Protein AF-A0A544Z1U6-F1 (afdb_monomer_lite)

Structure (mmCIF, N/CA/C/O backbone):
data_AF-A0A544Z1U6-F1
#
_entry.id   AF-A0A544Z1U6-F1
#
loop_
_atom_site.group_PDB
_atom_site.id
_atom_site.type_symbol
_atom_site.label_atom_id
_atom_site.label_alt_id
_atom_site.label_comp_id
_atom_site.label_asym_id
_atom_site.label_entity_id
_atom_site.label_seq_id
_atom_site.pdbx_PDB_ins_code
_atom_site.Cartn_x
_atom_site.Cartn_y
_atom_site.Cartn_z
_atom_site.occupancy
_atom_site.B_iso_or_equiv
_atom_site.auth_seq_id
_atom_site.auth_comp_id
_atom_site.auth_asym_id
_atom_site.auth_atom_id
_atom_site.pdbx_PDB_model_num
ATOM 1 N N . PRO A 1 1 ? -42.215 -16.773 -2.295 1.00 36.75 1 PRO A N 1
ATOM 2 C CA . PRO A 1 1 ? -40.884 -16.772 -1.646 1.00 36.75 1 PRO A CA 1
ATOM 3 C C . PRO A 1 1 ? -40.460 -15.347 -1.252 1.00 36.75 1 PRO A C 1
ATOM 5 O O . PRO A 1 1 ? -40.167 -14.535 -2.126 1.00 36.75 1 PRO A O 1
ATOM 8 N N . LEU A 1 2 ? -40.492 -15.046 0.052 1.00 25.66 2 LEU A N 1
ATOM 9 C CA . LEU A 1 2 ? -39.897 -13.837 0.631 1.00 25.66 2 LEU A CA 1
ATOM 10 C C . LEU A 1 2 ? -38.392 -13.846 0.328 1.00 25.66 2 LEU A C 1
ATOM 12 O O . LEU A 1 2 ? -37.676 -14.740 0.769 1.00 25.66 2 LEU A O 1
ATOM 16 N N . ARG A 1 3 ? -37.923 -12.890 -0.477 1.00 33.22 3 ARG A N 1
ATOM 17 C CA . ARG A 1 3 ? -36.491 -12.668 -0.704 1.00 33.22 3 ARG A CA 1
ATOM 18 C C . ARG A 1 3 ? -35.980 -11.750 0.398 1.00 33.22 3 ARG A C 1
ATOM 20 O O . ARG A 1 3 ? -36.089 -10.532 0.291 1.00 33.22 3 ARG A O 1
ATOM 27 N N . ILE A 1 4 ? -35.455 -12.343 1.460 1.00 37.19 4 ILE A N 1
ATOM 28 C CA . ILE A 1 4 ? -34.687 -11.611 2.470 1.00 37.19 4 ILE A CA 1
ATOM 29 C C . ILE A 1 4 ? -33.421 -11.088 1.787 1.00 37.19 4 ILE A C 1
ATOM 31 O O . ILE A 1 4 ? -32.732 -11.846 1.110 1.00 37.19 4 ILE A O 1
ATOM 35 N N . GLY A 1 5 ? -33.184 -9.778 1.889 1.00 41.91 5 GLY A N 1
ATOM 36 C CA . GLY A 1 5 ? -32.054 -9.082 1.258 1.00 41.91 5 GLY A CA 1
ATOM 37 C C . GLY A 1 5 ? -32.405 -8.176 0.069 1.00 41.91 5 GLY A C 1
ATOM 38 O O . GLY A 1 5 ? -31.580 -7.361 -0.318 1.00 41.91 5 GLY A O 1
ATOM 39 N N . ALA A 1 6 ? -33.625 -8.229 -0.482 1.00 35.81 6 ALA A N 1
ATOM 40 C CA . ALA A 1 6 ? -34.003 -7.389 -1.633 1.00 35.81 6 ALA A CA 1
ATOM 41 C C . ALA A 1 6 ? -34.307 -5.911 -1.288 1.00 35.81 6 ALA A C 1
ATOM 43 O O . ALA A 1 6 ? -34.594 -5.129 -2.189 1.00 35.81 6 ALA A O 1
ATOM 44 N N . ALA A 1 7 ? -34.273 -5.538 -0.004 1.00 36.59 7 ALA A N 1
ATOM 45 C CA . ALA A 1 7 ? -34.670 -4.216 0.488 1.00 36.59 7 ALA A CA 1
ATOM 46 C C . ALA A 1 7 ? -33.662 -3.590 1.473 1.00 36.59 7 ALA A C 1
ATOM 48 O O . ALA A 1 7 ? -34.046 -2.736 2.267 1.00 36.59 7 ALA A O 1
ATOM 49 N N . MET A 1 8 ? -32.387 -4.003 1.462 1.00 38.31 8 MET A N 1
ATOM 50 C CA . MET A 1 8 ? -31.364 -3.265 2.214 1.00 38.31 8 MET A CA 1
ATOM 51 C C . MET A 1 8 ? -30.918 -2.047 1.402 1.00 38.31 8 MET A C 1
ATOM 53 O O . MET A 1 8 ? -30.214 -2.184 0.409 1.00 38.31 8 MET A O 1
ATOM 57 N N . ALA A 1 9 ? -31.352 -0.861 1.828 1.00 40.78 9 ALA A N 1
ATOM 58 C CA . ALA A 1 9 ? -30.936 0.437 1.296 1.00 40.78 9 ALA A CA 1
ATOM 59 C C . ALA A 1 9 ? -29.751 1.015 2.102 1.00 40.78 9 ALA A C 1
ATOM 61 O O . ALA A 1 9 ? -29.802 2.157 2.550 1.00 40.78 9 ALA A O 1
ATOM 62 N N . GLY A 1 10 ? -28.723 0.198 2.356 1.00 43.22 10 GLY A N 1
ATOM 63 C CA . GLY A 1 10 ? -27.479 0.626 3.012 1.00 43.22 10 GLY A CA 1
ATOM 64 C C . GLY A 1 10 ? -26.413 1.033 1.990 1.00 43.22 10 GLY A C 1
ATOM 65 O O . GLY A 1 10 ? -26.492 0.612 0.834 1.00 43.22 10 GLY A O 1
ATOM 66 N N . ALA A 1 11 ? -25.420 1.840 2.384 1.00 53.53 11 ALA A N 1
ATOM 67 C CA . ALA A 1 11 ? -24.248 2.068 1.537 1.00 53.53 11 ALA A CA 1
ATOM 68 C C . ALA A 1 11 ? -23.421 0.772 1.415 1.00 53.53 11 ALA A C 1
ATOM 70 O O . ALA A 1 11 ? -23.702 -0.223 2.091 1.00 53.53 11 ALA A O 1
ATOM 71 N N . ILE A 1 12 ? -22.408 0.777 0.535 1.00 56.56 12 ILE A N 1
ATOM 72 C CA . ILE A 1 12 ? -21.507 -0.370 0.307 1.00 56.56 12 ILE A CA 1
ATOM 73 C C . ILE A 1 12 ? -21.033 -0.970 1.641 1.00 56.56 12 ILE A C 1
ATOM 75 O O . ILE A 1 12 ? -21.054 -2.182 1.835 1.00 56.56 12 ILE A O 1
ATOM 79 N N . ASP A 1 13 ? -20.731 -0.116 2.616 1.00 57.84 13 ASP A N 1
ATOM 80 C CA . ASP A 1 13 ? -20.211 -0.542 3.905 1.00 57.84 13 ASP A CA 1
ATOM 81 C C . ASP A 1 13 ? -21.256 -1.232 4.783 1.00 57.84 13 ASP A C 1
ATOM 83 O O . ASP A 1 13 ? -20.939 -2.252 5.367 1.00 57.84 13 ASP A O 1
ATOM 87 N N . GLU A 1 14 ? -22.505 -0.770 4.872 1.00 60.66 14 GLU A N 1
ATOM 88 C CA . GLU A 1 14 ? -23.534 -1.444 5.681 1.00 60.66 14 GLU A CA 1
ATOM 89 C C . GLU A 1 14 ? -23.868 -2.829 5.128 1.00 60.66 14 GLU A C 1
ATOM 91 O O . GLU A 1 14 ? -24.078 -3.777 5.888 1.00 60.66 14 GLU A O 1
ATOM 96 N N . VAL A 1 15 ? -23.900 -2.953 3.800 1.00 58.34 15 VAL A N 1
ATOM 97 C CA . VAL A 1 15 ? -24.141 -4.232 3.132 1.00 58.34 15 VAL A CA 1
ATOM 98 C C . VAL A 1 15 ? -22.999 -5.199 3.432 1.00 58.34 15 VAL A C 1
ATOM 100 O O . VAL A 1 15 ? -23.264 -6.349 3.760 1.00 58.34 15 VAL A O 1
ATOM 103 N N . HIS A 1 16 ? -21.742 -4.756 3.389 1.00 57.88 16 HIS A N 1
ATOM 104 C CA . HIS A 1 16 ? -20.609 -5.639 3.665 1.00 57.88 16 HIS A CA 1
ATOM 105 C C . HIS A 1 16 ? -20.398 -5.906 5.163 1.00 57.88 16 HIS A C 1
ATOM 107 O O . HIS A 1 16 ? -20.203 -7.063 5.532 1.00 57.88 16 HIS A O 1
ATOM 113 N N . THR A 1 17 ? -20.498 -4.886 6.018 1.00 54.00 17 THR A N 1
ATOM 114 C CA . THR A 1 17 ? -20.236 -4.962 7.464 1.00 54.00 17 THR A CA 1
ATOM 115 C C . THR A 1 17 ? -21.273 -5.800 8.210 1.00 54.00 17 THR A C 1
ATOM 117 O O . THR A 1 17 ? -20.894 -6.548 9.104 1.00 54.00 17 THR A O 1
ATOM 120 N N . TYR A 1 18 ? -22.564 -5.710 7.859 1.00 54.25 18 TYR A N 1
ATOM 121 C CA . TYR A 1 18 ? -23.640 -6.387 8.605 1.00 54.25 18 TYR A CA 1
ATOM 122 C C . TYR A 1 18 ? -24.153 -7.677 7.951 1.00 54.25 18 TYR A C 1
ATOM 124 O O . TYR A 1 18 ? -24.988 -8.381 8.528 1.00 54.25 18 TYR A O 1
ATOM 132 N N . GLN A 1 19 ? -23.674 -8.034 6.756 1.00 54.47 19 GLN A N 1
ATOM 133 C CA . GLN A 1 19 ? -24.018 -9.321 6.153 1.00 54.47 19 GLN A CA 1
ATOM 134 C C . GLN A 1 19 ? -23.208 -10.459 6.776 1.00 54.47 19 GLN A C 1
ATOM 136 O O . GLN A 1 19 ? -22.109 -10.796 6.314 1.00 54.47 19 GLN A O 1
ATOM 141 N N . ARG A 1 20 ? -23.821 -11.115 7.768 1.00 48.22 20 ARG A N 1
ATOM 142 C CA . ARG A 1 20 ? -23.418 -12.447 8.228 1.00 48.22 20 ARG A CA 1
ATOM 143 C C . ARG A 1 20 ? -24.053 -13.541 7.373 1.00 48.22 20 ARG A C 1
ATOM 145 O O . ARG A 1 20 ? -25.221 -13.457 6.992 1.00 48.22 20 ARG A O 1
ATOM 152 N N . SER A 1 21 ? -23.295 -14.600 7.115 1.00 47.91 21 SER A N 1
ATOM 153 C CA . SER A 1 21 ? -23.853 -15.858 6.621 1.00 47.91 21 SER A CA 1
ATOM 154 C C . SER A 1 21 ? -24.811 -16.412 7.678 1.00 47.91 21 SER A C 1
ATOM 156 O O . SER A 1 21 ? -24.447 -16.484 8.851 1.00 47.91 21 SER A O 1
ATOM 158 N N . PHE A 1 22 ? -26.030 -16.795 7.296 1.00 43.44 22 PHE A N 1
ATOM 159 C CA . PHE A 1 22 ? -26.944 -17.442 8.239 1.00 43.44 22 PHE A CA 1
ATOM 160 C C . PHE A 1 22 ? -26.413 -18.824 8.631 1.00 43.44 22 PHE A C 1
ATOM 162 O O . PHE A 1 22 ? -26.069 -19.627 7.760 1.00 43.44 22 PHE A O 1
ATOM 169 N N . GLY A 1 23 ? -26.370 -19.109 9.935 1.00 42.47 23 GLY A N 1
ATOM 170 C CA . GLY A 1 23 ? -26.138 -20.461 10.435 1.00 42.47 23 GLY A CA 1
ATOM 171 C C . GLY A 1 23 ? -27.362 -21.353 10.209 1.00 42.47 23 GLY A C 1
ATOM 172 O O . GLY A 1 23 ? -28.461 -20.865 9.941 1.00 42.47 23 GLY A O 1
ATOM 173 N N . ALA A 1 24 ? -27.195 -22.672 10.345 1.00 49.94 24 ALA A N 1
ATOM 174 C CA . ALA A 1 24 ? -28.302 -23.622 10.194 1.00 49.94 24 ALA A CA 1
ATOM 175 C C . ALA A 1 24 ? -29.481 -23.306 11.141 1.00 49.94 24 ALA A C 1
ATOM 177 O O . ALA A 1 24 ? -30.637 -23.412 10.733 1.00 49.94 24 ALA A O 1
ATOM 178 N N . ASP A 1 25 ? -29.188 -22.829 12.354 1.00 50.62 25 ASP A N 1
ATOM 179 C CA . ASP A 1 25 ? -30.189 -22.463 13.365 1.00 50.62 25 ASP A CA 1
ATOM 180 C C . ASP A 1 25 ? -30.929 -21.157 13.033 1.00 50.62 25 ASP A C 1
ATOM 182 O O . ASP A 1 25 ? -32.133 -21.031 13.281 1.00 50.62 25 ASP A O 1
ATOM 186 N N . ASP A 1 26 ? -30.242 -20.199 12.403 1.00 46.03 26 ASP A N 1
ATOM 187 C CA . ASP A 1 26 ? -30.862 -18.965 11.913 1.00 46.03 26 ASP A CA 1
ATOM 188 C C . ASP A 1 26 ? -31.802 -19.264 10.745 1.00 46.03 26 ASP A C 1
ATOM 190 O O . ASP A 1 26 ? -32.918 -18.749 10.693 1.00 46.03 26 ASP A O 1
ATOM 194 N N . VAL A 1 27 ? -31.376 -20.145 9.830 1.00 53.94 27 VAL A N 1
ATOM 195 C CA . VAL A 1 27 ? -32.209 -20.633 8.724 1.00 53.94 27 VAL A CA 1
ATOM 196 C C . VAL A 1 27 ? -33.424 -21.388 9.267 1.00 53.94 27 VAL A C 1
ATOM 198 O O . VAL A 1 27 ? -34.537 -21.170 8.790 1.00 53.94 27 VAL A O 1
ATOM 201 N N . ALA A 1 28 ? -33.249 -22.225 10.292 1.00 56.97 28 ALA A N 1
ATOM 202 C CA . ALA A 1 28 ? -34.344 -22.950 10.932 1.00 56.97 28 ALA A CA 1
ATOM 203 C C . ALA A 1 28 ? -35.356 -22.004 11.605 1.00 56.97 28 ALA A C 1
ATOM 205 O O . ALA A 1 28 ? -36.561 -22.172 11.413 1.00 56.97 28 ALA A O 1
ATOM 206 N N . SER A 1 29 ? -34.887 -20.972 12.316 1.00 53.75 29 SER A N 1
ATOM 207 C CA . SER A 1 29 ? -35.738 -19.935 12.932 1.00 53.75 29 SER A CA 1
ATOM 208 C C . SER A 1 29 ? -36.484 -19.086 11.896 1.00 53.75 29 SER A C 1
ATOM 210 O O . SER A 1 29 ? -37.631 -18.670 12.081 1.00 53.75 29 SER A O 1
ATOM 212 N N . LEU A 1 30 ? -35.853 -18.853 10.748 1.00 52.50 30 LEU A N 1
ATOM 213 C CA . LEU A 1 30 ? -36.479 -18.171 9.625 1.00 52.50 30 LEU A CA 1
ATOM 214 C C . LEU A 1 30 ? -37.570 -19.011 8.964 1.00 52.50 30 LEU A C 1
ATOM 216 O O . LEU A 1 30 ? -38.628 -18.491 8.622 1.00 52.50 30 LEU A O 1
ATOM 220 N N . ILE A 1 31 ? -37.358 -20.317 8.839 1.00 55.81 31 ILE A N 1
ATOM 221 C CA . ILE A 1 31 ? -38.366 -21.236 8.306 1.00 55.81 31 ILE A CA 1
ATOM 222 C C . ILE A 1 31 ? -39.569 -21.342 9.257 1.00 55.81 31 ILE A C 1
ATOM 224 O O . ILE A 1 31 ? -40.708 -21.339 8.787 1.00 55.81 31 ILE A O 1
ATOM 228 N N . THR A 1 32 ? -39.349 -21.365 10.575 1.00 52.31 32 THR A N 1
ATOM 229 C CA . THR A 1 32 ? -40.437 -21.448 11.566 1.00 52.31 32 THR A CA 1
ATOM 230 C C . THR A 1 32 ? -41.244 -20.150 11.684 1.00 52.31 32 THR A C 1
ATOM 232 O O . THR A 1 32 ? -42.465 -20.209 11.851 1.00 52.31 32 THR A O 1
ATOM 235 N N . SER A 1 33 ? -40.619 -18.979 11.515 1.00 44.28 33 SER A N 1
ATOM 236 C CA . SER A 1 33 ? -41.331 -17.685 11.505 1.00 44.28 33 SER A CA 1
ATOM 237 C C . SER A 1 33 ? -42.235 -17.482 10.278 1.00 44.28 33 SER A C 1
ATOM 239 O O . SER A 1 33 ? -43.279 -16.840 10.384 1.00 44.28 33 SER A O 1
ATOM 241 N N . VAL A 1 34 ? -41.907 -18.087 9.129 1.00 47.19 34 VAL A N 1
ATOM 242 C CA . VAL A 1 34 ? -42.725 -18.021 7.899 1.00 47.19 34 VAL A CA 1
ATOM 243 C C . VAL A 1 34 ? -43.961 -18.936 7.967 1.00 47.19 34 VAL A C 1
ATOM 245 O O . VAL A 1 34 ? -44.912 -18.751 7.208 1.00 47.19 34 VAL A O 1
ATOM 248 N N . THR A 1 35 ? -43.993 -19.895 8.897 1.00 40.62 35 THR A N 1
ATOM 249 C CA . THR A 1 35 ? -45.136 -20.804 9.105 1.00 40.62 35 THR A CA 1
ATOM 250 C C . THR A 1 35 ? -46.211 -20.290 10.071 1.00 40.62 35 THR A C 1
ATOM 252 O O . THR A 1 35 ? -47.213 -20.977 10.274 1.00 40.62 35 THR A O 1
ATOM 255 N N . ALA A 1 36 ? -46.066 -19.089 10.641 1.00 35.62 36 ALA A N 1
ATOM 256 C CA . ALA A 1 36 ? -47.122 -18.486 11.456 1.00 35.62 36 ALA A CA 1
ATOM 257 C C . ALA A 1 36 ? -48.291 -17.992 10.565 1.00 35.62 36 ALA A C 1
ATOM 259 O O . ALA A 1 36 ? -48.057 -17.253 9.605 1.00 35.62 36 ALA A O 1
ATOM 260 N N . PRO A 1 37 ? -49.557 -18.374 10.836 1.00 32.75 37 PRO A N 1
ATOM 261 C CA . PRO A 1 37 ? -50.683 -17.991 9.990 1.00 32.75 37 PRO A CA 1
ATOM 262 C C . PRO A 1 37 ? -51.030 -16.505 10.166 1.00 32.75 37 PRO A C 1
ATOM 264 O O . PRO A 1 37 ? -51.304 -16.042 11.272 1.00 32.75 37 PRO A O 1
ATOM 267 N N . ALA A 1 38 ? -51.038 -15.759 9.060 1.00 34.72 38 ALA A N 1
ATOM 268 C CA . ALA A 1 38 ? -51.428 -14.350 9.021 1.00 34.72 38 ALA A CA 1
ATOM 269 C C . ALA A 1 38 ? -52.957 -14.169 9.170 1.00 34.72 38 ALA A C 1
ATOM 271 O O . ALA A 1 38 ? -53.716 -14.954 8.591 1.00 34.72 38 ALA A O 1
ATOM 272 N N . PRO A 1 39 ? -53.442 -13.119 9.865 1.00 32.41 39 PRO A N 1
ATOM 273 C CA . PRO A 1 39 ? -54.851 -12.750 9.829 1.00 32.41 39 PRO A CA 1
ATOM 274 C C . PRO A 1 39 ? -55.215 -12.150 8.461 1.00 32.41 39 PRO A C 1
ATOM 276 O O . PRO A 1 39 ? -54.461 -11.389 7.854 1.00 32.41 39 PRO A O 1
ATOM 279 N N . ALA A 1 40 ? -56.379 -12.553 7.958 1.00 29.77 40 ALA A N 1
ATOM 280 C CA . ALA A 1 40 ? -56.851 -12.299 6.605 1.00 29.77 40 ALA A CA 1
ATOM 281 C C . ALA A 1 40 ? -57.293 -10.842 6.371 1.00 29.77 40 ALA A C 1
ATOM 283 O O . ALA A 1 40 ? -58.160 -10.345 7.084 1.00 29.77 40 ALA A O 1
ATOM 284 N N . ALA A 1 41 ? -56.763 -10.207 5.318 1.00 30.89 41 ALA A N 1
ATOM 285 C CA . ALA A 1 41 ? -57.511 -9.765 4.125 1.00 30.89 41 ALA A CA 1
ATOM 286 C C . ALA A 1 41 ? -56.797 -8.606 3.392 1.00 30.89 41 ALA A C 1
ATOM 288 O O . ALA A 1 41 ? -56.804 -7.468 3.849 1.00 30.89 41 ALA A O 1
ATOM 289 N N . ALA A 1 42 ? -56.276 -8.884 2.193 1.00 23.56 42 ALA A N 1
ATOM 290 C CA . ALA A 1 42 ? -56.146 -7.916 1.100 1.00 23.56 42 ALA A CA 1
ATOM 291 C C . ALA A 1 42 ? -56.219 -8.670 -0.249 1.00 23.56 42 ALA A C 1
ATOM 293 O O . ALA A 1 42 ? -55.723 -9.799 -0.333 1.00 23.56 42 ALA A O 1
ATOM 294 N N . PRO A 1 43 ? -56.865 -8.110 -1.291 1.00 27.00 43 PRO A N 1
ATOM 295 C CA . PRO A 1 43 ? -57.170 -8.835 -2.520 1.00 27.00 43 PRO A CA 1
ATOM 296 C C . PRO A 1 43 ? -56.002 -8.893 -3.525 1.00 27.00 43 PRO A C 1
ATOM 298 O O . PRO A 1 43 ? -55.312 -7.914 -3.780 1.00 27.00 43 PRO A O 1
ATOM 301 N N . ALA A 1 44 ? -55.864 -10.098 -4.086 1.00 25.19 44 ALA A N 1
ATOM 302 C CA . ALA A 1 44 ? -55.278 -10.558 -5.351 1.00 25.19 44 ALA A CA 1
ATOM 303 C C . ALA A 1 44 ? -54.326 -9.649 -6.167 1.00 25.19 44 ALA A C 1
ATOM 305 O O . ALA A 1 44 ? -54.741 -8.710 -6.842 1.00 25.19 44 ALA A O 1
ATOM 306 N N . LEU A 1 45 ? -53.070 -10.105 -6.278 1.00 23.36 45 LEU A N 1
ATOM 307 C CA . LEU A 1 45 ? -52.118 -9.764 -7.342 1.00 23.36 45 LEU A CA 1
ATOM 308 C C . LEU A 1 45 ? -52.226 -10.785 -8.492 1.00 23.36 45 LEU A C 1
ATOM 310 O O . LEU A 1 45 ? -51.991 -11.981 -8.302 1.00 23.36 45 LEU A O 1
ATOM 314 N N . GLN A 1 46 ? -52.562 -10.306 -9.694 1.00 25.05 46 GLN A N 1
ATOM 315 C CA . GLN A 1 46 ? -52.436 -11.061 -10.941 1.00 25.05 46 GLN A CA 1
ATOM 316 C C . GLN A 1 46 ? -50.961 -11.213 -11.342 1.00 25.05 46 GLN A C 1
ATOM 318 O O . GLN A 1 46 ? -50.169 -10.275 -11.296 1.00 25.05 46 GLN A O 1
ATOM 323 N N . LYS A 1 47 ? -50.632 -12.435 -11.772 1.00 28.61 47 LYS A N 1
ATOM 324 C CA . LYS A 1 47 ? -49.388 -12.852 -12.425 1.00 28.61 47 LYS A CA 1
ATOM 325 C C . LYS A 1 47 ? -49.101 -12.013 -13.675 1.00 28.61 47 LYS A C 1
ATOM 327 O O . LYS A 1 47 ? -49.873 -12.046 -14.626 1.00 28.61 47 LYS A O 1
ATOM 332 N N . GLY A 1 48 ? -47.917 -11.417 -13.713 1.00 23.05 48 GLY A N 1
ATOM 333 C CA . GLY A 1 48 ? -47.264 -10.932 -14.925 1.00 23.05 48 GLY A CA 1
ATOM 334 C C . GLY A 1 48 ? -45.761 -10.931 -14.693 1.00 23.05 48 GLY A C 1
ATOM 335 O O . GLY A 1 48 ? -45.226 -10.028 -14.062 1.00 23.05 48 GLY A O 1
ATOM 336 N N . ALA A 1 49 ? -45.095 -12.004 -15.113 1.00 31.45 49 ALA A N 1
ATOM 337 C CA . ALA A 1 49 ? -43.656 -12.151 -15.002 1.00 31.45 49 ALA A CA 1
ATOM 338 C C . ALA A 1 49 ? -42.959 -11.223 -16.006 1.00 31.45 49 ALA A C 1
ATOM 340 O O . ALA A 1 49 ? -42.992 -11.465 -17.208 1.00 31.45 49 ALA A O 1
ATOM 341 N N . THR A 1 50 ? -42.272 -10.211 -15.492 1.00 22.48 50 THR A N 1
ATOM 342 C CA . THR A 1 50 ? -41.124 -9.588 -16.152 1.00 22.48 50 THR A CA 1
ATOM 343 C C . THR A 1 50 ? -39.965 -9.654 -15.177 1.00 22.48 50 THR A C 1
ATOM 345 O O . THR A 1 50 ? -40.082 -9.236 -14.026 1.00 22.48 50 THR A O 1
ATOM 348 N N . SER A 1 51 ? -38.863 -10.248 -15.627 1.00 28.55 51 SER A N 1
ATOM 349 C CA . SER A 1 51 ? -37.603 -10.332 -14.901 1.00 28.55 51 SER A CA 1
ATOM 350 C C . SER A 1 51 ? -37.086 -8.925 -14.604 1.00 28.55 51 SER A C 1
ATOM 352 O O . SER A 1 51 ? -36.424 -8.308 -15.438 1.00 28.55 51 SER A O 1
ATOM 354 N N . ILE A 1 52 ? -37.383 -8.409 -13.416 1.00 23.16 52 ILE A N 1
ATOM 355 C CA . ILE A 1 52 ? -36.687 -7.238 -12.899 1.00 23.16 52 ILE A CA 1
ATOM 356 C C . ILE A 1 52 ? -35.371 -7.757 -12.328 1.00 23.16 52 ILE A C 1
ATOM 358 O O . ILE A 1 52 ? -35.349 -8.533 -11.368 1.00 23.16 52 ILE A O 1
ATOM 362 N N . ARG A 1 53 ? -34.287 -7.389 -13.022 1.00 25.89 53 ARG A N 1
ATOM 363 C CA . ARG A 1 53 ? -32.902 -7.531 -12.575 1.00 25.89 53 ARG A CA 1
ATOM 364 C C . ARG A 1 53 ? -32.821 -7.116 -11.109 1.00 25.89 53 ARG A C 1
ATOM 366 O O . ARG A 1 53 ? -33.291 -6.040 -10.746 1.00 25.89 53 ARG A O 1
ATOM 373 N N . ALA A 1 54 ? -32.238 -7.987 -10.288 1.00 27.12 54 ALA A N 1
ATOM 374 C CA . ALA A 1 54 ? -31.730 -7.584 -8.988 1.00 27.12 54 ALA A CA 1
ATOM 375 C C . ALA A 1 54 ? -30.864 -6.336 -9.190 1.00 27.12 54 ALA A C 1
ATOM 377 O O . ALA A 1 54 ? -30.143 -6.261 -10.188 1.00 27.12 54 ALA A O 1
ATOM 378 N N . ALA A 1 55 ? -30.995 -5.359 -8.295 1.00 27.58 55 ALA A N 1
ATOM 379 C CA . ALA A 1 55 ? -30.147 -4.182 -8.288 1.00 27.58 55 ALA A CA 1
ATOM 380 C C . ALA A 1 55 ? -28.683 -4.641 -8.303 1.00 27.58 55 ALA A C 1
ATOM 382 O O . ALA A 1 55 ? -28.180 -5.199 -7.332 1.00 27.58 55 ALA A O 1
ATOM 383 N N . THR A 1 56 ? -28.043 -4.476 -9.453 1.00 26.84 56 THR A N 1
ATOM 384 C CA . THR A 1 56 ? -26.605 -4.606 -9.625 1.00 26.84 56 THR A CA 1
ATOM 385 C C . THR A 1 56 ? -25.976 -3.402 -8.939 1.00 26.84 56 THR A C 1
ATOM 387 O O . THR A 1 56 ? -25.911 -2.327 -9.532 1.00 26.84 56 THR A O 1
ATOM 390 N N . ALA A 1 57 ? -25.573 -3.559 -7.680 1.00 38.75 57 ALA A N 1
ATOM 391 C CA . ALA A 1 57 ? -24.391 -2.857 -7.202 1.00 38.75 57 ALA A CA 1
ATOM 392 C C . ALA A 1 57 ? -23.163 -3.613 -7.734 1.00 38.75 57 ALA A C 1
ATOM 394 O O . ALA A 1 57 ? -23.207 -4.837 -7.830 1.00 38.75 57 ALA A O 1
ATOM 395 N N . GLN A 1 58 ? -22.115 -2.859 -8.062 1.00 40.28 58 GLN A N 1
ATOM 396 C CA . GLN A 1 58 ? -20.872 -3.240 -8.748 1.00 40.28 58 GLN A CA 1
ATOM 397 C C . GLN A 1 58 ? -20.966 -3.292 -10.278 1.00 40.28 58 GLN A C 1
ATOM 399 O O . GLN A 1 58 ? -21.281 -4.306 -10.898 1.00 40.28 58 GLN A O 1
ATOM 404 N N . THR A 1 59 ? -20.646 -2.151 -10.888 1.00 35.56 59 THR A N 1
ATOM 405 C CA . THR A 1 59 ? -20.246 -2.043 -12.299 1.00 35.56 59 THR A CA 1
ATOM 406 C C . THR A 1 59 ? -18.769 -1.685 -12.459 1.00 35.56 59 THR A C 1
ATOM 408 O O . THR A 1 59 ? -18.381 -1.293 -13.554 1.00 35.56 59 THR A O 1
ATOM 411 N N . GLY A 1 60 ? -17.944 -1.828 -11.420 1.00 52.78 60 GLY A N 1
ATOM 412 C CA . GLY A 1 60 ? -16.501 -1.672 -11.568 1.00 52.78 60 GLY A CA 1
ATOM 413 C C . GLY A 1 60 ? -15.700 -2.777 -10.898 1.00 52.78 60 GLY A C 1
ATOM 414 O O . GLY A 1 60 ? -16.232 -3.625 -10.182 1.00 52.78 60 GLY A O 1
ATOM 415 N N . ASP A 1 61 ? -14.436 -2.810 -11.301 1.00 69.69 61 ASP A N 1
ATOM 416 C CA . ASP A 1 61 ? -13.460 -3.881 -11.087 1.00 69.69 61 ASP A CA 1
ATOM 417 C C . ASP A 1 61 ? -12.581 -3.622 -9.847 1.00 69.69 61 ASP A C 1
ATOM 419 O O . ASP A 1 61 ? -11.578 -4.299 -9.634 1.00 69.69 61 ASP A O 1
ATOM 423 N N . PHE A 1 62 ? -12.890 -2.598 -9.042 1.00 81.38 62 PHE A N 1
ATOM 424 C CA . PHE A 1 62 ? -12.059 -2.228 -7.904 1.00 81.38 62 PHE A CA 1
ATOM 425 C C . PHE A 1 62 ? -12.568 -2.873 -6.612 1.00 81.38 62 PHE A C 1
ATOM 427 O O . PHE A 1 62 ? -13.578 -2.471 -6.034 1.00 81.38 62 PHE A O 1
ATOM 434 N N . ASP A 1 63 ? -11.822 -3.859 -6.116 1.00 83.25 63 ASP A N 1
ATOM 435 C CA . ASP A 1 63 ? -12.116 -4.478 -4.828 1.00 83.25 63 ASP A CA 1
ATOM 436 C C . ASP A 1 63 ? -11.446 -3.708 -3.683 1.00 83.25 63 ASP A C 1
ATOM 438 O O . ASP A 1 63 ? -10.224 -3.553 -3.618 1.00 83.25 63 ASP A O 1
ATOM 442 N N . TYR A 1 64 ? -12.266 -3.231 -2.750 1.00 83.69 64 TYR A N 1
ATOM 443 C CA . TYR A 1 64 ? -11.786 -2.596 -1.530 1.00 83.69 64 TYR A CA 1
ATOM 444 C C . TYR A 1 64 ? -11.244 -3.601 -0.511 1.00 83.69 64 TYR A C 1
ATOM 446 O O . TYR A 1 64 ? -10.661 -3.153 0.475 1.00 83.69 64 TYR A O 1
ATOM 454 N N . ASP A 1 65 ? -11.467 -4.910 -0.675 1.00 83.25 65 ASP A N 1
ATOM 455 C CA . ASP A 1 65 ? -11.208 -5.942 0.336 1.00 83.25 65 ASP A CA 1
ATOM 456 C C . ASP A 1 65 ? -11.847 -5.576 1.694 1.00 83.25 65 ASP A C 1
ATOM 458 O O . ASP A 1 65 ? -11.192 -5.609 2.746 1.00 83.25 65 ASP A O 1
ATOM 462 N N . ARG A 1 66 ? -13.115 -5.126 1.673 1.00 84.94 66 ARG A N 1
ATOM 463 C CA . ARG A 1 66 ? -13.823 -4.637 2.871 1.00 84.94 66 ARG A CA 1
ATOM 464 C C . ARG A 1 66 ? -13.800 -5.678 3.986 1.00 84.94 66 ARG A C 1
ATOM 466 O O . ARG A 1 66 ? -14.126 -6.844 3.774 1.00 84.94 66 ARG A O 1
ATOM 473 N N . LEU A 1 67 ? -13.450 -5.230 5.189 1.00 82.19 67 LEU A N 1
ATOM 474 C CA . LEU A 1 67 ? -13.439 -6.082 6.372 1.00 82.19 67 LEU A CA 1
ATOM 475 C C . LEU A 1 67 ? -14.835 -6.121 6.993 1.00 82.19 67 LEU A C 1
ATOM 477 O O . LEU A 1 67 ? -15.514 -5.100 7.071 1.00 82.19 67 LEU A O 1
ATOM 481 N N . LYS A 1 68 ? -15.242 -7.293 7.480 1.00 81.56 68 LYS A N 1
ATOM 482 C CA . LYS A 1 68 ? -16.451 -7.452 8.298 1.00 81.56 68 LYS A CA 1
ATOM 483 C C . LYS A 1 68 ? -16.101 -7.498 9.774 1.00 81.56 68 LYS A C 1
ATOM 485 O O . LYS A 1 68 ? -15.003 -7.942 10.126 1.00 81.56 68 LYS A O 1
ATOM 490 N N . LEU A 1 69 ? -17.030 -7.080 10.641 1.00 79.12 69 LEU A N 1
ATOM 491 C CA . LEU A 1 69 ? -16.826 -7.113 12.099 1.00 79.12 69 LEU A CA 1
ATOM 492 C C . LEU A 1 69 ? -16.452 -8.528 12.551 1.00 79.12 69 LEU A C 1
ATOM 494 O O . LEU A 1 69 ? -15.532 -8.702 13.345 1.00 79.12 69 LEU A O 1
ATOM 498 N N . GLU A 1 70 ? -17.085 -9.534 11.956 1.00 77.56 70 GLU A N 1
ATOM 499 C CA . GLU A 1 70 ? -16.848 -10.949 12.223 1.00 77.56 70 GLU A CA 1
ATOM 500 C C . GLU A 1 70 ? -15.459 -11.415 11.763 1.00 77.56 70 GLU A C 1
ATOM 502 O O . GLU A 1 70 ? -14.805 -12.173 12.478 1.00 77.56 70 GLU A O 1
ATOM 507 N N . ASP A 1 71 ? -14.962 -10.922 10.624 1.00 74.06 71 ASP A N 1
ATOM 508 C CA . ASP A 1 71 ? -13.631 -11.279 10.115 1.00 74.06 71 ASP A CA 1
ATOM 509 C C . ASP A 1 71 ? -12.519 -10.690 10.987 1.00 74.06 71 ASP A C 1
ATOM 511 O O . ASP A 1 71 ? -11.444 -11.279 11.128 1.00 74.06 71 ASP A O 1
ATOM 515 N N . CYS A 1 72 ? -12.765 -9.520 11.585 1.00 77.44 72 CYS A N 1
ATOM 516 C CA . CYS A 1 72 ? -11.791 -8.892 12.466 1.00 77.44 72 CYS A CA 1
ATOM 517 C C . CYS A 1 72 ? -11.594 -9.658 13.780 1.00 77.44 72 CYS A C 1
ATOM 519 O O . CYS A 1 72 ? -10.490 -9.689 14.328 1.00 77.44 72 CYS A O 1
ATOM 521 N N . ILE A 1 73 ? -12.648 -10.323 14.258 1.00 64.12 73 ILE A N 1
ATOM 522 C CA . ILE A 1 73 ? -12.621 -11.126 15.486 1.00 64.12 73 ILE A CA 1
ATOM 523 C C . ILE A 1 73 ? -11.660 -12.328 15.350 1.00 64.12 73 ILE A C 1
ATOM 525 O O . ILE A 1 73 ? -11.163 -12.829 16.356 1.00 64.12 73 ILE A O 1
ATOM 529 N N . VAL A 1 74 ? -11.333 -12.759 14.123 1.00 51.06 74 VAL A N 1
ATOM 530 C CA . VAL A 1 74 ? -10.516 -13.957 13.832 1.00 51.06 74 VAL A CA 1
ATOM 531 C C . VAL A 1 74 ? -9.164 -13.604 13.181 1.00 51.06 74 VAL A C 1
ATOM 533 O O . VAL A 1 74 ? -8.609 -14.400 12.425 1.00 51.06 74 VAL A O 1
ATOM 536 N N . SER A 1 75 ? -8.618 -12.402 13.423 1.00 48.44 75 SER A N 1
ATOM 537 C CA . SER A 1 75 ? -7.396 -11.936 12.737 1.00 48.44 75 SER A CA 1
ATOM 538 C C . SER A 1 75 ? -6.249 -12.977 12.769 1.00 48.44 75 SER A C 1
ATOM 540 O O . SER A 1 75 ? -5.906 -13.467 13.848 1.00 48.44 75 SER A O 1
ATOM 542 N N . PRO A 1 76 ? -5.619 -13.296 11.616 1.00 44.38 76 PRO A N 1
ATOM 543 C CA . PRO A 1 76 ? -4.585 -14.330 11.511 1.00 44.38 76 PRO A CA 1
ATOM 544 C C . PRO A 1 76 ? -3.274 -13.960 12.226 1.00 44.38 76 PRO A C 1
ATOM 546 O O . PRO A 1 76 ? -3.028 -12.798 12.561 1.00 44.38 76 PRO A O 1
ATOM 549 N N . SER A 1 77 ? -2.417 -14.968 12.435 1.00 43.19 77 SER A N 1
ATOM 550 C CA . SER A 1 77 ? -1.092 -14.837 13.055 1.00 43.19 77 SER A CA 1
ATOM 551 C C . SER A 1 77 ? -0.092 -14.025 12.213 1.00 43.19 77 SER A C 1
ATOM 553 O O . SER A 1 77 ? -0.180 -13.974 10.988 1.00 43.19 77 SER A O 1
ATOM 555 N N . GLU A 1 78 ? 0.867 -13.415 12.916 1.00 48.22 78 GLU A N 1
ATOM 556 C CA . GLU A 1 78 ? 1.858 -12.417 12.480 1.00 48.22 78 GLU A CA 1
ATOM 557 C C . GLU A 1 78 ? 2.670 -12.789 11.218 1.00 48.22 78 GLU A C 1
ATOM 559 O O . GLU A 1 78 ? 2.980 -13.950 10.961 1.00 48.22 78 GLU A O 1
ATOM 564 N N . THR A 1 79 ? 3.075 -11.771 10.443 1.00 45.38 79 THR A N 1
ATOM 565 C CA . THR A 1 79 ? 3.856 -11.939 9.196 1.00 45.38 79 THR A CA 1
ATOM 566 C C . THR A 1 79 ? 5.376 -11.980 9.407 1.00 45.38 79 THR A C 1
ATOM 568 O O . THR A 1 79 ? 6.125 -12.094 8.437 1.00 45.38 79 THR A O 1
ATOM 571 N N . GLY A 1 80 ? 5.854 -11.856 10.652 1.00 38.66 80 GLY A N 1
ATOM 572 C CA . GLY A 1 80 ? 7.283 -11.842 10.990 1.00 38.66 80 GLY A CA 1
ATOM 573 C C . GLY A 1 80 ? 7.951 -10.460 10.886 1.00 38.66 80 GLY A C 1
ATOM 574 O O . GLY A 1 80 ? 9.175 -10.368 10.799 1.00 38.66 80 GLY A O 1
ATOM 575 N N . TYR A 1 81 ? 7.173 -9.372 10.901 1.00 49.34 81 TYR A N 1
ATOM 576 C CA . TYR A 1 81 ? 7.635 -7.980 10.848 1.00 49.34 81 TYR A CA 1
ATOM 577 C C . TYR A 1 81 ? 7.235 -7.255 12.146 1.00 49.34 81 TYR A C 1
ATOM 579 O O . TYR A 1 81 ? 6.353 -6.396 12.145 1.00 49.34 81 TYR A O 1
ATOM 587 N N . ALA A 1 82 ? 7.923 -7.564 13.250 1.00 37.00 82 ALA A N 1
ATOM 588 C CA . ALA A 1 82 ? 7.590 -7.126 14.616 1.00 37.00 82 ALA A CA 1
ATOM 589 C C . ALA A 1 82 ? 7.354 -5.607 14.805 1.00 37.00 82 ALA A C 1
ATOM 591 O O . ALA A 1 82 ? 6.562 -5.200 15.650 1.00 37.00 82 ALA A O 1
ATOM 592 N N . ASP A 1 83 ? 7.985 -4.750 13.995 1.00 40.69 83 ASP A N 1
ATOM 593 C CA . ASP A 1 83 ? 7.782 -3.291 14.034 1.00 40.69 83 ASP A CA 1
ATOM 594 C C . ASP A 1 83 ? 6.402 -2.834 13.506 1.00 40.69 83 ASP A C 1
ATOM 596 O O . ASP A 1 83 ? 6.063 -1.656 13.632 1.00 40.69 83 ASP A O 1
ATOM 600 N N . TYR A 1 84 ? 5.624 -3.730 12.882 1.00 45.31 84 TYR A N 1
ATOM 601 C CA . TYR A 1 84 ? 4.370 -3.422 12.177 1.00 45.31 84 TYR A CA 1
ATOM 602 C C . TYR A 1 84 ? 3.234 -4.420 12.448 1.00 45.31 84 TYR A C 1
ATOM 604 O O . TYR A 1 84 ? 2.092 -4.114 12.109 1.00 45.31 84 TYR A O 1
ATOM 612 N N . ASP A 1 85 ? 3.516 -5.556 13.090 1.00 48.38 85 ASP A N 1
ATOM 613 C CA . ASP A 1 85 ? 2.545 -6.598 13.446 1.00 48.38 85 ASP A CA 1
ATOM 614 C C . ASP A 1 85 ? 1.752 -6.222 14.720 1.00 48.38 85 ASP A C 1
ATOM 616 O O . ASP A 1 85 ? 1.708 -6.929 15.726 1.00 48.38 85 ASP A O 1
ATOM 620 N N . SER A 1 86 ? 1.092 -5.062 14.691 1.00 48.91 86 SER A N 1
ATOM 621 C CA . SER A 1 86 ? -0.043 -4.834 15.581 1.00 48.91 86 SER A CA 1
ATOM 622 C C . SER A 1 86 ? -1.108 -5.878 15.246 1.00 48.91 86 SER A C 1
ATOM 624 O O . SER A 1 86 ? -1.413 -6.026 14.073 1.00 48.91 86 SER A O 1
ATOM 626 N N . ARG A 1 87 ? -1.794 -6.488 16.222 1.00 62.56 87 ARG A N 1
ATOM 627 C CA . ARG A 1 87 ? -3.100 -7.165 16.006 1.00 62.56 87 ARG A CA 1
ATOM 628 C C . ARG A 1 87 ? -4.190 -6.263 15.367 1.00 62.56 87 ARG A C 1
ATOM 630 O O . ARG A 1 87 ? -5.355 -6.629 15.346 1.00 62.56 87 ARG A O 1
ATOM 637 N N . ILE A 1 88 ? -3.822 -5.070 14.889 1.00 73.06 88 ILE A N 1
ATOM 638 C CA . ILE A 1 88 ? -4.608 -4.288 13.947 1.00 73.06 88 ILE A CA 1
ATOM 639 C C . ILE A 1 88 ? -4.332 -4.857 12.553 1.00 73.06 88 ILE A C 1
ATOM 641 O O . ILE A 1 88 ? -3.191 -4.822 12.086 1.00 73.06 88 ILE A O 1
ATOM 645 N N . ARG A 1 89 ? -5.365 -5.356 11.879 1.00 79.38 89 ARG A N 1
ATOM 646 C CA . ARG A 1 89 ? -5.280 -5.754 10.474 1.00 79.38 89 ARG A CA 1
ATOM 647 C C . ARG A 1 89 ? -5.301 -4.496 9.613 1.00 79.38 89 ARG A C 1
ATOM 649 O O . ARG A 1 89 ? -6.326 -3.831 9.530 1.00 79.38 89 ARG A O 1
ATOM 656 N N . GLU A 1 90 ? -4.169 -4.175 8.990 1.00 81.25 90 GLU A N 1
ATOM 657 C CA . GLU A 1 90 ? -3.980 -2.953 8.199 1.00 81.25 90 GLU A CA 1
ATOM 658 C C . GLU A 1 90 ? -3.996 -3.271 6.693 1.00 81.25 90 GLU A C 1
ATOM 660 O O . GLU A 1 90 ? -3.011 -3.765 6.136 1.00 81.25 90 GLU A O 1
ATOM 665 N N . LEU A 1 91 ? -5.109 -2.966 6.030 1.00 86.31 91 LEU A N 1
ATOM 666 C CA . LEU A 1 91 ? -5.274 -2.990 4.575 1.00 86.31 91 LEU A CA 1
ATOM 667 C C . LEU A 1 91 ? -5.290 -1.560 4.014 1.00 86.31 91 LEU A C 1
ATOM 669 O O . LEU A 1 91 ? -5.584 -0.614 4.747 1.00 86.31 91 LEU A O 1
ATOM 673 N N . PRO A 1 92 ? -4.977 -1.359 2.721 1.00 89.62 92 PRO A N 1
ATOM 674 C CA . PRO A 1 92 ? -4.878 -0.020 2.139 1.00 89.62 92 PRO A CA 1
ATOM 675 C C . PRO A 1 92 ? -6.116 0.852 2.357 1.00 89.62 92 PRO A C 1
ATOM 677 O O . PRO A 1 92 ? -5.957 2.042 2.625 1.00 89.62 92 PRO A O 1
ATOM 680 N N . TYR A 1 93 ? -7.310 0.258 2.328 1.00 92.06 93 TYR A N 1
ATOM 681 C CA . TYR A 1 93 ? -8.577 0.966 2.529 1.00 92.06 93 TYR A CA 1
ATOM 682 C C . TYR A 1 93 ? -9.362 0.529 3.762 1.00 92.06 93 TYR A C 1
ATOM 684 O O . TYR A 1 93 ? -10.478 1.003 3.972 1.00 92.06 93 TYR A O 1
ATOM 692 N N . ASN A 1 94 ? -8.800 -0.367 4.578 1.00 89.12 94 ASN A N 1
ATOM 693 C CA . ASN A 1 94 ? -9.480 -0.883 5.758 1.00 89.12 94 ASN A CA 1
ATOM 694 C C . ASN A 1 94 ? -8.494 -1.077 6.906 1.00 89.12 94 ASN A C 1
ATOM 696 O O . ASN A 1 94 ? -7.387 -1.569 6.708 1.00 89.12 94 ASN A O 1
ATOM 700 N N . SER A 1 95 ? -8.916 -0.766 8.118 1.00 88.94 95 SER A N 1
ATOM 701 C CA . SER A 1 95 ? -8.199 -1.138 9.335 1.00 88.94 95 SER A CA 1
ATOM 702 C C . SER A 1 95 ? -9.168 -1.831 10.263 1.00 88.94 95 SER A C 1
ATOM 704 O O . SER A 1 95 ? -10.323 -1.424 10.331 1.00 88.94 95 SER A O 1
ATOM 706 N N . CYS A 1 96 ? -8.725 -2.837 11.005 1.00 87.69 96 CYS A N 1
ATOM 707 C CA . CYS A 1 96 ? -9.566 -3.401 12.049 1.00 87.69 96 CYS A CA 1
ATOM 708 C C . CYS A 1 96 ? -8.778 -3.842 13.271 1.00 87.69 96 CYS A C 1
ATOM 710 O O . CYS A 1 96 ? -7.619 -4.229 13.147 1.00 87.69 96 CYS A O 1
ATOM 712 N N . TRP A 1 97 ? -9.422 -3.831 14.432 1.00 86.25 97 TRP A N 1
ATOM 713 C CA . TRP A 1 97 ? -8.867 -4.307 15.694 1.00 86.25 97 TRP A CA 1
ATOM 714 C C . TRP A 1 97 ? -9.964 -4.943 16.541 1.00 86.25 97 TRP A C 1
ATOM 716 O O . TRP A 1 97 ? -11.104 -4.483 16.533 1.00 86.25 97 TRP A O 1
ATOM 726 N N . SER A 1 98 ? -9.611 -5.980 17.294 1.00 83.31 98 SER A N 1
ATOM 727 C CA . SER A 1 98 ? -10.505 -6.626 18.250 1.00 83.31 98 SER A CA 1
ATOM 728 C C . SER A 1 98 ? -9.717 -7.078 19.472 1.00 83.31 98 SER A C 1
ATOM 730 O O . SER A 1 98 ? -8.634 -7.659 19.338 1.00 83.31 98 SER A O 1
ATOM 732 N N . ALA A 1 99 ? -10.252 -6.817 20.662 1.00 77.75 99 ALA A N 1
ATOM 733 C CA . ALA A 1 99 ? -9.701 -7.327 21.909 1.00 77.75 99 ALA A CA 1
ATOM 734 C C . ALA A 1 99 ? -10.779 -7.485 22.982 1.00 77.75 99 ALA A C 1
ATOM 736 O O . ALA A 1 99 ? -11.743 -6.720 23.046 1.00 77.75 99 ALA A O 1
ATOM 737 N N . TYR A 1 100 ? -10.556 -8.448 23.874 1.00 77.31 100 TYR A N 1
ATOM 738 C CA . TYR A 1 100 ? -11.193 -8.444 25.181 1.00 77.31 100 TYR A CA 1
ATOM 739 C C . TYR A 1 100 ? -10.471 -7.458 26.099 1.00 77.31 100 TYR A C 1
ATOM 741 O O . TYR A 1 100 ? -9.240 -7.448 26.182 1.00 77.31 100 TYR A O 1
ATOM 749 N N . LEU A 1 101 ? -11.257 -6.628 26.770 1.00 77.12 101 LEU A N 1
ATOM 750 C CA . LEU A 1 101 ? -10.834 -5.614 27.718 1.00 77.12 101 LEU A CA 1
ATOM 751 C C . LEU A 1 101 ? -11.272 -6.020 29.114 1.00 77.12 101 LEU A C 1
ATOM 753 O O . LEU A 1 101 ? -12.380 -6.517 29.293 1.00 77.12 101 LEU A O 1
ATOM 757 N N . TYR A 1 102 ? -10.385 -5.792 30.077 1.00 72.94 102 TYR A N 1
ATOM 758 C CA . TYR A 1 102 ? -10.579 -6.140 31.475 1.00 72.94 102 TYR A CA 1
ATOM 759 C C . TYR A 1 102 ? -10.273 -4.908 32.312 1.00 72.94 102 TYR A C 1
ATOM 761 O O . TYR A 1 102 ? -9.191 -4.331 32.209 1.00 72.94 102 TYR A O 1
ATOM 769 N N . VAL A 1 103 ? -11.224 -4.504 33.143 1.00 71.81 103 VAL A N 1
ATOM 770 C CA . VAL A 1 103 ? -11.048 -3.449 34.141 1.00 71.81 103 VAL A CA 1
ATOM 771 C C . VAL A 1 103 ? -10.640 -4.119 35.453 1.00 71.81 103 VAL A C 1
ATOM 773 O O . VAL A 1 103 ? -11.420 -4.176 36.393 1.00 71.81 103 VAL A O 1
ATOM 776 N N . GLN A 1 104 ? -9.440 -4.716 35.444 1.00 62.03 104 GLN A N 1
ATOM 777 C CA . GLN A 1 104 ? -8.624 -5.211 36.567 1.00 62.03 104 GLN A CA 1
ATOM 778 C C . GLN A 1 104 ? -7.247 -5.665 36.024 1.00 62.03 104 GLN A C 1
ATOM 780 O O . GLN A 1 104 ? -7.086 -5.849 34.817 1.00 62.03 104 GLN A O 1
ATOM 785 N N . ASP A 1 105 ? -6.246 -5.850 36.894 1.00 54.50 105 ASP A N 1
ATOM 786 C CA . ASP A 1 105 ? -4.875 -6.254 36.528 1.00 54.50 105 ASP A CA 1
ATOM 787 C C . ASP A 1 105 ? -4.802 -7.740 36.108 1.00 54.50 105 ASP A C 1
ATOM 789 O O . ASP A 1 105 ? -4.216 -8.566 36.805 1.00 54.50 105 ASP A O 1
ATOM 793 N N . PHE A 1 106 ? -5.368 -8.095 34.952 1.00 46.31 106 PHE A N 1
ATOM 794 C CA . PHE A 1 106 ? -5.209 -9.409 34.320 1.00 46.31 106 PHE A CA 1
ATOM 795 C C . PHE A 1 106 ? -4.618 -9.260 32.915 1.00 46.31 106 PHE A C 1
ATOM 797 O O . PHE A 1 106 ? -5.065 -8.456 32.100 1.00 46.31 106 PHE A O 1
ATOM 804 N N . GLU A 1 107 ? -3.585 -10.044 32.620 1.00 47.84 107 GLU A N 1
ATOM 805 C CA . GLU A 1 107 ? -2.963 -10.133 31.304 1.00 47.84 107 GLU A CA 1
ATOM 806 C C . GLU A 1 107 ? -3.222 -11.508 30.685 1.00 47.84 107 GLU A C 1
ATOM 808 O O . GLU A 1 107 ? -3.154 -12.539 31.355 1.00 47.84 107 GLU A O 1
ATOM 813 N N . GLN A 1 108 ? -3.518 -11.528 29.385 1.00 45.34 108 GLN A N 1
ATOM 814 C CA . GLN A 1 108 ? -3.540 -12.772 28.627 1.00 45.34 108 GLN A CA 1
ATOM 815 C C . GLN A 1 108 ? -2.103 -13.182 28.331 1.00 45.34 108 GLN A C 1
ATOM 817 O O . GLN A 1 108 ? -1.354 -12.435 27.693 1.00 45.34 108 GLN A O 1
ATOM 822 N N . ASP A 1 109 ? -1.729 -14.375 28.769 1.00 44.62 109 ASP A N 1
ATOM 823 C CA . ASP A 1 109 ? -0.467 -14.987 28.402 1.00 44.62 109 ASP A CA 1
ATOM 824 C C . ASP A 1 109 ? -0.437 -15.196 26.871 1.00 44.62 109 ASP A C 1
ATOM 826 O O . ASP A 1 109 ? -1.326 -15.854 26.320 1.00 44.62 109 ASP A O 1
ATOM 830 N N . PRO A 1 110 ? 0.523 -14.590 26.147 1.00 40.62 110 PRO A N 1
ATOM 831 C CA . PRO A 1 110 ? 0.501 -14.561 24.687 1.00 40.62 110 PRO A CA 1
ATOM 832 C C . PRO A 1 110 ? 0.745 -15.930 24.041 1.00 40.62 110 PRO A C 1
ATOM 834 O O . PRO A 1 110 ? 0.376 -16.096 22.880 1.00 40.62 110 PRO A O 1
ATOM 837 N N . ASP A 1 111 ? 1.330 -16.881 24.775 1.00 38.78 111 ASP A N 1
ATOM 838 C CA . ASP A 1 111 ? 1.693 -18.207 24.271 1.00 38.78 111 ASP A CA 1
ATOM 839 C C . ASP A 1 111 ? 0.601 -19.244 24.562 1.00 38.78 111 ASP A C 1
ATOM 841 O O . ASP A 1 111 ? 0.326 -20.116 23.739 1.00 38.78 111 ASP A O 1
ATOM 845 N N . SER A 1 112 ? -0.046 -19.146 25.725 1.00 44.69 112 SER A N 1
ATOM 846 C CA . SER A 1 112 ? -1.082 -20.093 26.159 1.00 44.69 112 SER A CA 1
ATOM 847 C C . SER A 1 112 ? -2.513 -19.596 25.961 1.00 44.69 112 SER A C 1
ATOM 849 O O . SER A 1 112 ? -3.439 -20.402 25.966 1.00 44.69 112 SER A O 1
ATOM 851 N N . GLY A 1 113 ? -2.723 -18.286 25.803 1.00 45.25 113 GLY A N 1
ATOM 852 C CA . GLY A 1 113 ? -4.055 -17.678 25.746 1.00 45.25 113 GLY A CA 1
ATOM 853 C C . GLY A 1 113 ? -4.793 -17.647 27.090 1.00 45.25 113 GLY A C 1
ATOM 854 O O . GLY A 1 113 ? -5.907 -17.120 27.149 1.00 45.25 113 GLY A O 1
ATOM 855 N N . ASN A 1 114 ? -4.182 -18.172 28.157 1.00 43.69 114 ASN A N 1
ATOM 856 C CA . ASN A 1 114 ? -4.746 -18.201 29.502 1.00 43.69 114 ASN A CA 1
ATOM 857 C C . ASN A 1 114 ? -4.630 -16.829 30.176 1.00 43.69 114 ASN A C 1
ATOM 859 O O . ASN A 1 114 ? -3.657 -16.099 29.973 1.00 43.69 114 ASN A O 1
ATOM 863 N N . TRP A 1 115 ? -5.615 -16.490 31.003 1.00 45.12 115 TRP A N 1
ATOM 864 C CA . TRP A 1 115 ? -5.613 -15.263 31.794 1.00 45.12 115 TRP A CA 1
ATOM 865 C C . TRP A 1 115 ? -4.781 -15.461 33.056 1.00 45.12 115 TRP A C 1
ATOM 867 O O . TRP A 1 115 ? -4.886 -16.488 33.722 1.00 45.12 115 TRP A O 1
ATOM 877 N N . ARG A 1 116 ? -3.930 -14.489 33.377 1.00 49.28 116 ARG A N 1
ATOM 878 C CA . ARG A 1 116 ? -3.177 -14.464 34.633 1.00 49.28 116 ARG A CA 1
ATOM 879 C C . ARG A 1 116 ? -3.187 -13.064 35.217 1.00 49.28 116 ARG A C 1
ATOM 881 O O . ARG A 1 116 ? -3.167 -12.084 34.477 1.00 49.28 116 ARG A O 1
ATOM 888 N N . LYS A 1 117 ? -3.171 -12.962 36.542 1.00 47.91 117 LYS A N 1
ATOM 889 C CA . LYS A 1 117 ? -3.047 -11.676 37.232 1.00 47.91 117 LYS A CA 1
ATOM 890 C C . LYS A 1 117 ? -1.726 -11.013 36.823 1.00 47.91 117 LYS A C 1
ATOM 892 O O . LYS A 1 117 ? -0.665 -11.639 36.910 1.00 47.91 117 LYS A O 1
ATOM 897 N N . ALA A 1 118 ? -1.770 -9.773 36.342 1.00 51.84 118 ALA A N 1
ATOM 898 C CA . ALA A 1 118 ? -0.566 -9.011 36.050 1.00 51.84 118 ALA A CA 1
ATOM 899 C C . ALA A 1 118 ? 0.210 -8.853 37.368 1.00 51.84 118 ALA A C 1
ATOM 901 O O . ALA A 1 118 ? -0.323 -8.379 38.370 1.00 51.84 118 ALA A O 1
ATOM 902 N N . ASN A 1 119 ? 1.452 -9.342 37.406 1.00 40.16 119 ASN A N 1
ATOM 903 C CA . ASN A 1 119 ? 2.200 -9.479 38.656 1.00 40.16 119 ASN A CA 1
ATOM 904 C C . ASN A 1 119 ? 2.342 -8.130 39.388 1.00 40.16 119 ASN A C 1
ATOM 906 O O . ASN A 1 119 ? 3.074 -7.241 38.949 1.00 40.16 119 ASN A O 1
ATOM 910 N N . ALA A 1 120 ? 1.711 -8.026 40.560 1.00 38.66 120 ALA A N 1
ATOM 911 C CA . ALA A 1 120 ? 1.737 -6.882 41.469 1.00 38.66 120 ALA A CA 1
ATOM 912 C C . ALA A 1 120 ? 3.084 -6.722 42.211 1.00 38.66 120 ALA A C 1
ATOM 914 O O . ALA A 1 120 ? 3.129 -6.547 43.425 1.00 38.66 120 ALA A O 1
ATOM 915 N N . LYS A 1 121 ? 4.217 -6.747 41.498 1.00 36.44 121 LYS A N 1
ATOM 916 C CA . LYS A 1 121 ? 5.502 -6.253 42.033 1.00 36.44 121 LYS A CA 1
ATOM 917 C C . LYS A 1 121 ? 5.674 -4.751 41.775 1.00 36.44 121 LYS A C 1
ATOM 919 O O . LYS A 1 121 ? 6.763 -4.301 41.434 1.00 36.44 121 LYS A O 1
ATOM 924 N N . ARG A 1 122 ? 4.602 -3.968 41.927 1.00 41.94 122 ARG A N 1
ATOM 925 C CA . ARG A 1 122 ? 4.685 -2.503 42.008 1.00 41.94 122 ARG A CA 1
ATOM 926 C C . ARG A 1 122 ? 4.606 -2.084 43.481 1.00 41.94 122 ARG A C 1
ATOM 928 O O . ARG A 1 122 ? 3.885 -2.726 44.243 1.00 41.94 122 ARG A O 1
ATOM 935 N N . PRO A 1 123 ? 5.391 -1.083 43.914 1.00 34.72 123 PRO A N 1
ATOM 936 C CA . PRO A 1 123 ? 5.474 -0.690 45.317 1.00 34.72 123 PRO A CA 1
ATOM 937 C C . PRO A 1 123 ? 4.091 -0.347 45.891 1.00 34.72 123 PRO A C 1
ATOM 939 O O . PRO A 1 123 ? 3.269 0.286 45.234 1.00 34.72 123 PRO A O 1
ATOM 942 N N . ALA A 1 124 ? 3.864 -0.747 47.144 1.00 37.50 124 ALA A N 1
ATOM 943 C CA . ALA A 1 124 ? 2.588 -0.701 47.868 1.00 37.50 124 ALA A CA 1
ATOM 944 C C . ALA A 1 124 ? 1.958 0.702 48.057 1.00 37.50 124 ALA A C 1
ATOM 946 O O . ALA A 1 124 ? 0.936 0.825 48.723 1.00 37.50 124 ALA A O 1
ATOM 947 N N . SER A 1 125 ? 2.551 1.764 47.503 1.00 38.28 125 SER A N 1
ATOM 948 C CA . SER A 1 125 ? 2.047 3.141 47.580 1.00 38.28 125 SER A CA 1
ATOM 949 C C . SER A 1 125 ? 1.186 3.561 46.386 1.00 38.28 125 SER A C 1
ATOM 951 O O . SER A 1 125 ? 0.662 4.671 46.387 1.00 38.28 125 SER A O 1
ATOM 953 N N . THR A 1 126 ? 1.043 2.718 45.362 1.00 41.22 126 THR A N 1
ATOM 954 C CA . THR A 1 126 ? 0.131 2.956 44.238 1.00 41.22 126 THR A CA 1
ATOM 955 C C . THR A 1 126 ? -0.895 1.838 44.212 1.00 41.22 126 THR A C 1
ATOM 957 O O . THR A 1 126 ? -0.667 0.809 43.577 1.00 41.22 126 THR A O 1
ATOM 960 N N . THR A 1 127 ? -2.017 2.008 44.911 1.00 42.19 127 THR A N 1
ATOM 961 C CA . THR A 1 127 ? -3.208 1.214 44.594 1.00 42.19 127 THR A CA 1
ATOM 962 C C . THR A 1 127 ? -3.474 1.435 43.103 1.00 42.19 127 THR A C 1
ATOM 964 O O . THR A 1 127 ? -3.605 2.597 42.708 1.00 42.19 127 THR A O 1
ATOM 967 N N . PRO A 1 128 ? -3.455 0.392 42.253 1.00 51.69 128 PRO A N 1
ATOM 968 C CA . PRO A 1 128 ? -3.702 0.568 40.831 1.00 51.69 128 PRO A CA 1
ATOM 969 C C . PRO A 1 128 ? -5.053 1.256 40.677 1.00 51.69 128 PRO A C 1
ATOM 971 O O . PRO A 1 128 ? -6.036 0.810 41.267 1.00 51.69 128 PRO A O 1
ATOM 974 N N . VAL A 1 129 ? -5.093 2.362 39.935 1.00 53.25 129 VAL A N 1
ATOM 975 C CA . VAL A 1 129 ? -6.321 3.123 39.675 1.00 53.25 129 VAL A CA 1
ATOM 976 C C . VAL A 1 129 ? -7.417 2.161 39.183 1.00 53.25 129 VAL A C 1
ATOM 978 O O . VAL A 1 129 ? -8.531 2.189 39.695 1.00 53.25 129 VAL A O 1
ATOM 981 N N . SER A 1 130 ? -7.055 1.184 38.342 1.00 54.53 130 SER A N 1
ATOM 982 C CA . SER A 1 130 ? -7.889 0.057 37.887 1.00 54.53 130 SER A CA 1
ATOM 983 C C . SER A 1 130 ? -8.566 -0.766 39.000 1.00 54.53 130 SER A C 1
ATOM 985 O O . SER A 1 130 ? -9.714 -1.169 38.827 1.00 54.53 130 SER A O 1
ATOM 987 N N . LYS A 1 131 ? -7.902 -0.998 40.145 1.00 56.69 131 LYS A N 1
ATOM 988 C CA . LYS A 1 131 ? -8.453 -1.756 41.288 1.00 56.69 131 LYS A CA 1
ATOM 989 C C . LYS A 1 131 ? -9.584 -0.995 41.982 1.00 56.69 131 LYS A C 1
ATOM 991 O O . LYS A 1 131 ? -10.572 -1.591 42.397 1.00 56.69 131 LYS A O 1
ATOM 996 N N . TRP A 1 132 ? -9.432 0.320 42.111 1.00 59.69 132 TRP A N 1
ATOM 997 C CA . TRP A 1 132 ? -10.459 1.182 42.690 1.00 59.69 132 TRP A CA 1
ATOM 998 C C . TRP A 1 132 ? -11.676 1.287 41.757 1.00 59.69 132 TRP A C 1
ATOM 1000 O O . TRP A 1 132 ? -12.797 1.083 42.212 1.00 59.69 132 TRP A O 1
ATOM 1010 N N . TRP A 1 133 ? -11.450 1.445 40.447 1.00 64.44 133 TRP A N 1
ATOM 1011 C CA . TRP A 1 133 ? -12.519 1.488 39.440 1.00 64.44 133 TRP A CA 1
ATOM 1012 C C . TRP A 1 133 ? -13.351 0.207 39.360 1.00 64.44 133 TRP A C 1
ATOM 1014 O O . TRP A 1 133 ? -14.573 0.291 39.345 1.00 64.44 133 TRP A O 1
ATOM 1024 N N . GLY A 1 134 ? -12.723 -0.975 39.326 1.00 63.53 134 GLY A N 1
ATOM 1025 C CA . GLY A 1 134 ? -13.459 -2.242 39.206 1.00 63.53 134 GLY A CA 1
ATOM 1026 C C . GLY A 1 134 ? -14.452 -2.459 40.351 1.00 63.53 134 GLY A C 1
ATOM 1027 O O . GLY A 1 134 ? -15.592 -2.852 40.117 1.00 63.53 134 GLY A O 1
ATOM 1028 N N . LYS A 1 135 ? -14.038 -2.119 41.578 1.00 65.31 135 LYS A N 1
ATOM 1029 C CA . LYS A 1 135 ? -14.902 -2.191 42.757 1.00 65.31 135 LYS A CA 1
ATOM 1030 C C . LYS A 1 135 ? -16.035 -1.161 42.705 1.00 65.31 135 LYS A C 1
ATOM 1032 O O . LYS A 1 135 ? -17.175 -1.516 42.969 1.00 65.31 135 LYS A O 1
ATOM 1037 N N . GLN A 1 136 ? -15.738 0.086 42.340 1.00 68.12 136 GLN A N 1
ATOM 1038 C CA . GLN A 1 136 ? -16.749 1.147 42.297 1.00 68.12 136 GLN A CA 1
ATOM 1039 C C . GLN A 1 136 ? -17.813 0.936 41.229 1.00 68.12 136 GLN A C 1
ATOM 1041 O O . GLN A 1 136 ? -18.992 1.109 41.515 1.00 68.12 136 GLN A O 1
ATOM 1046 N N . ILE A 1 137 ? -17.404 0.493 40.036 1.00 67.69 137 ILE A N 1
ATOM 1047 C CA . ILE A 1 137 ? -18.327 0.129 38.960 1.00 67.69 137 ILE A CA 1
ATOM 1048 C C . ILE A 1 137 ? -19.374 -0.859 39.493 1.00 67.69 137 ILE A C 1
ATOM 1050 O O . ILE A 1 137 ? -20.562 -0.675 39.262 1.00 67.69 137 ILE A O 1
ATOM 1054 N N . LEU A 1 138 ? -18.964 -1.888 40.240 1.00 64.62 138 LEU A N 1
ATOM 1055 C CA . LEU A 1 138 ? -19.911 -2.866 40.774 1.00 64.62 138 LEU A CA 1
ATOM 1056 C C . LEU A 1 138 ? -20.697 -2.388 41.993 1.00 64.62 138 LEU A C 1
ATOM 1058 O O . LEU A 1 138 ? -21.877 -2.719 42.072 1.00 64.62 138 LEU A O 1
ATOM 1062 N N . ASP A 1 139 ? -20.078 -1.651 42.918 1.00 67.94 139 ASP A N 1
ATOM 1063 C CA . ASP A 1 139 ? -20.769 -1.120 44.100 1.00 67.94 139 ASP A CA 1
ATOM 1064 C C . ASP A 1 139 ? -21.944 -0.201 43.685 1.00 67.94 139 ASP A C 1
ATOM 1066 O O . ASP A 1 139 ? -22.966 -0.176 44.366 1.00 67.94 139 ASP A O 1
ATOM 1070 N N . GLU A 1 140 ? -21.844 0.488 42.540 1.00 67.69 140 GLU A N 1
ATOM 1071 C CA . GLU A 1 140 ? -22.924 1.313 41.972 1.00 67.69 140 GLU A CA 1
ATOM 1072 C C . GLU A 1 140 ? -24.010 0.510 41.233 1.00 67.69 140 GLU A C 1
ATOM 1074 O O . GLU A 1 140 ? -25.195 0.825 41.342 1.00 67.69 140 GLU A O 1
ATOM 1079 N N . ILE A 1 141 ? -23.640 -0.522 40.464 1.00 65.12 141 ILE A N 1
ATOM 1080 C CA . ILE A 1 141 ? -24.598 -1.271 39.621 1.00 65.12 141 ILE A CA 1
ATOM 1081 C C . ILE A 1 141 ? -25.326 -2.363 40.408 1.00 65.12 141 ILE A C 1
ATOM 1083 O O . ILE A 1 141 ? -26.485 -2.675 40.132 1.00 65.12 141 ILE A O 1
ATOM 1087 N N . LEU A 1 142 ? -24.632 -2.998 41.351 1.00 65.50 142 LEU A N 1
ATOM 1088 C CA . LEU A 1 142 ? -25.082 -4.201 42.048 1.00 65.50 142 LEU A CA 1
ATOM 1089 C C . LEU A 1 142 ? -25.510 -3.911 43.490 1.00 65.50 142 LEU A C 1
ATOM 1091 O O . LEU A 1 142 ? -25.293 -4.738 44.383 1.00 65.50 142 LEU A O 1
ATOM 1095 N N . ASP A 1 143 ? -26.152 -2.762 43.718 1.00 61.34 143 ASP A N 1
ATOM 1096 C CA . ASP A 1 143 ? -26.719 -2.427 45.023 1.00 61.34 143 ASP A CA 1
ATOM 1097 C C . ASP A 1 143 ? -27.702 -3.534 45.470 1.00 61.34 143 ASP A C 1
ATOM 1099 O O . ASP A 1 143 ? -28.718 -3.813 44.825 1.00 61.34 143 ASP A O 1
ATOM 1103 N N . GLY A 1 144 ? -27.353 -4.237 46.554 1.00 55.34 144 GLY A N 1
ATOM 1104 C CA . GLY A 1 144 ? -28.127 -5.356 47.103 1.00 55.34 144 GLY A CA 1
ATOM 1105 C C . GLY A 1 144 ? -27.736 -6.773 46.648 1.00 55.34 144 GLY A C 1
ATOM 1106 O O . GLY A 1 144 ? -28.456 -7.720 46.980 1.00 55.34 144 GLY A O 1
ATOM 1107 N N . VAL A 1 145 ? -26.622 -6.972 45.934 1.00 58.44 145 VAL A N 1
ATOM 1108 C CA . VAL A 1 145 ? -26.135 -8.324 45.597 1.00 58.44 145 VAL A CA 1
ATOM 1109 C C . VAL A 1 145 ? -25.436 -8.995 46.788 1.00 58.44 145 VAL A C 1
ATOM 1111 O O . VAL A 1 145 ? -24.663 -8.389 47.522 1.00 58.44 145 VAL A O 1
ATOM 1114 N N . THR A 1 146 ? -25.745 -10.277 47.002 1.00 51.91 146 THR A N 1
ATOM 1115 C CA . THR A 1 146 ? -25.383 -11.053 48.202 1.00 51.91 146 THR A CA 1
ATOM 1116 C C . THR A 1 146 ? -23.925 -11.497 48.282 1.00 51.91 146 THR A C 1
ATOM 1118 O O . THR A 1 146 ? -23.470 -11.829 49.375 1.00 51.91 146 THR A O 1
ATOM 1121 N N . GLU A 1 147 ? -23.200 -11.530 47.162 1.00 61.94 147 GLU A N 1
ATOM 1122 C CA . GLU A 1 147 ? -21.777 -11.876 47.144 1.00 61.94 147 GLU A CA 1
ATOM 1123 C C . GLU A 1 147 ? -20.933 -10.645 46.795 1.00 61.94 147 GLU A C 1
ATOM 1125 O O . GLU A 1 147 ? -21.102 -10.082 45.709 1.00 61.94 147 GLU A O 1
ATOM 1130 N N . PRO A 1 148 ? -20.020 -10.216 47.684 1.00 63.28 148 PRO A N 1
ATOM 1131 C CA . PRO A 1 148 ? -19.154 -9.083 47.401 1.00 63.28 148 PRO A CA 1
ATOM 1132 C C . PRO A 1 148 ? -18.256 -9.376 46.190 1.00 63.28 148 PRO A C 1
ATOM 1134 O O . PRO A 1 148 ? -17.882 -10.524 45.924 1.00 63.28 148 PRO A O 1
ATOM 1137 N N . PHE A 1 149 ? -17.930 -8.322 45.445 1.00 65.06 149 PHE A N 1
ATOM 1138 C CA . PHE A 1 149 ? -16.872 -8.348 44.440 1.00 65.06 149 PHE A CA 1
ATOM 1139 C C . PHE A 1 149 ? -15.541 -8.661 45.127 1.00 65.06 149 PHE A C 1
ATOM 1141 O O . PHE A 1 149 ? -15.178 -7.989 46.098 1.00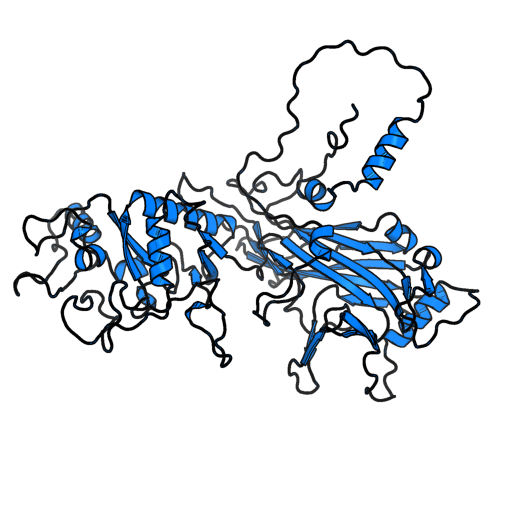 65.06 149 PHE A O 1
ATOM 1148 N N . ASP A 1 150 ? -14.858 -9.703 44.662 1.00 68.56 150 ASP A N 1
ATOM 1149 C CA . ASP A 1 150 ? -13.548 -10.082 45.185 1.00 68.56 150 ASP A CA 1
ATOM 1150 C C . ASP A 1 150 ? -12.441 -9.280 44.481 1.00 68.56 150 ASP A C 1
ATOM 1152 O O . ASP A 1 150 ? -12.592 -8.808 43.353 1.00 68.56 150 ASP A O 1
ATOM 1156 N N . ASP A 1 151 ? -11.284 -9.171 45.127 1.00 65.38 151 ASP A N 1
ATOM 1157 C CA . ASP A 1 151 ? -10.046 -8.597 44.586 1.00 65.38 151 ASP A CA 1
ATOM 1158 C C . ASP A 1 151 ? -9.502 -9.366 43.356 1.00 65.38 151 ASP A C 1
ATOM 1160 O O . ASP A 1 151 ? -8.476 -8.976 42.779 1.00 65.38 151 ASP A O 1
ATOM 1164 N N . ASP A 1 152 ? -10.163 -10.465 42.997 1.00 68.38 152 ASP A N 1
ATOM 1165 C CA . ASP A 1 152 ? -9.858 -11.377 41.901 1.00 68.38 152 ASP A CA 1
ATOM 1166 C C . ASP A 1 152 ? -10.904 -11.344 40.763 1.00 68.38 152 ASP A C 1
ATOM 1168 O O . ASP A 1 152 ? -10.686 -11.965 39.723 1.00 68.38 152 ASP A O 1
ATOM 1172 N N . ASP A 1 153 ? -12.009 -10.601 40.913 1.00 74.12 153 ASP A N 1
ATOM 1173 C CA . ASP A 1 153 ? -13.066 -10.499 39.897 1.00 74.12 153 ASP A CA 1
ATOM 1174 C C . ASP A 1 153 ? -12.775 -9.394 38.858 1.00 74.12 153 ASP A C 1
ATOM 1176 O O . ASP A 1 153 ? -12.555 -8.252 39.219 1.00 74.12 153 ASP A O 1
ATOM 1180 N N . ALA A 1 154 ? -12.886 -9.626 37.552 1.00 74.81 154 ALA A N 1
ATOM 1181 C CA . ALA A 1 154 ? -12.672 -8.605 36.520 1.00 74.81 154 ALA A CA 1
ATOM 1182 C C . ALA A 1 154 ? -13.953 -8.244 35.753 1.00 74.81 154 ALA A C 1
ATOM 1184 O O . ALA A 1 154 ? -14.617 -9.117 35.193 1.00 74.81 154 ALA A O 1
ATOM 1185 N N . PHE A 1 155 ? -14.262 -6.946 35.626 1.00 79.69 155 PHE A N 1
ATOM 1186 C CA . PHE A 1 155 ? -15.235 -6.488 34.627 1.00 79.69 155 PHE A CA 1
ATOM 1187 C C . PHE A 1 155 ? -14.619 -6.608 33.231 1.00 79.69 155 PHE A C 1
ATOM 1189 O O . PHE A 1 155 ? -13.565 -6.036 32.953 1.00 79.69 155 PHE A O 1
ATOM 1196 N N . ARG A 1 156 ? -15.279 -7.364 32.359 1.00 84.38 156 ARG A N 1
ATOM 1197 C CA . ARG A 1 156 ? -14.842 -7.715 31.013 1.00 84.38 156 ARG A CA 1
ATOM 1198 C C . ARG A 1 156 ? -15.863 -7.257 29.987 1.00 84.38 156 ARG A C 1
ATOM 1200 O O . ARG A 1 156 ? -17.060 -7.446 30.170 1.00 84.38 156 ARG A O 1
ATOM 1207 N N . PHE A 1 157 ? -15.375 -6.780 28.853 1.00 85.31 157 PHE A N 1
ATOM 1208 C CA . PHE A 1 157 ? -16.151 -6.683 27.621 1.00 85.31 157 PHE A CA 1
ATOM 1209 C C . PHE A 1 157 ? -15.231 -6.850 26.417 1.00 85.31 157 PHE A C 1
ATOM 1211 O O . PHE A 1 157 ? -14.010 -6.748 26.536 1.00 85.31 157 PHE A O 1
ATOM 1218 N N . ARG A 1 158 ? -15.790 -7.117 25.244 1.00 84.38 158 ARG A N 1
ATOM 1219 C CA . ARG A 1 158 ? -15.043 -7.120 23.990 1.00 84.38 158 ARG A CA 1
ATOM 1220 C C . ARG A 1 158 ? -15.318 -5.833 23.232 1.00 84.38 158 ARG A C 1
ATOM 1222 O O . ARG A 1 158 ? -16.455 -5.386 23.123 1.00 84.38 158 ARG A O 1
ATOM 1229 N N . ALA A 1 159 ? -14.253 -5.262 22.685 1.00 87.38 159 ALA A N 1
ATOM 1230 C CA . ALA A 1 159 ? -14.314 -4.128 21.784 1.00 87.38 159 ALA A CA 1
ATOM 1231 C C . ALA A 1 159 ? -13.740 -4.539 20.429 1.00 87.38 159 ALA A C 1
ATOM 1233 O O . ALA A 1 159 ? -12.623 -5.051 20.344 1.00 87.38 159 ALA A O 1
ATOM 1234 N N . THR A 1 160 ? -14.508 -4.311 19.370 1.00 87.56 160 THR A N 1
ATOM 1235 C CA . THR A 1 160 ? -14.073 -4.507 17.985 1.00 87.56 160 THR A CA 1
ATOM 1236 C C . THR A 1 160 ? -14.332 -3.232 17.215 1.00 87.56 160 THR A C 1
ATOM 1238 O O . THR A 1 160 ? -15.395 -2.641 17.360 1.00 87.56 160 THR A O 1
ATOM 1241 N N . TRP A 1 161 ? -13.403 -2.807 16.371 1.00 90.88 161 TRP A N 1
ATOM 1242 C CA . TRP A 1 161 ? -13.680 -1.737 15.428 1.00 90.88 161 TRP A CA 1
ATOM 1243 C C . TRP A 1 161 ? -13.106 -2.017 14.052 1.00 90.88 161 TRP A C 1
ATOM 1245 O O . TRP A 1 161 ? -12.111 -2.727 13.896 1.00 90.88 161 TRP A O 1
ATOM 1255 N N . ILE A 1 162 ? -13.749 -1.422 13.052 1.00 91.94 162 ILE A N 1
ATOM 1256 C CA . ILE A 1 162 ? -13.332 -1.407 11.655 1.00 91.94 162 ILE A CA 1
ATOM 1257 C C . ILE A 1 162 ? -13.402 0.021 11.153 1.00 91.94 162 ILE A C 1
ATOM 1259 O O . ILE A 1 162 ? -14.388 0.703 11.395 1.00 91.94 162 ILE A O 1
ATOM 1263 N N . ILE A 1 163 ? -12.380 0.460 10.430 1.00 91.88 163 ILE A N 1
ATOM 1264 C CA . ILE A 1 163 ? -12.374 1.724 9.702 1.00 91.88 163 ILE A CA 1
ATOM 1265 C C . ILE A 1 163 ? -12.293 1.400 8.218 1.00 91.88 163 ILE A C 1
ATOM 1267 O O . ILE A 1 163 ? -11.378 0.700 7.793 1.00 91.88 163 ILE A O 1
ATOM 1271 N N . HIS A 1 164 ? -13.223 1.935 7.444 1.00 92.69 164 HIS A N 1
ATOM 1272 C CA . HIS A 1 164 ? -13.241 1.935 5.991 1.00 92.69 164 HIS A CA 1
ATOM 1273 C C . HIS A 1 164 ? -12.880 3.325 5.477 1.00 92.69 164 HIS A C 1
ATOM 1275 O O . HIS A 1 164 ? -13.401 4.338 5.945 1.00 92.69 164 HIS A O 1
ATOM 1281 N N . SER A 1 165 ? -11.996 3.368 4.490 1.00 93.44 165 SER A N 1
ATOM 1282 C CA . SER A 1 165 ? -11.684 4.565 3.720 1.00 93.44 165 SER A CA 1
ATOM 1283 C C . SER A 1 165 ? -12.016 4.360 2.246 1.00 93.44 165 SER A C 1
ATOM 1285 O O . SER A 1 165 ? -12.327 3.244 1.819 1.00 93.44 165 SER A O 1
ATOM 1287 N N . TYR A 1 166 ? -11.989 5.437 1.464 1.00 92.44 166 TYR A N 1
ATOM 1288 C CA . TYR A 1 166 ? -12.485 5.418 0.090 1.00 92.44 166 TYR A CA 1
ATOM 1289 C C . TYR A 1 166 ? -11.440 5.908 -0.913 1.00 92.44 166 TYR A C 1
ATOM 1291 O O . TYR A 1 166 ? -10.521 6.668 -0.585 1.00 92.44 166 TYR A O 1
ATOM 1299 N N . LEU A 1 167 ? -11.598 5.446 -2.151 1.00 92.50 167 LEU A N 1
ATOM 1300 C CA . LEU A 1 167 ? -10.839 5.889 -3.310 1.00 92.50 167 LEU A CA 1
ATOM 1301 C C . LEU A 1 167 ? -11.759 6.722 -4.198 1.00 92.50 167 LEU A C 1
ATOM 1303 O O . LEU A 1 167 ? -12.908 6.346 -4.423 1.00 92.50 167 LEU A O 1
ATOM 1307 N N . GLY A 1 168 ? -11.278 7.862 -4.685 1.00 91.44 168 GLY A N 1
ATOM 1308 C CA . GLY A 1 168 ? -12.058 8.682 -5.602 1.00 91.44 168 GLY A CA 1
ATOM 1309 C C . GLY A 1 168 ? -12.007 8.176 -7.033 1.00 91.44 168 GLY A C 1
ATOM 1310 O O . GLY A 1 168 ? -10.998 7.621 -7.474 1.00 91.44 168 GLY A O 1
ATOM 1311 N N . ASP A 1 169 ? -13.121 8.365 -7.728 1.00 89.06 169 ASP A N 1
ATOM 1312 C CA . ASP A 1 169 ? -13.281 8.041 -9.139 1.00 89.06 169 ASP A CA 1
ATOM 1313 C C . ASP A 1 169 ? -12.496 8.998 -10.055 1.00 89.06 169 ASP A C 1
ATOM 1315 O O . ASP A 1 169 ? -11.735 9.857 -9.599 1.00 89.06 169 ASP A O 1
ATOM 1319 N N . GLU A 1 170 ? -12.697 8.851 -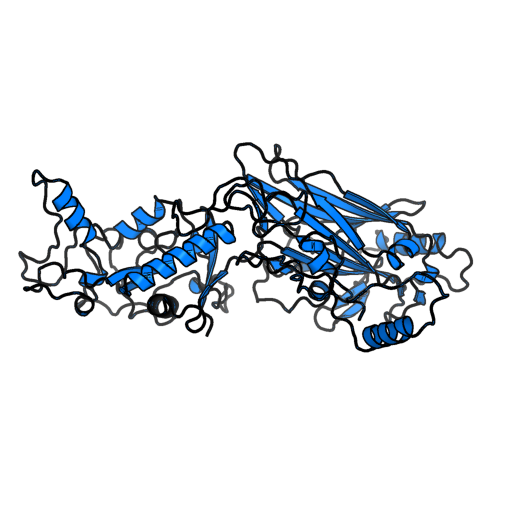11.363 1.00 86.75 170 GLU A N 1
ATOM 1320 C CA . GLU A 1 170 ? -12.108 9.707 -12.402 1.00 86.75 170 GLU A CA 1
ATOM 1321 C C . GLU A 1 170 ? -12.569 11.172 -12.343 1.00 86.75 170 GLU A C 1
ATOM 1323 O O . GLU A 1 170 ? -11.977 12.038 -12.979 1.00 86.75 170 GLU A O 1
ATOM 1328 N N . THR A 1 171 ? -13.623 11.479 -11.582 1.00 84.44 171 THR A N 1
ATOM 1329 C CA . THR A 1 171 ? -14.155 12.841 -11.453 1.00 84.44 171 THR A CA 1
ATOM 1330 C C . THR A 1 171 ? -13.700 13.525 -10.166 1.00 84.44 171 THR A C 1
ATOM 1332 O O . THR A 1 171 ? -13.737 14.753 -10.069 1.00 84.44 171 THR A O 1
ATOM 1335 N N . GLY A 1 172 ? -13.326 12.739 -9.151 1.00 82.38 172 GLY A N 1
ATOM 1336 C CA . GLY A 1 172 ? -13.031 13.194 -7.792 1.00 82.38 172 GLY A CA 1
ATOM 1337 C C . GLY A 1 172 ? -14.252 13.613 -6.985 1.00 82.38 172 GLY A C 1
ATOM 1338 O O . GLY A 1 172 ? -14.108 14.043 -5.838 1.00 82.38 172 GLY A O 1
ATOM 1339 N N . ASN A 1 173 ? -15.447 13.498 -7.565 1.00 82.75 173 ASN A N 1
ATOM 1340 C CA . ASN A 1 173 ? -16.699 13.881 -6.924 1.00 82.75 173 ASN A CA 1
ATOM 1341 C C . ASN A 1 173 ? -17.443 12.682 -6.336 1.00 82.75 173 ASN A C 1
ATOM 1343 O O . ASN A 1 173 ? -18.343 12.884 -5.521 1.00 82.75 173 ASN A O 1
ATOM 1347 N N . ALA A 1 174 ? -17.067 11.459 -6.712 1.00 87.44 174 ALA A N 1
ATOM 1348 C CA . ALA A 1 174 ? -17.644 10.245 -6.164 1.00 87.44 174 ALA A CA 1
ATOM 1349 C C . ALA A 1 174 ? -16.568 9.215 -5.814 1.00 87.44 174 ALA A C 1
ATOM 1351 O O . ALA A 1 174 ? -15.391 9.337 -6.154 1.00 87.44 174 ALA A O 1
ATOM 1352 N N . VAL A 1 175 ? -16.998 8.211 -5.061 1.00 89.94 175 VAL A N 1
ATOM 1353 C CA . VAL A 1 175 ? -16.177 7.071 -4.674 1.00 89.94 175 VAL A CA 1
ATOM 1354 C C . VAL A 1 175 ? -16.221 6.019 -5.780 1.00 89.94 175 VAL A C 1
ATOM 1356 O O . VAL A 1 175 ? -17.301 5.754 -6.313 1.00 89.94 175 VAL A O 1
ATOM 1359 N N . VAL A 1 176 ? -15.074 5.404 -6.088 1.00 87.31 176 VAL A N 1
ATOM 1360 C CA . VAL A 1 176 ? -14.978 4.276 -7.033 1.00 87.31 176 VAL A CA 1
ATOM 1361 C C . VAL A 1 176 ? -15.998 3.204 -6.656 1.00 87.31 176 VAL A C 1
ATOM 1363 O O . VAL A 1 176 ? -16.125 2.857 -5.481 1.00 87.31 176 VAL A O 1
ATOM 1366 N N . ASP A 1 177 ? -16.736 2.717 -7.651 1.00 82.25 177 ASP A N 1
ATOM 1367 C CA . ASP A 1 177 ? -17.796 1.702 -7.548 1.00 82.25 177 ASP A CA 1
ATOM 1368 C C . ASP A 1 177 ? -19.001 2.078 -6.672 1.00 82.25 177 ASP A C 1
ATOM 1370 O O . ASP A 1 177 ? -19.897 1.262 -6.451 1.00 82.25 177 ASP A O 1
ATOM 1374 N N . GLY A 1 178 ? -19.079 3.349 -6.267 1.00 70.25 178 GLY A N 1
ATOM 1375 C CA . GLY A 1 178 ? -20.196 3.936 -5.540 1.00 70.25 178 GLY A CA 1
ATOM 1376 C C . GLY A 1 178 ? -20.235 3.526 -4.068 1.00 70.25 178 GLY A C 1
ATOM 1377 O O . GLY A 1 178 ? -20.694 2.446 -3.709 1.00 70.25 178 GLY A O 1
ATOM 1378 N N . ALA A 1 179 ? -19.865 4.438 -3.170 1.00 60.75 179 ALA A N 1
ATOM 1379 C CA . ALA A 1 179 ? -20.043 4.250 -1.730 1.00 60.75 179 ALA A CA 1
ATOM 1380 C C . ALA A 1 179 ? -21.370 4.853 -1.245 1.00 60.75 179 ALA A C 1
ATOM 1382 O O . ALA A 1 179 ? -21.386 5.856 -0.542 1.00 60.75 179 ALA A O 1
ATOM 1383 N N . GLY A 1 180 ? -22.504 4.269 -1.646 1.00 59.16 180 GLY A N 1
ATOM 1384 C CA . GLY A 1 180 ? -23.835 4.764 -1.256 1.00 59.16 180 GLY A CA 1
ATOM 1385 C C . GLY A 1 180 ? -24.058 6.265 -1.513 1.00 59.16 180 GLY A C 1
ATOM 1386 O O . GLY A 1 180 ? -23.321 6.920 -2.246 1.00 59.16 180 GLY A O 1
ATOM 1387 N N . THR A 1 181 ? -25.117 6.839 -0.943 1.00 60.78 181 THR A N 1
ATOM 1388 C CA . THR A 1 181 ? -25.399 8.277 -1.078 1.00 60.78 181 THR A CA 1
ATOM 1389 C C . THR A 1 181 ? -24.693 9.072 0.020 1.00 60.78 181 THR A C 1
ATOM 1391 O O . THR A 1 181 ? -24.950 8.833 1.196 1.00 60.78 181 THR A O 1
ATOM 1394 N N . GLY A 1 182 ? -23.877 10.065 -0.351 1.00 75.75 182 GLY A N 1
ATOM 1395 C CA . GLY A 1 182 ? -23.374 11.097 0.570 1.00 75.75 182 GLY A CA 1
ATOM 1396 C C . GLY A 1 182 ? -21.933 10.937 1.066 1.00 75.75 182 GLY A C 1
ATOM 1397 O O . GLY A 1 182 ? -21.439 11.862 1.705 1.00 75.75 182 GLY A O 1
ATOM 1398 N N . LEU A 1 183 ? -21.251 9.833 0.745 1.00 85.75 183 LEU A N 1
ATOM 1399 C CA . LEU A 1 183 ? -19.830 9.653 1.058 1.00 85.75 183 LEU A CA 1
ATOM 1400 C C . LEU A 1 183 ? -18.934 10.280 -0.014 1.00 85.75 183 LEU A C 1
ATOM 1402 O O . LEU A 1 183 ? -19.188 10.168 -1.215 1.00 85.75 183 LEU A O 1
ATOM 1406 N N . LYS A 1 184 ? -17.860 10.924 0.438 1.00 89.00 184 LYS A N 1
ATOM 1407 C CA . LYS A 1 184 ? -16.806 11.503 -0.399 1.00 89.00 184 LYS A CA 1
ATOM 1408 C C . LYS A 1 184 ? -15.561 10.612 -0.392 1.00 89.00 184 LYS A C 1
ATOM 1410 O O . LYS A 1 184 ? -15.315 9.919 0.593 1.00 89.00 184 LYS A O 1
ATOM 1415 N N . PRO A 1 185 ? -14.695 10.706 -1.419 1.00 90.50 185 PRO A N 1
ATOM 1416 C CA . PRO A 1 185 ? -13.421 9.976 -1.464 1.00 90.50 185 PRO A CA 1
ATOM 1417 C C . PRO A 1 185 ? -12.553 10.142 -0.215 1.00 90.50 185 PRO A C 1
ATOM 1419 O O . PRO A 1 185 ? -11.830 9.238 0.187 1.00 90.50 185 PRO A O 1
ATOM 1422 N N . THR A 1 186 ? -12.608 11.320 0.398 1.00 91.06 186 THR A N 1
ATOM 1423 C CA . THR A 1 186 ? -11.782 11.670 1.552 1.00 91.06 186 THR A CA 1
ATOM 1424 C C . THR A 1 186 ? -12.436 11.349 2.887 1.00 91.06 186 THR A C 1
ATOM 1426 O O . THR A 1 186 ? -11.850 11.679 3.911 1.00 91.06 186 THR A O 1
ATOM 1429 N N . ASP A 1 187 ? -13.637 10.776 2.898 1.00 91.06 187 ASP A N 1
ATOM 1430 C CA . ASP A 1 187 ? -14.296 10.406 4.144 1.00 91.06 187 ASP A CA 1
ATOM 1431 C C . ASP A 1 187 ? -13.667 9.134 4.733 1.00 91.06 187 ASP A C 1
ATOM 1433 O O . ASP A 1 187 ? -13.025 8.334 4.044 1.00 91.06 187 ASP A O 1
ATOM 1437 N N . LEU A 1 188 ? -13.863 8.941 6.033 1.00 91.62 188 LEU A N 1
ATOM 1438 C CA . LEU A 1 188 ? -13.579 7.685 6.722 1.00 91.62 188 LEU A CA 1
ATOM 1439 C C . LEU A 1 188 ? -14.851 7.262 7.443 1.00 91.62 188 LEU A C 1
ATOM 1441 O O . LEU A 1 188 ? -15.550 8.100 8.005 1.00 91.62 188 LEU A O 1
ATOM 1445 N N . LYS A 1 189 ? -15.153 5.970 7.462 1.00 91.06 189 LYS A N 1
ATOM 1446 C CA . LYS A 1 189 ? -16.292 5.429 8.201 1.00 91.06 189 LYS A CA 1
ATOM 1447 C C . LYS A 1 189 ? -15.812 4.367 9.157 1.00 91.06 189 LYS A C 1
ATOM 1449 O O . LYS A 1 189 ? -15.113 3.447 8.753 1.00 91.06 189 LYS A O 1
ATOM 1454 N N . MET A 1 190 ? -16.183 4.500 10.415 1.00 90.94 190 MET A N 1
ATOM 1455 C CA . MET A 1 190 ? -15.795 3.587 11.467 1.00 90.94 190 MET A CA 1
ATOM 1456 C C . MET A 1 190 ? -17.021 2.896 12.039 1.00 90.94 190 MET A C 1
ATOM 1458 O O . MET A 1 190 ? -18.010 3.550 12.356 1.00 90.94 190 MET A O 1
ATOM 1462 N N . PHE A 1 191 ? -16.923 1.584 12.190 1.00 91.12 191 PHE A N 1
ATOM 1463 C CA . PHE A 1 191 ? -17.883 0.736 12.881 1.00 91.12 191 PHE A CA 1
ATOM 1464 C C . PHE A 1 191 ? -17.234 0.239 14.159 1.00 91.12 191 PHE A C 1
ATOM 1466 O O . PHE A 1 191 ? -16.075 -0.177 14.133 1.00 91.12 191 PHE A O 1
ATOM 1473 N N . ILE A 1 192 ? -17.959 0.286 15.268 1.00 91.06 192 ILE A N 1
ATOM 1474 C CA . ILE A 1 192 ? -17.453 -0.119 16.577 1.00 91.06 192 ILE A CA 1
ATOM 1475 C C . ILE A 1 192 ? -18.504 -1.000 17.230 1.00 91.06 192 ILE A C 1
ATOM 1477 O O . ILE A 1 192 ? -19.654 -0.593 17.330 1.00 91.06 192 ILE A O 1
ATOM 1481 N N . ARG A 1 193 ? -18.097 -2.186 17.674 1.00 90.56 193 ARG A N 1
ATOM 1482 C CA . ARG A 1 193 ? -18.918 -3.147 18.402 1.00 90.56 193 ARG A CA 1
ATOM 1483 C C . ARG A 1 193 ? -18.414 -3.274 19.829 1.00 90.56 193 ARG A C 1
ATOM 1485 O O . ARG A 1 193 ? -17.244 -3.622 20.020 1.00 90.56 193 ARG A O 1
ATOM 1492 N N . LEU A 1 194 ? -19.292 -3.042 20.800 1.00 90.94 194 LEU A N 1
ATOM 1493 C CA . LEU A 1 194 ? -19.060 -3.379 22.202 1.00 90.94 194 LEU A CA 1
ATOM 1494 C C . LEU A 1 194 ? -20.015 -4.507 22.603 1.00 90.94 194 LEU A C 1
ATOM 1496 O O . LEU A 1 194 ? -21.231 -4.352 22.522 1.00 90.94 194 LEU A O 1
ATOM 1500 N N . ASP A 1 195 ? -19.475 -5.656 23.003 1.00 88.94 195 ASP A N 1
ATOM 1501 C CA . ASP A 1 195 ? -20.273 -6.828 23.364 1.00 88.94 195 ASP A CA 1
ATOM 1502 C C . ASP A 1 195 ? -19.597 -7.710 24.429 1.00 88.94 195 ASP A C 1
ATOM 1504 O O . ASP A 1 195 ? -18.566 -7.357 24.997 1.00 88.94 195 ASP A O 1
ATOM 1508 N N . ASP A 1 196 ? -20.223 -8.847 24.747 1.00 85.06 196 ASP A N 1
ATOM 1509 C CA . ASP A 1 196 ? -19.705 -9.851 25.694 1.00 85.06 196 ASP A CA 1
ATOM 1510 C C . ASP A 1 196 ? -19.344 -9.286 27.088 1.00 85.06 196 ASP A C 1
ATOM 1512 O O . ASP A 1 196 ? -18.325 -9.634 27.696 1.00 85.06 196 ASP A O 1
ATOM 1516 N N . PHE A 1 197 ? -20.201 -8.385 27.583 1.00 88.81 197 PHE A N 1
ATOM 1517 C CA . PHE A 1 197 ? -20.103 -7.811 28.922 1.00 88.81 197 PHE A CA 1
ATOM 1518 C C . PHE A 1 197 ? -20.297 -8.884 29.997 1.00 88.81 197 PHE A C 1
ATOM 1520 O O . PHE A 1 197 ? -21.289 -9.620 29.996 1.00 88.81 197 PHE A O 1
ATOM 1527 N N . ALA A 1 198 ? -19.374 -8.950 30.947 1.00 87.25 198 ALA A N 1
ATOM 1528 C CA . ALA A 1 198 ? -19.446 -9.859 32.078 1.00 87.25 198 ALA A CA 1
ATOM 1529 C C . ALA A 1 198 ? -18.575 -9.363 33.232 1.00 87.25 198 ALA A C 1
ATOM 1531 O O . ALA A 1 198 ? -17.635 -8.604 33.032 1.00 87.25 198 ALA A O 1
ATOM 1532 N N . VAL A 1 199 ? -18.840 -9.860 34.431 1.00 84.25 199 VAL A N 1
ATOM 1533 C CA . VAL A 1 199 ? -17.847 -9.907 35.505 1.00 84.25 199 VAL A CA 1
ATOM 1534 C C . VAL A 1 199 ? -17.388 -11.345 35.616 1.00 84.25 199 VAL A C 1
ATOM 1536 O O . VAL A 1 199 ? -18.230 -12.245 35.683 1.00 84.25 199 VAL A O 1
ATOM 1539 N N . VAL A 1 200 ? -16.079 -11.562 35.586 1.00 79.56 200 VAL A N 1
ATOM 1540 C CA . VAL A 1 200 ? -15.468 -12.892 35.634 1.00 79.56 200 VAL A CA 1
ATOM 1541 C C . VAL A 1 200 ? -14.587 -13.060 36.865 1.00 79.56 200 VAL A C 1
ATOM 1543 O O . VAL A 1 200 ? -14.018 -12.075 37.301 1.00 79.56 200 VAL A O 1
ATOM 1546 N N . ASP A 1 201 ? -14.465 -14.270 37.403 1.00 75.75 201 ASP A N 1
ATOM 1547 C CA . ASP A 1 201 ? -13.542 -14.590 38.506 1.00 75.75 201 ASP A CA 1
ATOM 1548 C C . ASP A 1 201 ? -12.089 -14.818 38.017 1.00 75.75 201 ASP A C 1
ATOM 1550 O O . ASP A 1 201 ? -11.802 -14.699 36.818 1.00 75.75 201 ASP A O 1
ATOM 1554 N N . GLU A 1 202 ? -11.167 -15.182 38.924 1.00 69.56 202 GLU A N 1
ATOM 1555 C CA . GLU A 1 202 ? -9.756 -15.489 38.601 1.00 69.56 202 GLU A CA 1
ATOM 1556 C C . GLU A 1 202 ? -9.581 -16.622 37.579 1.00 69.56 202 GLU A C 1
ATOM 1558 O O . GLU A 1 202 ? -8.608 -16.636 36.820 1.00 69.56 202 GLU A O 1
ATOM 1563 N N . ASP A 1 203 ? -10.537 -17.550 37.529 1.00 68.50 203 ASP A N 1
ATOM 1564 C CA . ASP A 1 203 ? -10.568 -18.671 36.592 1.00 68.50 203 ASP A CA 1
ATOM 1565 C C . ASP A 1 203 ? -11.212 -18.270 35.245 1.00 68.50 203 ASP A C 1
ATOM 1567 O O . ASP A 1 203 ? -11.304 -19.083 34.318 1.00 68.50 203 ASP A O 1
ATOM 1571 N N . GLY A 1 204 ? -11.683 -17.025 35.116 1.00 68.25 204 GLY A N 1
ATOM 1572 C CA . GLY A 1 204 ? -12.387 -16.502 33.950 1.00 68.25 204 GLY A CA 1
ATOM 1573 C C . GLY A 1 204 ? -13.851 -16.946 33.845 1.00 68.25 204 GLY A C 1
ATOM 1574 O O . GLY A 1 204 ? -14.464 -16.765 32.784 1.00 68.25 204 GLY A O 1
ATOM 1575 N N . ARG A 1 205 ? -14.435 -17.530 34.901 1.00 76.50 205 ARG A N 1
ATOM 1576 C CA . ARG A 1 205 ? -15.853 -17.919 34.934 1.00 76.50 205 ARG A CA 1
ATOM 1577 C C . ARG A 1 205 ? -16.726 -16.697 35.161 1.00 76.50 205 ARG A C 1
ATOM 1579 O O . ARG A 1 205 ? -16.413 -15.838 35.970 1.00 76.50 205 ARG A O 1
ATOM 1586 N N . VAL A 1 206 ? -17.861 -16.634 34.469 1.00 83.69 206 VAL A N 1
ATOM 1587 C CA . VAL A 1 206 ? -18.804 -15.514 34.583 1.00 83.69 206 VAL A CA 1
ATOM 1588 C C . VAL A 1 206 ? -19.534 -15.566 35.928 1.00 83.69 206 VAL A C 1
ATOM 1590 O O . VAL A 1 206 ? -20.344 -16.465 36.149 1.00 83.69 206 VAL A O 1
ATOM 1593 N N . LYS A 1 207 ? -19.281 -14.573 36.786 1.00 84.38 207 LYS A N 1
ATOM 1594 C CA . LYS A 1 207 ? -19.977 -14.330 38.059 1.00 84.38 207 LYS A CA 1
ATOM 1595 C C . LYS A 1 207 ? -21.226 -13.470 37.859 1.00 84.38 207 LYS A C 1
ATOM 1597 O O . LYS A 1 207 ? -22.298 -13.809 38.356 1.00 84.38 207 LYS A O 1
ATOM 1602 N N . TYR A 1 208 ? -21.117 -12.414 37.047 1.00 85.94 208 TYR A N 1
ATOM 1603 C CA . TYR A 1 208 ? -22.250 -11.571 36.650 1.00 85.94 208 TYR A CA 1
ATOM 1604 C C . TYR A 1 208 ? -22.341 -11.460 35.130 1.00 85.94 208 TYR A C 1
ATOM 1606 O O . TYR A 1 208 ? -21.376 -11.115 34.453 1.00 85.94 208 TYR A O 1
ATOM 1614 N N . SER A 1 209 ? -23.516 -11.760 34.582 1.00 87.44 209 SER A N 1
ATOM 1615 C CA . SER A 1 209 ? -23.784 -11.662 33.143 1.00 87.44 209 SER A CA 1
ATOM 1616 C C . SER A 1 209 ? -24.112 -10.228 32.714 1.00 87.44 209 SER A C 1
ATOM 1618 O O . SER A 1 209 ? -24.596 -9.438 33.520 1.00 87.44 209 SER A O 1
ATOM 1620 N N . ALA A 1 210 ? -23.979 -9.918 31.418 1.00 84.69 210 ALA A N 1
ATOM 1621 C CA . ALA A 1 210 ? -24.375 -8.629 30.834 1.00 84.69 210 ALA A CA 1
ATOM 1622 C C . ALA A 1 210 ? -25.760 -8.128 31.283 1.00 84.69 210 ALA A C 1
ATOM 1624 O O . ALA A 1 210 ? -25.969 -6.931 31.437 1.00 84.69 210 ALA A O 1
ATOM 1625 N N . GLY A 1 211 ? -26.736 -9.024 31.486 1.00 84.44 211 GLY A N 1
ATOM 1626 C CA . GLY A 1 211 ? -28.077 -8.615 31.912 1.00 84.44 211 GLY A CA 1
ATOM 1627 C C . GLY A 1 211 ? -28.169 -8.115 33.342 1.00 84.44 211 GLY A C 1
ATOM 1628 O O . GLY A 1 211 ? -28.993 -7.245 33.613 1.00 84.44 211 GLY A O 1
ATOM 1629 N N . GLN A 1 212 ? -27.298 -8.607 34.217 1.00 85.69 212 GLN A N 1
ATOM 1630 C CA . GLN A 1 212 ? -27.183 -8.133 35.594 1.00 85.69 212 GLN A CA 1
ATOM 1631 C C . GLN A 1 212 ? -26.406 -6.815 35.686 1.00 85.69 212 GLN A C 1
ATOM 1633 O O . GLN A 1 212 ? -26.453 -6.170 36.719 1.00 85.69 212 GLN A O 1
ATOM 1638 N N . LEU A 1 213 ? -25.734 -6.402 34.608 1.00 84.31 213 LEU A N 1
ATOM 1639 C CA . LEU A 1 213 ? -24.936 -5.175 34.537 1.00 84.31 213 LEU A CA 1
ATOM 1640 C C . LEU A 1 213 ? -25.711 -3.992 33.926 1.00 84.31 213 LEU A C 1
ATOM 1642 O O . LEU A 1 213 ? -25.118 -2.991 33.528 1.00 84.31 213 LEU A O 1
ATOM 1646 N N . SER A 1 214 ? -27.037 -4.116 33.808 1.00 83.00 214 SER A N 1
ATOM 1647 C CA . SER A 1 214 ? -27.901 -3.057 33.273 1.00 83.00 214 SER A CA 1
ATOM 1648 C C . SER A 1 214 ? -27.807 -1.804 34.150 1.00 83.00 214 SER A C 1
ATOM 1650 O O . SER A 1 214 ? -27.863 -1.913 35.370 1.00 83.00 214 SER A O 1
ATOM 1652 N N . GLY A 1 215 ? -27.698 -0.623 33.536 1.00 78.75 215 GLY A N 1
ATOM 1653 C CA . GLY A 1 215 ? -27.559 0.649 34.256 1.00 78.75 215 GLY A CA 1
ATOM 1654 C C . GLY A 1 215 ? -26.132 1.194 34.348 1.00 78.75 215 GLY A C 1
ATOM 1655 O O . GLY A 1 215 ? -25.983 2.356 34.698 1.00 78.75 215 GLY A O 1
ATOM 1656 N N . LEU A 1 216 ? -25.104 0.425 33.964 1.00 81.31 216 LEU A N 1
ATOM 1657 C CA . LEU A 1 216 ? -23.737 0.941 33.825 1.00 81.31 216 LEU A CA 1
ATOM 1658 C C . LEU A 1 216 ? -23.607 1.822 32.572 1.00 81.31 216 LEU A C 1
ATOM 1660 O O . LEU A 1 216 ? -23.699 1.278 31.463 1.00 81.31 216 LEU A O 1
ATOM 1664 N N . PRO A 1 217 ? -23.365 3.140 32.700 1.00 83.69 217 PRO A N 1
ATOM 1665 C CA . PRO A 1 217 ? -23.164 4.009 31.550 1.00 83.69 217 PRO A CA 1
ATOM 1666 C C . PRO A 1 217 ? -21.786 3.778 30.922 1.00 83.69 217 PRO A C 1
ATOM 1668 O O . PRO A 1 217 ? -20.742 3.949 31.556 1.00 83.69 217 PRO A O 1
ATOM 1671 N N . ILE A 1 218 ? -21.779 3.446 29.632 1.00 84.50 218 ILE A N 1
ATOM 1672 C CA . ILE A 1 218 ? -20.561 3.307 28.838 1.00 84.50 218 ILE A CA 1
ATOM 1673 C C . ILE A 1 218 ? -20.639 4.279 27.670 1.00 84.50 218 ILE A C 1
ATOM 1675 O O . ILE A 1 218 ? -21.498 4.182 26.791 1.00 84.50 218 ILE A O 1
ATOM 1679 N N . GLN A 1 219 ? -19.705 5.220 27.645 1.00 87.75 219 GLN A N 1
ATOM 1680 C CA . GLN A 1 219 ? -19.554 6.137 26.536 1.00 87.75 219 GLN A CA 1
ATOM 1681 C C . GLN A 1 219 ? -18.419 5.680 25.638 1.00 87.75 219 GLN A C 1
ATOM 1683 O O . GLN A 1 219 ? -17.262 5.591 26.032 1.00 87.75 219 GLN A O 1
ATOM 1688 N N . LEU A 1 220 ? -18.753 5.465 24.382 1.00 85.81 220 LEU A N 1
ATOM 1689 C CA . LEU A 1 220 ? -17.796 5.380 23.309 1.00 85.81 220 LEU A CA 1
ATOM 1690 C C . LEU A 1 220 ? -17.500 6.791 22.796 1.00 85.81 220 LEU A C 1
ATOM 1692 O O . LEU A 1 220 ? -18.407 7.516 22.385 1.00 85.81 220 LEU A O 1
ATOM 1696 N N . MET A 1 221 ? -16.229 7.171 22.792 1.00 87.44 221 MET A N 1
ATOM 1697 C CA . MET A 1 221 ? -15.756 8.400 22.169 1.00 87.44 221 MET A CA 1
ATOM 1698 C C . MET A 1 221 ? -14.729 8.041 21.103 1.00 87.44 221 MET A C 1
ATOM 1700 O O . MET A 1 221 ? -13.786 7.297 21.348 1.00 87.44 221 MET A O 1
ATOM 1704 N N . VAL A 1 222 ? -14.889 8.581 19.904 1.00 83.38 222 VAL A N 1
ATOM 1705 C CA . VAL A 1 222 ? -13.869 8.498 18.865 1.00 83.38 222 VAL A CA 1
ATOM 1706 C C . VAL A 1 222 ? -13.318 9.888 18.654 1.00 83.38 222 VAL A C 1
ATOM 1708 O O . VAL A 1 222 ? -13.963 10.734 18.035 1.00 83.38 222 VAL A O 1
ATOM 1711 N N . ASP A 1 223 ? -12.138 10.111 19.219 1.00 81.19 223 ASP A N 1
ATOM 1712 C CA . ASP A 1 223 ? -11.381 11.338 19.031 1.00 81.19 223 ASP A CA 1
ATOM 1713 C C . ASP A 1 223 ? -10.487 11.218 17.789 1.00 81.19 223 ASP A C 1
ATOM 1715 O O . ASP A 1 223 ? -10.329 10.146 17.193 1.00 81.19 223 ASP A O 1
ATOM 1719 N N . GLN A 1 224 ? -9.900 12.327 17.367 1.00 76.94 224 GLN A N 1
ATOM 1720 C CA . GLN A 1 224 ? -9.101 12.395 16.159 1.00 76.94 224 GLN A CA 1
ATOM 1721 C C . GLN A 1 224 ? -7.947 13.384 16.285 1.00 76.94 224 GLN A C 1
ATOM 1723 O O . GLN A 1 224 ? -8.071 14.500 16.780 1.00 76.94 224 GLN A O 1
ATOM 1728 N N . GLY A 1 225 ? -6.803 12.964 15.758 1.00 75.62 225 GLY A N 1
ATOM 1729 C CA . GLY A 1 225 ? -5.604 13.770 15.627 1.00 75.62 225 GLY A CA 1
ATOM 1730 C C . GLY A 1 225 ? -5.269 14.013 14.162 1.00 75.62 225 GLY A C 1
ATOM 1731 O O . GLY A 1 225 ? -5.559 13.195 13.291 1.00 75.62 225 GLY A O 1
ATOM 1732 N N . SER A 1 226 ? -4.599 15.128 13.892 1.00 73.44 226 SER A N 1
ATOM 1733 C CA . SER A 1 226 ? -4.057 15.444 12.573 1.00 73.44 226 SER A CA 1
ATOM 1734 C C . SER A 1 226 ? -2.561 15.712 12.674 1.00 73.44 226 SER A C 1
ATOM 1736 O O . SER A 1 226 ? -2.099 16.405 13.580 1.00 73.44 226 SER A O 1
ATOM 1738 N N . SER A 1 227 ? -1.790 15.210 11.706 1.00 71.06 227 SER A N 1
ATOM 1739 C CA . SER A 1 227 ? -0.364 15.541 11.587 1.00 71.06 227 SER A CA 1
ATOM 1740 C C . SER A 1 227 ? -0.112 16.969 11.083 1.00 71.06 227 SER A C 1
ATOM 1742 O O . SER A 1 227 ? 1.041 17.386 10.985 1.00 71.06 227 SER A O 1
ATOM 1744 N N . SER A 1 228 ? -1.160 17.692 10.678 1.00 68.38 228 SER A N 1
ATOM 1745 C CA . SER A 1 228 ? -1.081 19.036 10.109 1.00 68.38 228 SER A CA 1
ATOM 1746 C C . SER A 1 228 ? -1.949 20.009 10.913 1.00 68.38 228 SER A C 1
ATOM 1748 O O . SER A 1 228 ? -3.149 19.766 11.050 1.00 68.38 228 SER A O 1
ATOM 1750 N N . PRO A 1 229 ? -1.404 21.151 11.374 1.00 65.88 229 PRO A N 1
ATOM 1751 C CA . PRO A 1 229 ? -2.154 22.129 12.167 1.00 65.88 229 PRO A CA 1
ATOM 1752 C C . PRO A 1 229 ? -3.272 22.820 11.374 1.00 65.88 229 PRO A C 1
ATOM 1754 O O . PRO A 1 229 ? -4.136 23.464 11.955 1.00 65.88 229 PRO A O 1
ATOM 1757 N N . THR A 1 230 ? -3.249 22.718 10.043 1.00 67.00 230 THR A N 1
ATOM 1758 C CA . THR A 1 230 ? -4.259 23.305 9.151 1.00 67.00 230 THR A CA 1
ATOM 1759 C C . THR A 1 230 ? -5.286 22.288 8.667 1.00 67.00 230 THR A C 1
ATOM 1761 O O . THR A 1 230 ? -6.155 22.637 7.871 1.00 67.00 230 THR A O 1
ATOM 1764 N N . THR A 1 231 ? -5.165 21.026 9.084 1.00 69.19 231 THR A N 1
ATOM 1765 C CA . THR A 1 231 ? -6.104 19.966 8.713 1.00 69.19 231 THR A CA 1
ATOM 1766 C C . THR A 1 231 ? -6.901 19.542 9.928 1.00 69.19 231 THR A C 1
ATOM 1768 O O . THR A 1 231 ? -6.337 19.183 10.957 1.00 69.19 231 THR A O 1
ATOM 1771 N N . ASP A 1 232 ? -8.212 19.567 9.754 1.00 81.06 232 ASP A N 1
ATOM 1772 C CA . ASP A 1 232 ? -9.201 19.033 10.673 1.00 81.06 232 ASP A CA 1
ATOM 1773 C C . ASP A 1 232 ? -9.697 17.699 10.097 1.00 81.06 232 ASP A C 1
ATOM 1775 O O . ASP A 1 232 ? -10.077 17.646 8.927 1.00 81.06 232 ASP A O 1
ATOM 1779 N N . CYS A 1 233 ? -9.644 16.619 10.871 1.00 82.81 233 CYS A N 1
ATOM 1780 C CA . CYS A 1 233 ? -10.042 15.290 10.407 1.00 82.81 233 CYS A CA 1
ATOM 1781 C C . CYS A 1 233 ? -11.552 15.020 10.547 1.00 82.81 233 CYS A C 1
ATOM 1783 O O . CYS A 1 233 ? -11.996 13.957 10.119 1.00 82.81 233 CYS A O 1
ATOM 1785 N N . GLY A 1 234 ? -12.342 15.985 11.045 1.00 77.44 234 GLY A N 1
ATOM 1786 C CA . GLY A 1 234 ? -13.755 15.804 11.399 1.00 77.44 234 GLY A CA 1
ATOM 1787 C C . GLY A 1 234 ? -14.079 16.264 12.827 1.00 77.44 234 GLY A C 1
ATOM 1788 O O . GLY A 1 234 ? -13.270 16.897 13.488 1.00 77.44 234 GLY A O 1
ATOM 1789 N N . ASP A 1 235 ? -15.264 15.947 13.329 1.00 76.81 235 ASP A N 1
ATOM 1790 C CA . ASP A 1 235 ? -15.590 16.168 14.741 1.00 76.81 235 ASP A CA 1
ATOM 1791 C C . ASP A 1 235 ? -15.497 14.838 15.497 1.00 76.81 235 ASP A C 1
ATOM 1793 O O . ASP A 1 235 ? -15.690 13.768 14.911 1.00 76.81 235 ASP A O 1
ATOM 1797 N N . ALA A 1 236 ? -15.205 14.894 16.799 1.00 76.69 236 ALA A N 1
ATOM 1798 C CA . ALA A 1 236 ? -15.236 13.701 17.635 1.00 76.69 236 ALA A CA 1
ATOM 1799 C C . ALA A 1 236 ? -16.657 13.113 17.656 1.00 76.69 236 ALA A C 1
ATOM 1801 O O . ALA A 1 236 ? -17.640 13.828 17.867 1.00 76.69 236 ALA A O 1
ATOM 1802 N N . ALA A 1 237 ? -16.765 11.802 17.454 1.00 81.19 237 ALA A N 1
ATOM 1803 C CA . ALA A 1 237 ? -18.036 11.096 17.541 1.00 81.19 237 ALA A CA 1
ATOM 1804 C C . ALA A 1 237 ? -18.212 10.545 18.956 1.00 81.19 237 ALA A C 1
ATOM 1806 O O . ALA A 1 237 ? -17.351 9.821 19.452 1.00 81.19 237 ALA A O 1
ATOM 1807 N N . VAL A 1 238 ? -19.330 10.868 19.605 1.00 83.75 238 VAL A N 1
ATOM 1808 C CA . VAL A 1 238 ? -19.645 10.393 20.957 1.00 83.75 238 VAL A CA 1
ATOM 1809 C C . VAL A 1 238 ? -20.950 9.611 20.914 1.00 83.75 238 VAL A C 1
ATOM 1811 O O . VAL A 1 238 ? -21.968 10.115 20.450 1.00 83.75 238 VAL A O 1
ATOM 1814 N N . THR A 1 239 ? -20.922 8.372 21.394 1.00 86.06 239 THR A N 1
ATOM 1815 C CA . THR A 1 239 ? -22.099 7.520 21.593 1.00 86.06 239 THR A CA 1
ATOM 1816 C C . THR A 1 239 ? -22.106 7.079 23.047 1.00 86.06 239 THR A C 1
ATOM 1818 O O . THR A 1 239 ? -21.184 6.400 23.485 1.00 86.06 239 THR A O 1
ATOM 1821 N N . ALA A 1 240 ? -23.112 7.489 23.813 1.00 84.62 240 ALA A N 1
ATOM 1822 C CA . ALA A 1 240 ? -23.285 7.068 25.199 1.00 84.62 240 ALA A CA 1
ATOM 1823 C C . ALA A 1 240 ? -24.520 6.179 25.293 1.00 84.62 240 ALA A C 1
ATOM 1825 O O . ALA A 1 240 ? -25.586 6.583 24.841 1.00 84.62 240 ALA A O 1
ATOM 1826 N N . ALA A 1 241 ? -24.346 4.994 25.865 1.00 83.56 241 ALA A N 1
ATOM 1827 C CA . ALA A 1 241 ? -25.398 4.008 26.052 1.00 83.56 241 ALA A CA 1
ATOM 1828 C C . ALA A 1 241 ? -25.093 3.195 27.314 1.00 83.56 241 ALA A C 1
ATOM 1830 O O . ALA A 1 241 ? -23.931 3.037 27.704 1.00 83.56 241 ALA A O 1
ATOM 1831 N N . ASP A 1 242 ? -26.123 2.692 27.982 1.00 86.44 242 ASP A N 1
ATOM 1832 C CA . ASP A 1 242 ? -25.919 1.758 29.087 1.00 86.44 242 ASP A CA 1
ATOM 1833 C C . ASP A 1 242 ? -25.681 0.327 28.567 1.00 86.44 242 ASP A C 1
ATOM 1835 O O . ASP A 1 242 ? -25.956 0.009 27.408 1.00 86.44 242 ASP A O 1
ATOM 1839 N N . VAL A 1 243 ? -25.154 -0.567 29.409 1.00 82.56 243 VAL A N 1
ATOM 1840 C CA . VAL A 1 243 ? -24.853 -1.961 29.012 1.00 82.56 243 VAL A CA 1
ATOM 1841 C C . VAL A 1 243 ? -26.066 -2.707 28.432 1.00 82.56 243 VAL A C 1
ATOM 1843 O O . VAL A 1 243 ? -25.906 -3.551 27.548 1.00 82.56 243 VAL A O 1
ATOM 1846 N N . SER A 1 244 ? -27.288 -2.423 28.889 1.00 84.88 244 SER A N 1
ATOM 1847 C CA . SER A 1 244 ? -28.498 -3.054 28.353 1.00 84.88 244 SER A CA 1
ATOM 1848 C C . SER A 1 244 ? -28.807 -2.579 26.931 1.00 84.88 244 SER A C 1
ATOM 1850 O O . SER A 1 244 ? -29.188 -3.393 26.081 1.00 84.88 244 SER A O 1
ATOM 1852 N N . GLU A 1 245 ? -28.557 -1.301 26.646 1.00 86.06 245 GLU A N 1
ATOM 1853 C CA . GLU A 1 245 ? -28.652 -0.736 25.305 1.00 86.06 245 GLU A CA 1
ATOM 1854 C C . GLU A 1 245 ? -27.564 -1.321 24.399 1.00 86.06 245 GLU A C 1
ATOM 1856 O O . GLU A 1 245 ? -27.914 -1.889 23.366 1.00 86.06 245 GLU A O 1
ATOM 1861 N N . TRP A 1 246 ? -26.294 -1.354 24.826 1.00 87.38 246 TRP A N 1
ATOM 1862 C CA . TRP A 1 246 ? -25.215 -2.015 24.073 1.00 87.38 246 TRP A CA 1
ATOM 1863 C C . TRP A 1 246 ? -25.499 -3.499 23.809 1.00 87.38 246 TRP A C 1
ATOM 1865 O O . TRP A 1 246 ? -25.189 -4.017 22.744 1.00 87.38 246 TRP A O 1
ATOM 1875 N N . ARG A 1 247 ? -26.159 -4.221 24.719 1.00 86.25 247 ARG A N 1
ATOM 1876 C CA . ARG A 1 247 ? -26.538 -5.622 24.464 1.00 86.25 247 ARG A CA 1
ATOM 1877 C C . ARG A 1 247 ? -27.569 -5.760 23.338 1.00 86.25 247 ARG A C 1
ATOM 1879 O O . ARG A 1 247 ? -27.593 -6.778 22.650 1.00 86.25 247 ARG A O 1
ATOM 1886 N N . THR A 1 248 ? -28.464 -4.785 23.195 1.00 84.25 248 THR A N 1
ATOM 1887 C CA . THR A 1 248 ? -29.529 -4.810 22.175 1.00 84.25 248 THR A CA 1
ATOM 1888 C C . THR A 1 248 ? -29.092 -4.181 20.855 1.00 84.25 248 THR A C 1
ATOM 1890 O O . THR A 1 248 ? -29.508 -4.646 19.796 1.00 84.25 248 THR A O 1
ATOM 1893 N N . HIS A 1 249 ? -28.213 -3.182 20.920 1.00 86.50 249 HIS A N 1
ATOM 1894 C CA . HIS A 1 249 ? -27.664 -2.427 19.801 1.00 86.50 249 HIS A CA 1
ATOM 1895 C C . HIS A 1 249 ? -26.147 -2.279 20.010 1.00 86.50 249 HIS A C 1
ATOM 1897 O O . HIS A 1 249 ? -25.675 -1.217 20.412 1.00 86.50 249 HIS A O 1
ATOM 1903 N N . PRO A 1 250 ? -25.364 -3.347 19.772 1.00 85.75 250 PRO A N 1
ATOM 1904 C CA . PRO A 1 250 ? -23.944 -3.383 20.134 1.00 85.75 250 PRO A CA 1
ATOM 1905 C C . PRO A 1 250 ? -23.056 -2.527 19.234 1.00 85.75 250 PRO A C 1
ATOM 1907 O O . PRO A 1 250 ? -21.879 -2.347 19.536 1.00 85.75 250 PRO A O 1
ATOM 1910 N N . ASP A 1 251 ? -23.610 -2.017 18.136 1.00 88.44 251 ASP A N 1
ATOM 1911 C CA . ASP A 1 251 ? -22.865 -1.406 17.050 1.00 88.44 251 ASP A CA 1
ATOM 1912 C C . ASP A 1 251 ? -23.100 0.108 17.001 1.00 88.44 251 ASP A C 1
ATOM 1914 O O . ASP A 1 251 ? -24.230 0.577 16.876 1.00 88.44 251 ASP A O 1
ATOM 1918 N N . ALA A 1 252 ? -22.012 0.872 17.020 1.00 89.44 252 ALA A N 1
ATOM 1919 C CA . ALA A 1 252 ? -21.981 2.306 16.775 1.00 89.44 252 ALA A CA 1
ATOM 1920 C C . ALA A 1 252 ? -21.254 2.610 15.461 1.00 89.44 252 ALA A C 1
ATOM 1922 O O . ALA A 1 252 ? -20.348 1.884 15.043 1.00 89.44 252 ALA A O 1
ATOM 1923 N N . THR A 1 253 ? -21.644 3.704 14.805 1.00 88.75 253 THR A N 1
ATOM 1924 C CA . THR A 1 253 ? -21.016 4.167 13.562 1.00 88.75 253 THR A CA 1
ATOM 1925 C C . THR A 1 253 ? -20.583 5.620 13.698 1.00 88.75 253 THR A C 1
ATOM 1927 O O . THR A 1 253 ? -21.344 6.455 14.180 1.00 88.75 253 THR A O 1
ATOM 1930 N N . ALA A 1 254 ? -19.380 5.929 13.223 1.00 88.62 254 ALA A N 1
ATOM 1931 C CA . ALA A 1 254 ? -18.862 7.285 13.102 1.00 88.62 254 ALA A CA 1
ATOM 1932 C C . ALA A 1 254 ? -18.416 7.544 11.659 1.00 88.62 254 ALA A C 1
ATOM 1934 O O . ALA A 1 254 ? -17.823 6.672 11.024 1.00 88.62 254 ALA A O 1
ATOM 1935 N N . ILE A 1 255 ? -18.694 8.738 11.136 1.00 88.31 255 ILE A N 1
ATOM 1936 C CA . ILE A 1 255 ? -18.199 9.182 9.829 1.00 88.31 255 ILE A CA 1
ATOM 1937 C C . ILE A 1 255 ? -17.339 10.418 10.053 1.00 88.31 255 ILE A C 1
ATOM 1939 O O . ILE A 1 255 ? -17.770 11.379 10.684 1.00 88.31 255 ILE A O 1
ATOM 1943 N N . PHE A 1 256 ? -16.126 10.380 9.519 1.00 89.06 256 PHE A N 1
ATOM 1944 C CA . PHE A 1 256 ? -15.164 11.465 9.580 1.00 89.06 256 PHE A CA 1
ATOM 1945 C C . PHE A 1 256 ? -15.101 12.147 8.222 1.00 89.06 256 PHE A C 1
ATOM 1947 O O . PHE A 1 256 ? -14.990 11.482 7.189 1.00 89.06 256 PHE A O 1
ATOM 1954 N N . HIS A 1 257 ? -15.114 13.479 8.243 1.00 89.88 257 HIS A N 1
ATOM 1955 C CA . HIS A 1 257 ? -15.067 14.325 7.052 1.00 89.88 257 HIS A CA 1
ATOM 1956 C C . HIS A 1 257 ? -13.815 15.220 7.054 1.00 89.88 257 HIS A C 1
ATOM 1958 O O . HIS A 1 257 ? -13.927 16.428 7.295 1.00 89.88 257 HIS A O 1
ATOM 1964 N N . PRO A 1 258 ? -12.618 14.669 6.772 1.00 88.69 258 PRO A N 1
ATOM 1965 C CA . PRO A 1 258 ? -11.380 15.433 6.713 1.00 88.69 258 PRO A CA 1
ATOM 1966 C C . PRO A 1 258 ? -11.464 16.693 5.838 1.00 88.69 258 PRO A C 1
ATOM 1968 O O . PRO A 1 258 ? -11.662 16.648 4.618 1.00 88.69 258 PRO A O 1
ATOM 1971 N N . LYS A 1 259 ? -11.231 17.852 6.454 1.00 87.44 259 LYS A N 1
ATOM 1972 C CA . LYS A 1 259 ? -11.096 19.151 5.792 1.00 87.44 259 LYS A CA 1
ATOM 1973 C C . LYS A 1 259 ? -9.657 19.324 5.319 1.00 87.44 259 LYS A C 1
ATOM 1975 O O . LYS A 1 259 ? -8.787 19.815 6.036 1.00 87.44 259 LYS A O 1
ATOM 1980 N N . LEU A 1 260 ? -9.407 18.916 4.078 1.00 85.69 260 LEU A N 1
ATOM 1981 C CA . LEU A 1 260 ? -8.078 19.008 3.473 1.00 85.69 260 LEU A CA 1
ATOM 1982 C C . LEU A 1 260 ? -7.773 20.430 2.954 1.00 85.69 260 LEU A C 1
ATOM 1984 O O . LEU A 1 260 ? -8.622 21.020 2.267 1.00 85.69 260 LEU A O 1
ATOM 1988 N N . PRO A 1 261 ? -6.558 20.967 3.196 1.00 74.81 261 PRO A N 1
ATOM 1989 C CA . PRO A 1 261 ? -6.110 22.225 2.603 1.00 74.81 261 PRO A CA 1
ATOM 1990 C C . PRO A 1 261 ? -5.930 22.087 1.083 1.00 74.81 261 PRO A C 1
ATOM 1992 O O . PRO A 1 261 ? -5.866 20.982 0.545 1.00 74.81 261 PRO A O 1
ATOM 1995 N N . ALA A 1 262 ? -5.809 23.210 0.372 1.00 68.69 262 ALA A N 1
ATOM 1996 C CA . ALA A 1 262 ? -5.622 23.214 -1.084 1.00 68.69 262 ALA A CA 1
ATOM 1997 C C . ALA A 1 262 ? -4.334 22.489 -1.537 1.00 68.69 262 ALA A C 1
ATOM 1999 O O . ALA A 1 262 ? -4.332 21.853 -2.585 1.00 68.69 262 ALA A O 1
ATOM 2000 N N . SER A 1 263 ? -3.269 22.520 -0.722 1.00 62.50 263 SER A N 1
ATOM 2001 C CA . SER A 1 263 ? -2.021 21.761 -0.938 1.00 62.50 263 SER A CA 1
ATOM 2002 C C . SER A 1 263 ? -2.146 20.252 -0.664 1.00 62.50 263 SER A C 1
ATOM 2004 O O . SER A 1 263 ? -1.233 19.485 -0.967 1.00 62.50 263 SER A O 1
ATOM 2006 N N . GLY A 1 264 ? -3.299 19.806 -0.159 1.00 68.31 264 GLY A N 1
ATOM 2007 C CA . GLY A 1 264 ? -3.907 18.563 -0.611 1.00 68.31 264 GLY A CA 1
ATOM 2008 C C . GLY A 1 264 ? -3.419 17.255 -0.007 1.00 68.31 264 GLY A C 1
ATOM 2009 O O . GLY A 1 264 ? -3.732 16.252 -0.625 1.00 68.31 264 GLY A O 1
ATOM 2010 N N . VAL A 1 265 ? -2.711 17.215 1.133 1.00 84.38 265 VAL A N 1
ATOM 2011 C CA . VAL A 1 265 ? -2.379 15.969 1.869 1.00 84.38 265 VAL A CA 1
ATOM 2012 C C . VAL A 1 265 ? -2.458 16.199 3.382 1.00 84.38 265 VAL A C 1
ATOM 2014 O O . VAL A 1 265 ? -1.884 17.165 3.879 1.00 84.38 265 VAL A O 1
ATOM 2017 N N . ALA A 1 266 ? -3.081 15.281 4.117 1.00 87.00 266 ALA A N 1
ATOM 2018 C CA . ALA A 1 266 ? -3.040 15.217 5.575 1.00 87.00 266 ALA A CA 1
ATOM 2019 C C . ALA A 1 266 ? -2.993 13.768 6.065 1.00 87.00 266 ALA A C 1
ATOM 2021 O O . ALA A 1 266 ? -3.427 12.864 5.354 1.00 87.00 266 ALA A O 1
ATOM 2022 N N . VAL A 1 267 ? -2.469 13.543 7.270 1.00 88.94 267 VAL A N 1
ATOM 2023 C CA . VAL A 1 267 ? -2.578 12.248 7.950 1.00 88.94 267 VAL A CA 1
ATOM 2024 C C . VAL A 1 267 ? -3.533 12.406 9.124 1.00 88.94 267 VAL A C 1
ATOM 2026 O O . VAL A 1 267 ? -3.264 13.196 10.027 1.00 88.94 267 VAL A O 1
ATOM 2029 N N . CYS A 1 268 ? -4.630 11.656 9.077 1.00 89.19 268 CYS A N 1
ATOM 2030 C CA . CYS A 1 268 ? -5.628 11.560 10.127 1.00 89.19 268 CYS A CA 1
ATOM 2031 C C . CYS A 1 268 ? -5.347 10.340 10.998 1.00 89.19 268 CYS A C 1
ATOM 2033 O O . CYS A 1 268 ? -5.298 9.210 10.505 1.00 89.19 268 CYS A O 1
ATOM 2035 N N . SER A 1 269 ? -5.157 10.589 12.287 1.00 88.81 269 SER A N 1
ATOM 2036 C CA . SER A 1 269 ? -5.052 9.584 13.336 1.00 88.81 269 SER A CA 1
ATOM 2037 C C . SER A 1 269 ? -6.421 9.447 13.996 1.00 88.81 269 SER A C 1
ATOM 2039 O O . SER A 1 269 ? -6.956 10.446 14.466 1.00 88.81 269 SER A O 1
ATOM 2041 N N . ILE A 1 270 ? -6.996 8.247 14.034 1.00 88.50 270 ILE A N 1
ATOM 2042 C CA . ILE A 1 270 ? -8.318 8.009 14.640 1.00 88.50 270 ILE A CA 1
ATOM 2043 C C . ILE A 1 270 ? -8.120 7.348 16.001 1.00 88.50 270 ILE A C 1
ATOM 2045 O O . ILE A 1 270 ? -7.534 6.272 16.061 1.00 88.50 270 ILE A O 1
ATOM 2049 N N . LEU A 1 271 ? -8.579 7.983 17.081 1.00 87.81 271 LEU A N 1
ATOM 2050 C CA . LEU A 1 271 ? -8.338 7.588 18.470 1.00 87.81 271 LEU A CA 1
ATOM 2051 C C . LEU A 1 271 ? -9.639 7.069 19.108 1.00 87.81 271 LEU A C 1
ATOM 2053 O O . LEU A 1 271 ? -10.319 7.806 19.824 1.00 87.81 271 LEU A O 1
ATOM 2057 N N . PRO A 1 272 ? -10.014 5.803 18.862 1.00 88.44 272 PRO A N 1
ATOM 2058 C CA . PRO A 1 272 ? -11.172 5.202 19.510 1.00 88.44 272 PRO A CA 1
ATOM 2059 C C . PRO A 1 272 ? -10.899 4.943 20.995 1.00 88.44 272 PRO A C 1
ATOM 2061 O O . PRO A 1 272 ? -9.932 4.261 21.345 1.00 88.44 272 PRO A O 1
ATOM 2064 N N . VAL A 1 273 ? -11.763 5.457 21.868 1.00 88.06 273 VAL A N 1
ATOM 2065 C CA . VAL A 1 273 ? -11.687 5.279 23.322 1.00 88.06 273 VAL A CA 1
ATOM 2066 C C . VAL A 1 273 ? -13.046 4.943 23.927 1.00 88.06 273 VAL A C 1
ATOM 2068 O O . VAL A 1 273 ? -14.093 5.365 23.443 1.00 88.06 273 VAL A O 1
ATOM 2071 N N . VAL A 1 274 ? -13.031 4.187 25.018 1.00 88.31 274 VAL A N 1
ATOM 2072 C CA . VAL A 1 274 ? -14.211 3.925 25.845 1.00 88.31 274 VAL A CA 1
ATOM 2073 C C . VAL A 1 274 ? -14.025 4.627 27.179 1.00 88.31 274 VAL A C 1
ATOM 2075 O O . VAL A 1 274 ? -13.043 4.379 27.871 1.00 88.31 274 VAL A O 1
ATOM 2078 N N . ASN A 1 275 ? -14.966 5.491 27.530 1.00 86.50 275 ASN A N 1
ATOM 2079 C CA . ASN A 1 275 ? -15.089 6.117 28.834 1.00 86.50 275 ASN A CA 1
ATOM 2080 C C . ASN A 1 275 ? -16.170 5.385 29.633 1.00 86.50 275 ASN A C 1
ATOM 2082 O O . ASN A 1 275 ? -17.322 5.301 29.205 1.00 86.50 275 ASN A O 1
ATOM 2086 N N . ILE A 1 276 ? -15.802 4.868 30.797 1.00 81.50 276 ILE A N 1
ATOM 2087 C CA . ILE A 1 276 ? -16.736 4.298 31.767 1.00 81.50 276 ILE A CA 1
ATOM 2088 C C . ILE A 1 276 ? -16.909 5.337 32.870 1.00 81.50 276 ILE A C 1
ATOM 2090 O O . ILE A 1 276 ? -15.916 5.792 33.444 1.00 81.50 276 ILE A O 1
ATOM 2094 N N . TYR A 1 277 ? -18.152 5.741 33.116 1.00 78.19 277 TYR A N 1
ATOM 2095 C CA . TYR A 1 277 ? -18.486 6.741 34.126 1.00 78.19 277 TYR A CA 1
ATOM 2096 C C . TYR A 1 277 ? -18.979 6.064 35.398 1.00 78.19 277 TYR A C 1
ATOM 2098 O O . TYR A 1 277 ? -19.790 5.143 35.324 1.00 78.19 277 TYR A O 1
ATOM 2106 N N . THR A 1 278 ? -18.503 6.561 36.533 1.00 70.56 278 THR A N 1
ATOM 2107 C CA . THR A 1 278 ? -19.031 6.262 37.869 1.00 70.56 278 THR A CA 1
ATOM 2108 C C . THR A 1 278 ? -19.273 7.586 38.594 1.00 70.56 278 THR A C 1
ATOM 2110 O O . THR A 1 278 ? -18.837 8.643 38.117 1.00 70.56 278 THR A O 1
ATOM 2113 N N . ASP A 1 279 ? -19.936 7.565 39.745 1.00 69.00 279 ASP A N 1
ATOM 2114 C CA . ASP A 1 279 ? -20.185 8.766 40.553 1.00 69.00 279 ASP A CA 1
ATOM 2115 C C . ASP A 1 279 ? -18.877 9.444 41.005 1.00 69.00 279 ASP A C 1
ATOM 2117 O O . ASP A 1 279 ? -18.830 10.660 41.215 1.00 69.00 279 ASP A O 1
ATOM 2121 N N . ASP A 1 280 ? -17.785 8.682 41.074 1.00 67.69 280 ASP A N 1
ATOM 2122 C CA . ASP A 1 280 ? -16.474 9.136 41.532 1.00 67.69 280 ASP A CA 1
ATOM 2123 C C . ASP A 1 280 ? -15.481 9.464 40.386 1.00 67.69 280 ASP A C 1
ATOM 2125 O O . ASP A 1 280 ? -14.338 9.863 40.645 1.00 67.69 280 ASP A O 1
ATOM 2129 N N . GLY A 1 281 ? -15.906 9.385 39.112 1.00 72.62 281 GLY A N 1
ATOM 2130 C CA . GLY A 1 281 ? -15.192 9.990 37.973 1.00 72.62 281 GLY A CA 1
ATOM 2131 C C . GLY A 1 281 ? -15.314 9.259 36.621 1.00 72.62 281 GLY A C 1
ATOM 2132 O O . GLY A 1 281 ? -16.372 8.776 36.228 1.00 72.62 281 GLY A O 1
ATOM 2133 N N . THR A 1 282 ? -14.209 9.194 35.864 1.00 77.50 282 THR A N 1
ATOM 2134 C CA . THR A 1 282 ? -14.165 8.549 34.538 1.00 77.50 282 THR A CA 1
ATOM 2135 C C . THR A 1 282 ? -12.921 7.681 34.343 1.00 77.50 282 THR A C 1
ATOM 2137 O O . THR A 1 282 ? -11.797 8.159 34.507 1.00 77.50 282 THR A O 1
ATOM 2140 N N . LEU A 1 283 ? -13.120 6.435 33.903 1.00 77.56 283 LEU A N 1
ATOM 2141 C CA . LEU A 1 283 ? -12.068 5.548 33.404 1.00 77.56 283 LEU A CA 1
ATOM 2142 C C . LEU A 1 283 ? -12.037 5.574 31.872 1.00 77.56 283 LEU A C 1
ATOM 2144 O O . LEU A 1 283 ? -13.017 5.203 31.233 1.00 77.56 283 LEU A O 1
ATOM 2148 N N . THR A 1 284 ? -10.897 5.933 31.282 1.00 81.06 284 THR A N 1
ATOM 2149 C CA . THR A 1 284 ? -10.697 5.923 29.823 1.00 81.06 284 THR A CA 1
ATOM 2150 C C . THR A 1 284 ? -9.891 4.701 29.388 1.00 81.06 284 THR A C 1
ATOM 2152 O O . THR A 1 284 ? -8.823 4.437 29.924 1.00 81.06 284 THR A O 1
ATOM 2155 N N . LEU A 1 285 ? -10.366 3.973 28.380 1.00 81.38 285 LEU A N 1
ATOM 2156 C CA . LEU A 1 285 ? -9.704 2.813 27.788 1.00 81.38 285 LEU A CA 1
ATOM 2157 C C . LEU A 1 285 ? -9.448 3.061 26.302 1.00 81.38 285 LEU A C 1
ATOM 2159 O O . LEU A 1 285 ? -10.378 3.257 25.523 1.00 81.38 285 LEU A O 1
ATOM 2163 N N . TYR A 1 286 ? -8.185 3.008 25.891 1.00 83.31 286 TYR A N 1
ATOM 2164 C CA . TYR A 1 286 ? -7.793 3.183 24.491 1.00 83.31 286 TYR A CA 1
ATOM 2165 C C . TYR A 1 286 ? -7.984 1.898 23.676 1.00 83.31 286 TYR A C 1
ATOM 2167 O O . TYR A 1 286 ? -7.461 0.846 24.039 1.00 83.31 286 TYR A O 1
ATOM 2175 N N . LEU A 1 287 ? -8.680 1.970 22.542 1.00 85.81 287 LEU A N 1
ATOM 2176 C CA . LEU A 1 287 ? -8.993 0.804 21.712 1.00 85.81 287 LEU A CA 1
ATOM 2177 C C . LEU A 1 287 ? -7.920 0.552 20.637 1.00 85.81 287 LEU A C 1
ATOM 2179 O O . LEU A 1 287 ? -8.222 0.445 19.457 1.00 85.81 287 LEU A O 1
ATOM 2183 N N . TRP A 1 288 ? -6.639 0.500 21.003 1.00 81.31 288 TRP A N 1
ATOM 2184 C CA . TRP A 1 288 ? -5.553 0.131 20.081 1.00 81.31 288 TRP A CA 1
ATOM 2185 C C . TRP A 1 288 ? -4.343 -0.426 20.837 1.00 81.31 288 TRP A C 1
ATOM 2187 O O . TRP A 1 288 ? -4.267 -0.381 22.063 1.00 81.31 288 TRP A O 1
ATOM 2197 N N . ASN A 1 289 ? -3.362 -0.954 20.104 1.00 71.88 289 ASN A N 1
ATOM 2198 C CA . ASN A 1 289 ? -2.168 -1.550 20.708 1.00 71.88 289 ASN A CA 1
ATOM 2199 C C . ASN A 1 289 ? -1.190 -0.484 21.222 1.00 71.88 289 ASN A C 1
ATOM 2201 O O . ASN A 1 289 ? -0.871 0.461 20.512 1.00 71.88 289 ASN A O 1
ATOM 2205 N N . GLN A 1 290 ? -0.626 -0.673 22.410 1.00 66.69 290 GLN A N 1
ATOM 2206 C CA . GLN A 1 290 ? 0.290 0.271 23.055 1.00 66.69 290 GLN A CA 1
ATOM 2207 C C . GLN A 1 290 ? 1.661 -0.378 23.284 1.00 66.69 290 GLN A C 1
ATOM 2209 O O . GLN A 1 290 ? 1.745 -1.560 23.601 1.00 66.69 290 GLN A O 1
ATOM 2214 N N . LYS A 1 291 ? 2.768 0.364 23.153 1.00 62.91 291 LYS A N 1
ATOM 2215 C CA . LYS A 1 291 ? 4.083 -0.148 23.586 1.00 62.91 291 LYS A CA 1
ATOM 2216 C C . LYS A 1 291 ? 4.172 -0.147 25.106 1.00 62.91 291 LYS A C 1
ATOM 2218 O O . LYS A 1 291 ? 3.758 0.815 25.742 1.00 62.91 291 LYS A O 1
ATOM 2223 N N . VAL A 1 292 ? 4.785 -1.187 25.658 1.00 59.50 292 VAL A N 1
ATOM 2224 C CA . VAL A 1 292 ? 5.235 -1.218 27.051 1.00 59.50 292 VAL A CA 1
ATOM 2225 C C . VAL A 1 292 ? 6.725 -0.927 27.059 1.00 59.50 292 VAL A C 1
ATOM 2227 O O . VAL A 1 292 ? 7.504 -1.628 26.402 1.00 59.50 292 VAL A O 1
ATOM 2230 N N . LEU A 1 293 ? 7.105 0.126 27.774 1.00 58.12 293 LEU A N 1
ATOM 2231 C CA . LEU A 1 293 ? 8.495 0.500 28.008 1.00 58.12 293 LEU A CA 1
ATOM 2232 C C . LEU A 1 293 ? 8.884 0.125 29.446 1.00 58.12 293 LEU A C 1
ATOM 2234 O O . LEU A 1 293 ? 8.030 0.161 30.333 1.00 58.12 293 LEU A O 1
ATOM 2238 N N . ASP A 1 294 ? 10.140 -0.261 29.667 1.00 54.97 294 ASP A N 1
ATOM 2239 C CA . ASP A 1 294 ? 10.720 -0.342 31.013 1.00 54.97 294 ASP A CA 1
ATOM 2240 C C . ASP A 1 294 ? 11.120 1.048 31.541 1.00 54.97 294 ASP A C 1
ATOM 2242 O O . ASP A 1 294 ? 10.927 2.069 30.875 1.00 54.97 294 ASP A O 1
ATOM 2246 N N . GLU A 1 295 ? 11.659 1.087 32.763 1.00 56.22 295 GLU A N 1
ATOM 2247 C CA . GLU A 1 295 ? 12.109 2.314 33.439 1.00 56.22 295 GLU A CA 1
ATOM 2248 C C . GLU A 1 295 ? 13.221 3.051 32.669 1.00 56.22 295 GLU A C 1
ATOM 2250 O O . GLU A 1 295 ? 13.339 4.270 32.783 1.00 56.22 295 GLU A O 1
ATOM 2255 N N . ASP A 1 296 ? 13.974 2.339 31.823 1.00 58.88 296 ASP A N 1
ATOM 2256 C CA . ASP A 1 296 ? 15.039 2.885 30.975 1.00 58.88 296 ASP A CA 1
ATOM 2257 C C . ASP A 1 296 ? 14.521 3.347 29.594 1.00 58.88 296 ASP A C 1
ATOM 2259 O O . ASP A 1 296 ? 15.294 3.775 28.730 1.00 58.88 296 ASP A O 1
ATOM 2263 N N . GLY A 1 297 ? 13.207 3.260 29.350 1.00 54.94 297 GLY A N 1
ATOM 2264 C CA . GLY A 1 297 ? 12.568 3.634 28.086 1.00 54.94 297 GLY A CA 1
ATOM 2265 C C . GLY A 1 297 ? 12.741 2.603 26.965 1.00 54.94 297 GLY A C 1
ATOM 2266 O O . GLY A 1 297 ? 12.392 2.874 25.809 1.00 54.94 297 GLY A O 1
ATOM 2267 N N . LYS A 1 298 ? 13.258 1.408 27.264 1.00 52.91 298 LYS A N 1
ATOM 2268 C CA . LYS A 1 298 ? 13.409 0.321 26.297 1.00 52.91 298 LYS A CA 1
ATOM 2269 C C . LYS A 1 298 ? 12.088 -0.428 26.156 1.00 52.91 298 LYS A C 1
ATOM 2271 O O . LYS A 1 298 ? 11.383 -0.709 27.117 1.00 52.91 298 LYS A O 1
ATOM 2276 N N . THR A 1 299 ? 11.728 -0.766 24.919 1.00 53.91 299 THR A N 1
ATOM 2277 C CA . THR A 1 299 ? 10.511 -1.544 24.652 1.00 53.91 299 THR A CA 1
ATOM 2278 C C . THR A 1 299 ? 10.663 -2.965 25.198 1.00 53.91 299 THR A C 1
ATOM 2280 O O . THR A 1 299 ? 11.510 -3.715 24.718 1.00 53.91 299 THR A O 1
ATOM 2283 N N . ILE A 1 300 ? 9.822 -3.328 26.168 1.00 54.59 300 ILE A N 1
ATOM 2284 C CA . ILE A 1 300 ? 9.770 -4.665 26.785 1.00 54.59 300 ILE A CA 1
ATOM 2285 C C . ILE A 1 300 ? 8.538 -5.471 26.368 1.00 54.59 300 ILE A C 1
ATOM 2287 O O . ILE A 1 300 ? 8.468 -6.668 26.628 1.00 54.59 300 ILE A O 1
ATOM 2291 N N . GLY A 1 301 ? 7.576 -4.843 25.692 1.00 55.56 301 GLY A N 1
ATOM 2292 C CA . GLY A 1 301 ? 6.406 -5.539 25.173 1.00 55.56 301 GLY A CA 1
ATOM 2293 C C . GLY A 1 301 ? 5.451 -4.630 24.413 1.00 55.56 301 GLY A C 1
ATOM 2294 O O . GLY A 1 301 ? 5.697 -3.438 24.221 1.00 55.56 301 GLY A O 1
ATOM 2295 N N . ILE A 1 302 ? 4.335 -5.211 23.985 1.00 57.41 302 ILE A N 1
ATOM 2296 C CA . ILE A 1 302 ? 3.188 -4.494 23.428 1.00 57.41 302 ILE A CA 1
ATOM 2297 C C . ILE A 1 302 ? 1.987 -4.871 24.294 1.00 57.41 302 ILE A C 1
ATOM 2299 O O . ILE A 1 302 ? 1.628 -6.044 24.379 1.00 57.41 302 ILE A O 1
ATOM 2303 N N . ARG A 1 303 ? 1.376 -3.881 24.945 1.00 59.44 303 ARG A N 1
ATOM 2304 C CA . ARG A 1 303 ? 0.109 -4.012 25.655 1.00 59.44 303 ARG A CA 1
ATOM 2305 C C . ARG A 1 303 ? -0.997 -3.984 24.609 1.00 59.44 303 ARG A C 1
ATOM 2307 O O . ARG A 1 303 ? -1.117 -3.044 23.829 1.00 59.44 303 ARG A O 1
ATOM 2314 N N . ARG A 1 304 ? -1.742 -5.080 24.535 1.00 58.06 304 ARG A N 1
ATOM 2315 C CA . ARG A 1 304 ? -2.714 -5.356 23.463 1.00 58.06 304 ARG A CA 1
ATOM 2316 C C . ARG A 1 304 ? -4.170 -5.212 23.929 1.00 58.06 304 ARG A C 1
ATOM 2318 O O . ARG A 1 304 ? -5.077 -5.495 23.159 1.00 58.06 304 ARG A O 1
ATOM 2325 N N . HIS A 1 305 ? -4.371 -4.775 25.170 1.00 59.19 305 HIS A N 1
ATOM 2326 C CA . HIS A 1 305 ? -5.653 -4.412 25.768 1.00 59.19 305 HIS A CA 1
ATOM 2327 C C . HIS A 1 305 ? -5.629 -2.919 26.120 1.00 59.19 305 HIS A C 1
ATOM 2329 O O . HIS A 1 305 ? -4.569 -2.365 26.420 1.00 59.19 305 HIS A O 1
ATOM 2335 N N . GLY A 1 306 ? -6.789 -2.273 26.062 1.00 56.50 306 GLY A N 1
ATOM 2336 C CA . GLY A 1 306 ? -6.960 -0.883 26.460 1.00 56.50 306 GLY A CA 1
ATOM 2337 C C . GLY A 1 306 ? -6.556 -0.668 27.913 1.00 56.50 306 GLY A C 1
ATOM 2338 O O . GLY A 1 306 ? -6.824 -1.502 28.774 1.00 56.50 306 GLY A O 1
ATOM 2339 N N . SER A 1 307 ? -5.862 0.437 28.162 1.00 61.53 307 SER A N 1
ATOM 2340 C CA . SER A 1 307 ? -5.455 0.864 29.499 1.00 61.53 307 SER A CA 1
ATOM 2341 C C . SER A 1 307 ? -5.726 2.352 29.682 1.00 61.53 307 SER A C 1
ATOM 2343 O O . SER A 1 307 ? -6.041 3.034 28.711 1.00 61.53 307 SER A O 1
ATOM 2345 N N . ASP A 1 308 ? -5.596 2.837 30.910 1.00 58.94 308 ASP A N 1
ATOM 2346 C CA . ASP A 1 308 ? -5.826 4.233 31.302 1.00 58.94 308 ASP A CA 1
ATOM 2347 C C . ASP A 1 308 ? -4.759 5.219 30.798 1.00 58.94 308 ASP A C 1
ATOM 2349 O O . ASP A 1 308 ? -4.958 6.434 30.813 1.00 58.94 308 ASP A O 1
ATOM 2353 N N . SER A 1 309 ? -3.625 4.717 30.305 1.00 59.75 309 SER A N 1
ATOM 2354 C CA . SER A 1 309 ? -2.466 5.524 29.929 1.00 59.75 309 SER A CA 1
ATOM 2355 C C . SER A 1 309 ? -1.936 5.140 28.545 1.00 59.75 309 SER A C 1
ATOM 2357 O O . SER A 1 309 ? -1.460 4.031 28.309 1.00 59.75 309 SER A O 1
ATOM 2359 N N . ALA A 1 310 ? -2.015 6.073 27.590 1.00 58.72 310 ALA A N 1
ATOM 2360 C CA . ALA A 1 310 ? -1.434 5.905 26.260 1.00 58.72 310 ALA A CA 1
ATOM 2361 C C . ALA A 1 310 ? 0.026 6.375 26.248 1.00 58.72 310 ALA A C 1
ATOM 2363 O O . ALA A 1 310 ? 0.312 7.548 26.473 1.00 58.72 310 ALA A O 1
ATOM 2364 N N . TYR A 1 311 ? 0.953 5.463 25.948 1.00 63.62 311 TYR A N 1
ATOM 2365 C CA . TYR A 1 311 ? 2.394 5.758 25.928 1.00 63.62 311 TYR A CA 1
ATOM 2366 C C . TYR A 1 311 ? 2.945 6.121 24.535 1.00 63.62 311 TYR A C 1
ATOM 2368 O O . TYR A 1 311 ? 4.022 6.705 24.441 1.00 63.62 311 TYR A O 1
ATOM 2376 N N . ASP A 1 312 ? 2.251 5.765 23.444 1.00 66.50 312 ASP A N 1
ATOM 2377 C CA . ASP A 1 312 ? 2.701 6.033 22.066 1.00 66.50 312 ASP A CA 1
ATOM 2378 C C . ASP A 1 312 ? 1.515 6.032 21.078 1.00 66.50 312 ASP A C 1
ATOM 2380 O O . ASP A 1 312 ? 0.730 5.082 21.039 1.00 66.50 312 ASP A O 1
ATOM 2384 N N . LEU A 1 313 ? 1.414 7.070 20.238 1.00 73.81 313 LEU A N 1
ATOM 2385 C CA . LEU A 1 313 ? 0.405 7.187 19.174 1.00 73.81 313 LEU A CA 1
ATOM 2386 C C . LEU A 1 313 ? 0.820 6.494 17.862 1.00 73.81 313 LEU A C 1
ATOM 2388 O O . LEU A 1 313 ? 0.054 6.446 16.903 1.00 73.81 313 LEU A O 1
ATOM 2392 N N . ARG A 1 314 ? 2.024 5.918 17.789 1.00 69.25 314 ARG A N 1
ATOM 2393 C CA . ARG A 1 314 ? 2.551 5.235 16.590 1.00 69.25 314 ARG A CA 1
ATOM 2394 C C . ARG A 1 314 ? 1.670 4.099 16.071 1.00 69.25 314 ARG A C 1
ATOM 2396 O O . ARG A 1 314 ? 1.719 3.780 14.886 1.00 69.25 314 ARG A O 1
ATOM 2403 N N . TRP A 1 315 ? 0.908 3.476 16.961 1.00 71.69 315 TRP A N 1
ATOM 2404 C CA . TRP A 1 315 ? 0.048 2.331 16.663 1.00 71.69 315 TRP A CA 1
ATOM 2405 C C . TRP A 1 315 ? -1.418 2.708 16.480 1.00 71.69 315 TRP A C 1
ATOM 2407 O O . TRP A 1 315 ? -2.254 1.829 16.288 1.00 71.69 315 TRP A O 1
ATOM 2417 N N . VAL A 1 316 ? -1.720 4.004 16.520 1.00 80.25 316 VAL A N 1
ATOM 2418 C CA . VAL A 1 316 ? -3.042 4.520 16.192 1.00 80.25 316 VAL A CA 1
ATOM 2419 C C . VAL A 1 316 ? -3.306 4.272 14.698 1.00 80.25 316 VAL A C 1
ATOM 2421 O O . VAL A 1 316 ? -2.372 4.345 13.882 1.00 80.25 316 VAL A O 1
ATOM 2424 N N . PRO A 1 317 ? -4.545 3.944 14.307 1.00 83.56 317 PRO A N 1
ATOM 2425 C CA . PRO A 1 317 ? -4.944 3.898 12.904 1.00 83.56 317 PRO A CA 1
ATOM 2426 C C . PRO A 1 317 ? -4.655 5.236 12.221 1.00 83.56 317 PRO A C 1
ATOM 2428 O O . PRO A 1 317 ? -5.085 6.285 12.696 1.00 83.56 317 PRO A O 1
ATOM 2431 N N . ASN A 1 318 ? -3.897 5.206 11.123 1.00 88.50 318 ASN A N 1
ATOM 2432 C CA . ASN A 1 318 ? -3.393 6.410 10.462 1.00 88.50 318 ASN A CA 1
ATOM 2433 C C . ASN A 1 318 ? -3.706 6.393 8.967 1.00 88.50 318 ASN A C 1
ATOM 2435 O O . ASN A 1 318 ? -3.102 5.624 8.213 1.00 88.50 318 ASN A O 1
ATOM 2439 N N . PHE A 1 319 ? -4.564 7.306 8.522 1.00 91.81 319 PHE A N 1
ATOM 2440 C CA . PHE A 1 319 ? -4.996 7.428 7.134 1.00 91.81 319 PHE A CA 1
ATOM 2441 C C . PHE A 1 319 ? -4.433 8.696 6.507 1.00 91.81 319 PHE A C 1
ATOM 2443 O O . PHE A 1 319 ? -4.670 9.799 6.989 1.00 91.81 319 PHE A O 1
ATOM 2450 N N . ARG A 1 320 ? -3.688 8.555 5.408 1.00 91.56 320 ARG A N 1
ATOM 2451 C CA . ARG A 1 320 ? -3.299 9.695 4.583 1.00 91.56 320 ARG A CA 1
ATOM 2452 C C . ARG A 1 320 ? -4.440 10.004 3.636 1.00 91.56 320 ARG A C 1
ATOM 2454 O O . ARG A 1 320 ? -4.682 9.239 2.705 1.00 91.56 320 ARG A O 1
ATOM 2461 N N . CYS A 1 321 ? -5.066 11.140 3.861 1.00 91.62 321 CYS A N 1
ATOM 2462 C CA . CYS A 1 321 ? -6.125 11.687 3.041 1.00 91.62 321 CYS A CA 1
ATOM 2463 C C . CYS A 1 321 ? -5.559 12.784 2.155 1.00 91.62 321 CYS A C 1
ATOM 2465 O O . CYS A 1 321 ? -4.824 13.658 2.618 1.00 91.62 321 CYS A O 1
ATOM 2467 N N . ASP A 1 322 ? -5.853 12.730 0.865 1.00 90.31 322 ASP A N 1
ATOM 2468 C CA . ASP A 1 322 ? -5.293 13.677 -0.081 1.00 90.31 322 ASP A CA 1
ATOM 2469 C C . ASP A 1 322 ? -6.250 13.920 -1.261 1.00 90.31 322 ASP A C 1
ATOM 2471 O O . ASP A 1 322 ? -7.163 13.131 -1.491 1.00 90.31 322 ASP A O 1
ATOM 2475 N N . ARG A 1 323 ? -6.088 15.044 -1.971 1.00 88.75 323 ARG A N 1
ATOM 2476 C CA . ARG A 1 323 ? -6.867 15.385 -3.184 1.00 88.75 323 ARG A CA 1
ATOM 2477 C C . ARG A 1 323 ? -6.065 15.182 -4.468 1.00 88.75 323 ARG A C 1
ATOM 2479 O O . ARG A 1 323 ? -6.447 15.687 -5.520 1.00 88.75 323 ARG A O 1
ATOM 2486 N N . LYS A 1 324 ? -4.913 14.513 -4.387 1.00 88.00 324 LYS A N 1
ATOM 2487 C CA . LYS A 1 324 ? -4.056 14.331 -5.554 1.00 88.00 324 LYS A CA 1
ATOM 2488 C C . LYS A 1 324 ? -4.712 13.377 -6.535 1.00 88.00 324 LYS A C 1
ATOM 2490 O O . LYS A 1 324 ? -5.399 12.428 -6.141 1.00 88.00 324 LYS A O 1
ATOM 2495 N N . VAL A 1 325 ? -4.424 13.628 -7.801 1.00 87.62 325 VAL A N 1
ATOM 2496 C CA . VAL A 1 325 ? -4.726 12.715 -8.892 1.00 87.62 325 VAL A CA 1
ATOM 2497 C C . VAL A 1 325 ? -3.605 11.695 -8.947 1.00 87.62 325 VAL A C 1
ATOM 2499 O O . VAL A 1 325 ? -2.431 12.055 -9.053 1.00 87.62 325 VAL A O 1
ATOM 2502 N N . PHE A 1 326 ? -3.967 10.428 -8.809 1.00 83.81 326 PHE A N 1
ATOM 2503 C CA . PHE A 1 326 ? -3.069 9.325 -9.092 1.00 83.81 326 PHE A CA 1
ATOM 2504 C C . PHE A 1 326 ? -3.530 8.677 -10.378 1.00 83.81 326 PHE A C 1
ATOM 2506 O O . PHE A 1 326 ? -4.607 8.103 -10.437 1.00 83.81 326 PHE A O 1
ATOM 2513 N N . GLY A 1 327 ? -2.709 8.818 -11.400 1.00 66.06 327 GLY A N 1
ATOM 2514 C CA . GLY A 1 327 ? -3.072 8.526 -12.767 1.00 66.06 327 GLY A CA 1
ATOM 2515 C C . GLY A 1 327 ? -1.844 8.618 -13.651 1.00 66.06 327 GLY A C 1
ATOM 2516 O O . GLY A 1 327 ? -0.742 8.916 -13.168 1.00 66.06 327 GLY A O 1
ATOM 2517 N N . ALA A 1 328 ? -2.010 8.305 -14.926 1.00 59.75 328 ALA A N 1
ATOM 2518 C CA . ALA A 1 328 ? -0.891 8.175 -15.852 1.00 59.75 328 ALA A CA 1
ATOM 2519 C C . ALA A 1 328 ? -1.032 9.027 -17.115 1.00 59.75 328 ALA A C 1
ATOM 2521 O O . ALA A 1 328 ? -0.260 8.802 -18.048 1.00 59.75 328 ALA A O 1
ATOM 2522 N N . ASP A 1 329 ? -2.012 9.942 -17.168 1.00 60.72 329 ASP A N 1
ATOM 2523 C CA . ASP A 1 329 ? -2.437 10.596 -18.416 1.00 60.72 329 ASP A CA 1
ATOM 2524 C C . ASP A 1 329 ? -2.616 9.555 -19.547 1.00 60.72 329 ASP A C 1
ATOM 2526 O O . ASP A 1 329 ? -2.319 9.802 -20.719 1.00 60.72 329 ASP A O 1
ATOM 2530 N N . ASN A 1 330 ? -3.029 8.338 -19.173 1.00 66.31 330 ASN A N 1
ATOM 2531 C CA . ASN A 1 330 ? -3.189 7.199 -20.060 1.00 66.31 330 ASN A CA 1
ATOM 2532 C C . ASN A 1 330 ? -4.692 6.940 -20.188 1.00 66.31 330 ASN A C 1
ATOM 2534 O O . ASN A 1 330 ? -5.307 6.600 -19.183 1.00 66.31 330 ASN A O 1
ATOM 2538 N N . PRO A 1 331 ? -5.293 7.073 -21.383 1.00 69.38 331 PRO A N 1
ATOM 2539 C CA . PRO A 1 331 ? -6.731 6.868 -21.556 1.00 69.38 331 PRO A CA 1
ATOM 2540 C C . PRO A 1 331 ? -7.189 5.445 -21.202 1.00 69.38 331 PRO A C 1
ATOM 2542 O O . PRO A 1 331 ? -8.372 5.242 -20.952 1.00 69.38 331 PRO A O 1
ATOM 2545 N N . ASP A 1 332 ? -6.267 4.479 -21.170 1.00 70.25 332 ASP A N 1
ATOM 2546 C CA . ASP A 1 332 ? -6.546 3.089 -20.807 1.00 70.25 332 ASP A CA 1
ATOM 2547 C C . ASP A 1 332 ? -6.456 2.838 -19.284 1.00 70.25 332 ASP A C 1
ATOM 2549 O O . ASP A 1 332 ? -6.708 1.724 -18.826 1.00 70.25 332 ASP A O 1
ATOM 2553 N N . ILE A 1 333 ? -6.080 3.847 -18.486 1.00 78.94 333 ILE A N 1
ATOM 2554 C CA . ILE A 1 333 ? -5.927 3.746 -17.029 1.00 78.94 333 ILE A CA 1
ATOM 2555 C C . ILE A 1 333 ? -6.686 4.891 -16.375 1.00 78.94 333 ILE A C 1
ATOM 2557 O O . ILE A 1 333 ? -6.288 6.047 -16.475 1.00 78.94 333 ILE A O 1
ATOM 2561 N N . GLU A 1 334 ? -7.754 4.551 -15.660 1.00 81.62 334 GLU A N 1
ATOM 2562 C CA . GLU A 1 334 ? -8.564 5.529 -14.939 1.00 81.62 334 GLU A CA 1
ATOM 2563 C C . GLU A 1 334 ? -7.718 6.321 -13.935 1.00 81.62 334 GLU A C 1
ATOM 2565 O O . GLU A 1 334 ? -7.052 5.759 -13.057 1.00 81.62 334 GLU A O 1
ATOM 2570 N N . ASP A 1 335 ? -7.792 7.644 -14.037 1.00 85.62 335 ASP A N 1
ATOM 2571 C CA . ASP A 1 335 ? -7.251 8.533 -13.024 1.00 85.62 335 ASP A CA 1
ATOM 2572 C C . ASP A 1 335 ? -8.058 8.385 -11.722 1.00 85.62 335 ASP A C 1
ATOM 2574 O O . ASP A 1 335 ? -9.282 8.257 -11.719 1.00 85.62 335 ASP A O 1
ATOM 2578 N N . ARG A 1 336 ? -7.372 8.413 -10.579 1.00 89.12 336 ARG A N 1
ATOM 2579 C CA . ARG A 1 336 ? -7.972 8.315 -9.243 1.00 89.12 336 ARG A CA 1
ATOM 2580 C C . ARG A 1 336 ? -7.831 9.633 -8.501 1.00 89.12 336 ARG A C 1
ATOM 2582 O O . ARG A 1 336 ? -6.743 9.980 -8.018 1.00 89.12 336 ARG A O 1
ATOM 2589 N N . PHE A 1 337 ? -8.927 10.373 -8.380 1.00 90.25 337 PHE A N 1
ATOM 2590 C CA . PHE A 1 337 ? -8.928 11.705 -7.784 1.00 90.25 337 PHE A CA 1
ATOM 2591 C C . PHE A 1 337 ? -9.201 11.658 -6.288 1.00 90.25 337 PHE A C 1
ATOM 2593 O O . PHE A 1 337 ? -10.329 11.514 -5.830 1.00 90.25 337 PHE A O 1
ATOM 2600 N N . GLY A 1 338 ? -8.156 11.887 -5.503 1.00 90.12 338 GLY A N 1
ATOM 2601 C CA . GLY A 1 338 ? -8.283 11.949 -4.058 1.00 90.12 338 GLY A CA 1
ATOM 2602 C C . GLY A 1 338 ? -8.667 10.617 -3.411 1.00 90.12 338 GLY A C 1
ATOM 2603 O O . GLY A 1 338 ? -8.949 9.611 -4.062 1.00 90.12 338 GLY A O 1
ATOM 2604 N N . GLY A 1 339 ? -8.585 10.588 -2.091 1.00 92.62 339 GLY A N 1
ATOM 2605 C CA . GLY A 1 339 ? -8.850 9.384 -1.321 1.00 92.62 339 GLY A CA 1
ATOM 2606 C C . GLY A 1 339 ? -8.116 9.387 0.003 1.00 92.62 339 GLY A C 1
ATOM 2607 O O . GLY A 1 339 ? -7.185 10.173 0.212 1.00 92.62 339 GLY A O 1
ATOM 2608 N N . CYS A 1 340 ? -8.506 8.467 0.872 1.00 92.44 340 CYS A N 1
ATOM 2609 C CA . CYS A 1 340 ? -7.796 8.182 2.107 1.00 92.44 340 CYS A CA 1
ATOM 2610 C C . CYS A 1 340 ? -7.219 6.771 2.052 1.00 92.44 340 CYS A C 1
ATOM 2612 O O . CYS A 1 340 ? -7.947 5.803 1.857 1.00 92.44 340 CYS A O 1
ATOM 2614 N N . VAL A 1 341 ? -5.909 6.648 2.250 1.00 92.44 341 VAL A N 1
ATOM 2615 C CA . VAL A 1 341 ? -5.218 5.357 2.298 1.00 92.44 341 VAL A CA 1
ATOM 2616 C C . VAL A 1 341 ? -4.568 5.175 3.656 1.00 92.44 341 VAL A C 1
ATOM 2618 O O . VAL A 1 341 ? -3.901 6.072 4.177 1.00 92.44 341 VAL A O 1
ATOM 2621 N N . ASN A 1 342 ? -4.708 3.990 4.221 1.00 90.75 342 ASN A N 1
ATOM 2622 C CA . ASN A 1 342 ? -3.998 3.602 5.419 1.00 90.75 342 ASN A CA 1
ATOM 2623 C C . ASN A 1 342 ? -2.479 3.683 5.177 1.00 90.75 342 ASN A C 1
ATOM 2625 O O . ASN A 1 342 ? -1.920 3.090 4.249 1.00 90.75 342 ASN A O 1
ATOM 2629 N N . THR A 1 343 ? -1.787 4.464 6.001 1.00 86.56 343 THR A N 1
ATOM 2630 C CA . THR A 1 343 ? -0.341 4.699 5.872 1.00 86.56 343 THR A CA 1
ATOM 2631 C C . THR A 1 343 ? 0.497 3.520 6.342 1.00 86.56 343 THR A C 1
ATOM 2633 O O . THR A 1 343 ? 1.661 3.404 5.948 1.00 86.56 343 THR A O 1
ATOM 2636 N N . ARG A 1 344 ? -0.092 2.660 7.174 1.00 80.75 344 ARG A N 1
ATOM 2637 C CA . ARG A 1 344 ? 0.545 1.490 7.777 1.00 80.75 344 ARG A CA 1
ATOM 2638 C C . ARG A 1 344 ? 0.307 0.224 6.962 1.00 80.75 344 ARG A C 1
ATOM 2640 O O . ARG A 1 344 ? 1.081 -0.723 7.086 1.00 80.75 344 ARG A O 1
ATOM 2647 N N . ALA A 1 345 ? -0.708 0.236 6.101 1.00 84.19 345 ALA A N 1
ATOM 2648 C CA . ALA A 1 345 ? -0.985 -0.853 5.188 1.00 84.19 345 ALA A CA 1
ATOM 2649 C C . ALA A 1 345 ? 0.168 -1.101 4.216 1.00 84.19 345 ALA A C 1
ATOM 2651 O O . ALA A 1 345 ? 0.806 -0.185 3.680 1.00 84.19 345 ALA A O 1
ATOM 2652 N N . LYS A 1 346 ? 0.411 -2.384 3.969 1.00 83.00 346 LYS A N 1
ATOM 2653 C CA . LYS A 1 346 ? 1.434 -2.837 3.036 1.00 83.00 346 LYS A CA 1
ATOM 2654 C C . LYS A 1 346 ? 0.838 -2.797 1.637 1.00 83.00 346 LYS A C 1
ATOM 2656 O O . LYS A 1 346 ? -0.238 -3.330 1.397 1.00 83.00 346 LYS A O 1
ATOM 2661 N N . ARG A 1 347 ? 1.537 -2.135 0.719 1.00 89.44 347 ARG A N 1
ATOM 2662 C CA . ARG A 1 347 ? 1.132 -2.033 -0.684 1.00 89.44 347 ARG A CA 1
ATOM 2663 C C . ARG A 1 347 ? 1.978 -3.017 -1.463 1.00 89.44 347 ARG A C 1
ATOM 2665 O O . ARG A 1 347 ? 3.188 -2.815 -1.583 1.00 89.44 347 ARG A O 1
ATOM 2672 N N . VAL A 1 348 ? 1.363 -4.098 -1.913 1.00 92.56 348 VAL A N 1
ATOM 2673 C CA . VAL A 1 348 ? 2.052 -5.196 -2.587 1.00 92.56 348 VAL A CA 1
ATOM 2674 C C . VAL A 1 348 ? 1.481 -5.305 -3.989 1.00 92.56 348 VAL A C 1
ATOM 2676 O O . VAL A 1 348 ? 0.290 -5.535 -4.152 1.00 92.56 348 VAL A O 1
ATOM 2679 N N . PHE A 1 349 ? 2.328 -5.105 -4.992 1.00 95.50 349 PHE A N 1
ATOM 2680 C CA . PHE A 1 349 ? 1.985 -5.368 -6.377 1.00 95.50 349 PHE A CA 1
ATOM 2681 C C . PHE A 1 349 ? 2.118 -6.872 -6.613 1.00 95.50 349 PHE A C 1
ATOM 2683 O O . PHE A 1 349 ? 3.230 -7.406 -6.664 1.00 95.50 349 PHE A O 1
ATOM 2690 N N . VAL A 1 350 ? 0.978 -7.553 -6.647 1.00 94.50 350 VAL A N 1
ATOM 2691 C CA . VAL A 1 350 ? 0.906 -9.004 -6.804 1.00 94.50 350 VAL A CA 1
ATOM 2692 C C . VAL A 1 350 ? 0.820 -9.342 -8.287 1.00 94.50 350 VAL A C 1
ATOM 2694 O O . VAL A 1 350 ? 0.054 -8.719 -9.013 1.00 94.50 350 VAL A O 1
ATOM 2697 N N . MET A 1 351 ? 1.604 -10.324 -8.720 1.00 95.56 351 MET A N 1
ATOM 2698 C CA . MET A 1 351 ? 1.543 -10.901 -10.060 1.00 95.56 351 MET A CA 1
ATOM 2699 C C . MET A 1 351 ? 1.494 -12.426 -9.955 1.00 95.56 351 MET A C 1
ATOM 2701 O O . MET A 1 351 ? 2.146 -13.001 -9.087 1.00 95.56 351 MET A O 1
ATOM 2705 N N . SER A 1 352 ? 0.791 -13.098 -10.860 1.00 95.56 352 SER A N 1
ATOM 2706 C CA . SER A 1 352 ? 0.804 -14.558 -11.005 1.00 95.56 352 SER A CA 1
ATOM 2707 C C . SER A 1 352 ? 0.798 -14.935 -12.477 1.00 95.56 352 SER A C 1
ATOM 2709 O O . SER A 1 352 ? 0.029 -14.395 -13.264 1.00 95.56 352 SER A O 1
ATOM 2711 N N . LYS A 1 353 ? 1.582 -15.944 -12.862 1.00 95.69 353 LYS A N 1
ATOM 2712 C CA . LYS A 1 353 ? 1.588 -16.441 -14.251 1.00 95.69 353 LYS A CA 1
ATOM 2713 C C . LYS A 1 353 ? 0.231 -17.018 -14.672 1.00 95.69 353 LYS A C 1
ATOM 2715 O O . LYS A 1 353 ? -0.066 -17.057 -15.863 1.00 95.69 353 LYS A O 1
ATOM 2720 N N . SER A 1 354 ? -0.577 -17.471 -13.707 1.00 93.12 354 SER A N 1
ATOM 2721 C CA . SER A 1 354 ? -1.907 -18.033 -13.958 1.00 93.12 354 SER A CA 1
ATOM 2722 C C . SER A 1 354 ? -2.984 -16.960 -14.148 1.00 93.12 354 SER A C 1
ATOM 2724 O O . SER A 1 354 ? -3.834 -17.108 -15.025 1.00 93.12 354 SER A O 1
ATOM 2726 N N . ARG A 1 355 ? -2.935 -15.875 -13.361 1.00 93.31 355 ARG A N 1
ATOM 2727 C CA . ARG A 1 355 ? -3.904 -14.765 -13.419 1.00 93.31 355 ARG A CA 1
ATOM 2728 C C . ARG A 1 355 ? -3.531 -13.721 -14.469 1.00 93.31 355 ARG A C 1
ATOM 2730 O O . ARG A 1 355 ? -4.400 -13.228 -15.176 1.00 93.31 355 ARG A O 1
ATOM 2737 N N . ASP A 1 356 ? -2.236 -13.480 -14.642 1.00 94.94 356 ASP A N 1
ATOM 2738 C CA . ASP A 1 356 ? -1.675 -12.428 -15.489 1.00 94.94 356 ASP A CA 1
ATOM 2739 C C . ASP A 1 356 ? -1.004 -13.005 -16.745 1.00 94.94 356 ASP A C 1
ATOM 2741 O O . ASP A 1 356 ? 0.123 -12.665 -17.128 1.00 94.94 356 ASP A O 1
ATOM 2745 N N . ALA A 1 357 ? -1.716 -13.913 -17.418 1.00 95.44 357 ALA A N 1
ATOM 2746 C CA . ALA A 1 357 ? -1.221 -14.639 -18.592 1.00 95.44 357 ALA A CA 1
ATOM 2747 C C . ALA A 1 357 ? -0.803 -13.718 -19.761 1.00 95.44 357 ALA A C 1
ATOM 2749 O O . ALA A 1 357 ? -0.112 -14.136 -20.694 1.00 95.44 357 ALA A O 1
ATOM 2750 N N . GLU A 1 358 ? -1.208 -12.450 -19.726 1.00 95.56 358 GLU A N 1
ATOM 2751 C CA . GLU A 1 358 ? -0.924 -11.461 -20.755 1.00 95.56 358 GLU A CA 1
ATOM 2752 C C . GLU A 1 358 ? 0.468 -10.813 -20.660 1.00 95.56 358 GLU A C 1
ATOM 2754 O O . GLU A 1 358 ? 0.881 -10.165 -21.626 1.00 95.56 358 GLU A O 1
ATOM 2759 N N . PHE A 1 359 ? 1.206 -11.006 -19.557 1.00 96.81 359 PHE A N 1
ATOM 2760 C CA . PHE A 1 359 ? 2.573 -10.487 -19.400 1.00 96.81 359 PHE A CA 1
ATOM 2761 C C . PHE A 1 359 ? 3.563 -11.427 -18.685 1.00 96.81 359 PHE A C 1
ATOM 2763 O O . PHE A 1 359 ? 4.514 -10.981 -18.041 1.00 96.81 359 PHE A O 1
ATOM 2770 N N . VAL A 1 360 ? 3.408 -12.742 -18.874 1.00 97.88 360 VAL A N 1
ATOM 2771 C CA . VAL A 1 360 ? 4.247 -13.795 -18.258 1.00 97.88 360 VAL A CA 1
ATOM 2772 C C . VAL A 1 360 ? 5.755 -13.568 -18.423 1.00 97.88 360 VAL A C 1
ATOM 2774 O O . VAL A 1 360 ? 6.497 -13.779 -17.470 1.00 97.88 360 VAL A O 1
ATOM 2777 N N . GLN A 1 361 ? 6.232 -13.079 -19.575 1.00 97.69 361 GLN A N 1
ATOM 2778 C CA . GLN A 1 361 ? 7.671 -12.850 -19.778 1.00 97.69 361 GLN A CA 1
ATOM 2779 C C . GLN A 1 361 ? 8.247 -11.791 -18.825 1.00 97.69 361 GLN A C 1
ATOM 2781 O O . GLN A 1 361 ? 9.427 -11.851 -18.477 1.00 97.69 361 GLN A O 1
ATOM 2786 N N . VAL A 1 362 ? 7.426 -10.817 -18.416 1.00 98.00 362 VAL A N 1
ATOM 2787 C CA . VAL A 1 362 ? 7.808 -9.791 -17.437 1.00 98.00 362 VAL A CA 1
ATOM 2788 C C . VAL A 1 362 ? 7.859 -10.400 -16.039 1.00 98.00 362 VAL A C 1
ATOM 2790 O O . VAL A 1 362 ? 8.810 -10.159 -15.301 1.00 98.00 362 VAL A O 1
ATOM 2793 N N . ILE A 1 363 ? 6.897 -11.264 -15.705 1.00 98.31 363 ILE A N 1
ATOM 2794 C CA . ILE A 1 363 ? 6.889 -12.006 -14.436 1.00 98.31 363 ILE A CA 1
ATOM 2795 C C . ILE A 1 363 ? 8.144 -12.877 -14.329 1.00 98.31 363 ILE A C 1
ATOM 2797 O O . ILE A 1 363 ? 8.847 -12.796 -13.327 1.00 98.31 363 ILE A O 1
ATOM 2801 N N . ASP A 1 364 ? 8.482 -13.630 -15.381 1.00 98.25 364 ASP A N 1
ATOM 2802 C CA . ASP A 1 364 ? 9.700 -14.448 -15.436 1.00 98.25 364 ASP A CA 1
ATOM 2803 C C . ASP A 1 36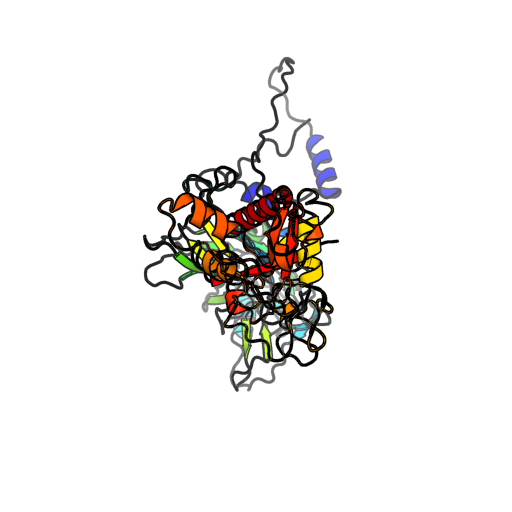4 ? 10.969 -13.600 -15.247 1.00 98.25 364 ASP A C 1
ATOM 2805 O O . ASP A 1 364 ? 11.893 -13.995 -14.540 1.00 98.25 364 ASP A O 1
ATOM 2809 N N . HIS A 1 365 ? 11.030 -12.414 -15.862 1.00 98.38 365 HIS A N 1
ATOM 2810 C CA . HIS A 1 365 ? 12.157 -11.498 -15.683 1.00 98.38 365 HIS A CA 1
ATOM 2811 C C . HIS A 1 365 ? 12.298 -11.031 -14.229 1.00 98.38 365 HIS A C 1
ATOM 2813 O O . HIS A 1 365 ? 13.399 -11.065 -13.676 1.00 98.38 365 HIS A O 1
ATOM 2819 N N . ILE A 1 366 ? 11.202 -10.589 -13.612 1.00 98.44 366 ILE A N 1
ATOM 2820 C CA . ILE A 1 366 ? 11.215 -10.095 -12.232 1.00 98.44 366 ILE A CA 1
ATOM 2821 C C . ILE A 1 366 ? 11.534 -11.243 -11.266 1.00 98.44 366 ILE A C 1
ATOM 2823 O O . ILE A 1 366 ? 12.306 -11.049 -10.330 1.00 98.44 366 ILE A O 1
ATOM 2827 N N . GLU A 1 367 ? 11.021 -12.448 -11.516 1.00 97.44 367 GLU A N 1
ATOM 2828 C CA . GLU A 1 367 ? 11.339 -13.651 -10.741 1.00 97.44 367 GLU A CA 1
ATOM 2829 C C . GLU A 1 367 ? 12.836 -13.987 -10.801 1.00 97.44 367 GLU A C 1
ATOM 2831 O O . GLU A 1 367 ? 13.474 -14.174 -9.764 1.00 97.44 367 GLU A O 1
ATOM 2836 N N . GLU A 1 368 ? 13.431 -13.986 -11.999 1.00 97.81 368 GLU A N 1
ATOM 2837 C CA . GLU A 1 368 ? 14.876 -14.167 -12.187 1.00 97.81 368 GLU A CA 1
ATOM 2838 C C . GLU A 1 368 ? 15.690 -13.075 -11.479 1.00 97.81 368 GLU A C 1
ATOM 2840 O O . GLU A 1 368 ? 16.725 -13.368 -10.877 1.00 97.81 368 GLU A O 1
ATOM 2845 N N . ALA A 1 369 ? 15.231 -11.821 -11.522 1.00 97.81 369 ALA A N 1
ATOM 2846 C CA . ALA A 1 369 ? 15.891 -10.699 -10.862 1.00 97.81 369 ALA A CA 1
ATOM 2847 C C . ALA A 1 369 ? 15.827 -10.808 -9.329 1.00 97.81 369 ALA A C 1
ATOM 2849 O O . ALA A 1 369 ? 16.811 -10.515 -8.647 1.00 97.81 369 ALA A O 1
ATOM 2850 N N . LEU A 1 370 ? 14.696 -11.250 -8.778 1.00 96.75 370 LEU A N 1
ATOM 2851 C CA . LEU A 1 370 ? 14.491 -11.423 -7.338 1.00 96.75 370 LEU A CA 1
ATOM 2852 C C . LEU A 1 370 ? 15.100 -12.714 -6.778 1.00 96.75 370 LEU A C 1
ATOM 2854 O O . LEU A 1 370 ? 15.204 -12.860 -5.556 1.00 96.75 370 LEU A O 1
ATOM 2858 N N . ASN A 1 371 ? 15.526 -13.635 -7.643 1.00 95.69 371 ASN A N 1
ATOM 2859 C CA . ASN A 1 371 ? 16.191 -14.863 -7.235 1.00 95.69 371 ASN A CA 1
ATOM 2860 C C . ASN A 1 371 ? 17.511 -14.550 -6.492 1.00 95.69 371 ASN A C 1
ATOM 2862 O O . ASN A 1 371 ? 18.329 -13.777 -6.995 1.00 95.69 371 ASN A O 1
ATOM 2866 N N . PRO A 1 372 ? 17.795 -15.175 -5.332 1.00 93.69 372 PRO A N 1
ATOM 2867 C CA . PRO A 1 372 ? 19.084 -15.015 -4.654 1.00 93.69 372 PRO A CA 1
ATOM 2868 C C . PRO A 1 372 ? 20.303 -15.365 -5.527 1.00 93.69 372 PRO A C 1
ATOM 2870 O O . PRO A 1 372 ? 21.389 -14.831 -5.305 1.00 93.69 372 PRO A O 1
ATOM 2873 N N . ASN A 1 373 ? 20.118 -16.231 -6.529 1.00 96.06 373 ASN A N 1
ATOM 2874 C CA . ASN A 1 373 ? 21.119 -16.663 -7.506 1.00 96.06 373 ASN A CA 1
ATOM 2875 C C . ASN A 1 373 ? 20.944 -15.957 -8.865 1.00 96.06 373 ASN A C 1
ATOM 2877 O O . ASN A 1 373 ? 20.922 -16.590 -9.919 1.00 96.06 373 ASN A O 1
ATOM 2881 N N . ASN A 1 374 ? 20.822 -14.632 -8.849 1.00 97.12 374 ASN A N 1
ATOM 2882 C CA . ASN A 1 374 ? 20.583 -13.799 -10.033 1.00 97.12 374 ASN A CA 1
ATOM 2883 C C . ASN A 1 374 ? 21.861 -13.310 -10.752 1.00 97.12 374 ASN A C 1
ATOM 2885 O O . ASN A 1 374 ? 21.770 -12.427 -11.608 1.00 97.12 374 ASN A O 1
ATOM 2889 N N . ALA A 1 375 ? 23.050 -13.854 -10.458 1.00 96.75 375 ALA A N 1
ATOM 2890 C CA . ALA A 1 375 ? 24.304 -13.460 -11.122 1.00 96.75 375 ALA A CA 1
ATOM 2891 C C . ALA A 1 375 ? 24.265 -13.588 -12.660 1.00 96.75 375 ALA A C 1
ATOM 2893 O O . ALA A 1 375 ? 25.020 -12.904 -13.351 1.00 96.75 375 ALA A O 1
ATOM 2894 N N . GLY A 1 376 ? 23.389 -14.445 -13.198 1.00 94.69 376 GLY A N 1
ATOM 2895 C CA . GLY A 1 376 ? 23.188 -14.627 -14.640 1.00 94.69 376 GLY A CA 1
ATOM 2896 C C . GLY A 1 376 ? 22.353 -13.537 -15.324 1.00 94.69 376 GLY A C 1
ATOM 2897 O O . GLY A 1 376 ? 22.271 -13.520 -16.548 1.00 94.69 376 GLY A O 1
ATOM 2898 N N . THR A 1 377 ? 21.735 -12.628 -14.567 1.00 97.31 377 THR A N 1
ATOM 2899 C CA . THR A 1 377 ? 20.913 -11.545 -15.128 1.00 97.31 377 THR A CA 1
ATOM 2900 C C . THR A 1 377 ? 21.773 -10.412 -15.697 1.00 97.31 377 THR A C 1
ATOM 2902 O O . THR A 1 377 ? 22.861 -10.112 -15.196 1.00 97.31 377 THR A O 1
ATOM 2905 N N . PHE A 1 378 ? 21.271 -9.711 -16.716 1.00 97.31 378 PHE A N 1
ATOM 2906 C CA . PHE A 1 378 ? 21.994 -8.611 -17.364 1.00 97.31 378 PHE A CA 1
ATOM 2907 C C . PHE A 1 378 ? 21.638 -7.245 -16.770 1.00 97.31 378 PHE A C 1
ATOM 2909 O O . PHE A 1 378 ? 20.539 -7.102 -16.262 1.00 97.31 378 PHE A O 1
ATOM 2916 N N . PRO A 1 379 ? 22.527 -6.238 -16.804 1.00 96.75 379 PRO A N 1
ATOM 2917 C CA . PRO A 1 379 ? 23.965 -6.386 -17.034 1.00 96.75 379 PRO A CA 1
ATOM 2918 C C . PRO A 1 379 ? 24.613 -7.229 -15.919 1.00 96.75 379 PRO A C 1
ATOM 2920 O O . PRO A 1 379 ? 24.104 -7.237 -14.797 1.00 96.75 379 PRO A O 1
ATOM 2923 N N . PRO A 1 380 ? 25.725 -7.937 -16.175 1.00 96.50 380 PRO A N 1
ATOM 2924 C CA . PRO A 1 380 ? 26.390 -8.695 -15.126 1.00 96.50 380 PRO A CA 1
ATOM 2925 C C . PRO A 1 380 ? 26.989 -7.733 -14.096 1.00 96.50 380 PRO A C 1
ATOM 2927 O O . PRO A 1 380 ? 27.686 -6.776 -14.447 1.00 96.50 380 PRO A O 1
ATOM 2930 N N . ARG A 1 381 ? 26.768 -8.001 -12.807 1.00 96.19 381 ARG A N 1
ATOM 2931 C CA . ARG A 1 381 ? 27.401 -7.225 -11.738 1.00 96.19 381 ARG A CA 1
ATOM 2932 C C . ARG A 1 381 ? 28.831 -7.715 -11.542 1.00 96.19 381 ARG A C 1
ATOM 2934 O O . ARG A 1 381 ? 29.037 -8.817 -11.045 1.00 96.19 381 ARG A O 1
ATOM 2941 N N . ARG A 1 382 ? 29.824 -6.916 -11.938 1.00 93.88 382 ARG A N 1
ATOM 2942 C CA . ARG A 1 382 ? 31.246 -7.281 -11.825 1.00 93.88 382 ARG A CA 1
ATOM 2943 C C . ARG A 1 382 ? 31.972 -6.415 -10.782 1.00 93.88 382 ARG A C 1
ATOM 2945 O O . ARG A 1 382 ? 31.729 -5.205 -10.741 1.00 93.88 382 ARG A O 1
ATOM 2952 N N . PRO A 1 383 ? 32.880 -6.993 -9.971 1.00 93.38 383 PRO A N 1
ATOM 2953 C CA . PRO A 1 383 ? 33.751 -6.228 -9.082 1.00 93.38 383 PRO A CA 1
ATOM 2954 C C . PRO A 1 383 ? 34.551 -5.164 -9.840 1.00 93.38 383 PRO A C 1
ATOM 2956 O O . PRO A 1 383 ? 35.086 -5.439 -10.912 1.00 93.38 383 PRO A O 1
ATOM 2959 N N . GLY A 1 384 ? 34.644 -3.958 -9.277 1.00 90.44 384 GLY A N 1
ATOM 2960 C CA . GLY A 1 384 ? 35.457 -2.864 -9.825 1.00 90.44 384 GLY A CA 1
ATOM 2961 C C . GLY A 1 384 ? 34.876 -2.153 -11.052 1.00 90.44 384 GLY A C 1
ATOM 2962 O O . GLY A 1 384 ? 35.489 -1.205 -11.535 1.00 90.44 384 GLY A O 1
ATOM 2963 N N . HIS A 1 385 ? 33.705 -2.559 -11.555 1.00 94.19 385 HIS A N 1
ATOM 2964 C CA . HIS A 1 385 ? 33.057 -1.848 -12.654 1.00 94.19 385 HIS A CA 1
ATOM 2965 C C . HIS A 1 385 ? 32.583 -0.450 -12.218 1.00 94.19 385 HIS A C 1
ATOM 2967 O O . HIS A 1 385 ? 31.939 -0.307 -11.174 1.00 94.19 385 HIS A O 1
ATOM 2973 N N . ASN A 1 386 ? 32.871 0.576 -13.026 1.00 94.88 386 ASN A N 1
ATOM 2974 C CA . ASN A 1 386 ? 32.440 1.943 -12.750 1.00 94.88 386 ASN A CA 1
ATOM 2975 C C . ASN A 1 386 ? 31.014 2.193 -13.258 1.00 94.88 386 ASN A C 1
ATOM 2977 O O . ASN A 1 386 ? 30.798 2.594 -14.398 1.00 94.88 386 ASN A O 1
ATOM 2981 N N . TRP A 1 387 ? 30.039 2.038 -12.369 1.00 93.62 387 TRP A N 1
ATOM 2982 C CA . TRP A 1 387 ? 28.634 2.291 -12.685 1.00 93.62 387 TRP A CA 1
ATOM 2983 C C . TRP A 1 387 ? 28.300 3.777 -12.881 1.00 93.62 387 TRP A C 1
ATOM 2985 O O . TRP A 1 387 ? 27.208 4.083 -13.333 1.00 93.62 387 TRP A O 1
ATOM 2995 N N . SER A 1 388 ? 29.204 4.724 -12.594 1.00 93.31 388 SER A N 1
ATOM 2996 C CA . SER A 1 388 ? 28.942 6.147 -12.889 1.00 93.31 388 SER A CA 1
ATOM 2997 C C . SER A 1 388 ? 29.065 6.497 -14.380 1.00 93.31 388 SER A C 1
ATOM 2999 O O . SER A 1 388 ? 28.651 7.578 -14.790 1.00 93.31 388 SER A O 1
ATOM 3001 N N . THR A 1 389 ? 29.583 5.577 -15.202 1.00 93.00 389 THR A N 1
ATOM 3002 C CA . THR A 1 389 ? 29.790 5.752 -16.647 1.00 93.00 389 THR A CA 1
ATOM 3003 C C . THR A 1 389 ? 28.982 4.725 -17.452 1.00 93.00 389 THR A C 1
ATOM 3005 O O . THR A 1 389 ? 29.568 3.802 -18.020 1.00 93.00 389 THR A O 1
ATOM 3008 N N . PRO A 1 390 ? 27.643 4.861 -17.531 1.00 92.25 390 PRO A N 1
ATOM 3009 C CA . PRO A 1 390 ? 26.771 3.880 -18.188 1.00 92.25 390 PRO A CA 1
ATOM 3010 C C . PRO A 1 390 ? 27.020 3.736 -19.700 1.00 92.25 390 PRO A C 1
ATOM 3012 O O . PRO A 1 390 ? 26.597 2.762 -20.311 1.00 92.25 390 PRO A O 1
ATOM 3015 N N . SER A 1 391 ? 27.754 4.661 -20.324 1.00 91.56 391 SER A N 1
ATOM 3016 C CA . SER A 1 391 ? 28.191 4.509 -21.716 1.00 91.56 391 SER A CA 1
ATOM 3017 C C . SER A 1 391 ? 29.166 3.344 -21.923 1.00 91.56 391 SER A C 1
ATOM 3019 O O . SER A 1 391 ? 29.401 2.949 -23.058 1.00 91.56 391 SER A O 1
ATOM 3021 N N . PHE A 1 392 ? 29.730 2.776 -20.855 1.00 92.00 392 PHE A N 1
ATOM 3022 C CA . PHE A 1 392 ? 30.622 1.621 -20.903 1.00 92.00 392 PHE A CA 1
ATOM 3023 C C . PHE A 1 392 ? 29.951 0.441 -20.192 1.00 92.00 392 PHE A C 1
ATOM 3025 O O . PHE A 1 392 ? 30.189 0.248 -19.001 1.00 92.00 392 PHE A O 1
ATOM 3032 N N . PRO A 1 393 ? 29.095 -0.351 -20.863 1.00 92.75 393 PRO A N 1
ATOM 3033 C CA . PRO A 1 393 ? 28.491 -1.529 -20.250 1.00 92.75 393 PRO A CA 1
ATOM 3034 C C . PRO A 1 393 ? 29.559 -2.540 -19.791 1.00 92.75 393 PRO A C 1
ATOM 3036 O O . PRO A 1 393 ? 30.605 -2.678 -20.433 1.00 92.75 393 PRO A O 1
ATOM 3039 N N . PRO A 1 394 ? 29.308 -3.322 -18.723 1.00 93.31 394 PRO A N 1
ATOM 3040 C CA . PRO A 1 394 ? 30.159 -4.459 -18.388 1.00 93.31 394 PRO A CA 1
ATOM 3041 C C . PRO A 1 394 ? 30.323 -5.427 -19.570 1.00 93.31 394 PRO A C 1
ATOM 3043 O O . PRO A 1 394 ? 29.326 -5.868 -20.148 1.00 93.31 394 PRO A O 1
ATOM 3046 N N . SER A 1 395 ? 31.569 -5.812 -19.871 1.00 88.38 395 SER A N 1
ATOM 3047 C CA . SER A 1 395 ? 31.904 -6.752 -20.953 1.00 88.38 395 SER A CA 1
ATOM 3048 C C . SER A 1 395 ? 31.083 -8.043 -20.882 1.00 88.38 395 SER A C 1
ATOM 3050 O O . SER A 1 395 ? 30.843 -8.595 -19.794 1.00 88.38 395 SER A O 1
ATOM 3052 N N . ARG A 1 396 ? 30.682 -8.552 -22.053 1.00 85.62 396 ARG A N 1
ATOM 3053 C CA . ARG A 1 396 ? 30.009 -9.855 -22.177 1.00 85.62 396 ARG A CA 1
ATOM 3054 C C . ARG A 1 396 ? 30.966 -11.026 -22.037 1.00 85.62 396 ARG A C 1
ATOM 3056 O O . ARG A 1 396 ? 30.593 -12.032 -21.443 1.00 85.62 396 ARG A O 1
ATOM 3063 N N . TYR A 1 397 ? 32.175 -10.892 -22.572 1.00 80.94 397 TYR A N 1
ATOM 3064 C CA . TYR A 1 397 ? 33.091 -12.019 -22.750 1.00 80.94 397 TYR A CA 1
ATOM 3065 C C . TYR A 1 397 ? 34.185 -12.086 -21.690 1.00 80.94 397 TYR A C 1
ATOM 3067 O O . TYR A 1 397 ? 34.648 -13.175 -21.358 1.00 80.94 397 TYR A O 1
ATOM 3075 N N . TYR A 1 398 ? 34.595 -10.940 -21.146 1.00 75.69 398 TYR A N 1
ATOM 3076 C CA . TYR A 1 398 ? 35.819 -10.838 -20.362 1.00 75.69 398 TYR A CA 1
ATOM 3077 C C . TYR A 1 398 ? 35.567 -10.275 -18.960 1.00 75.69 398 TYR A C 1
ATOM 3079 O O . TYR A 1 398 ? 34.608 -9.543 -18.702 1.00 75.69 398 TYR A O 1
ATOM 3087 N N . GLY A 1 399 ? 36.469 -10.618 -18.041 1.00 81.50 399 GLY A N 1
ATOM 3088 C CA . GLY A 1 399 ? 36.511 -10.083 -16.682 1.00 81.50 399 GLY A CA 1
ATOM 3089 C C . GLY A 1 399 ? 36.127 -11.082 -15.585 1.00 81.50 399 GLY A C 1
ATOM 3090 O O . GLY A 1 399 ? 35.840 -12.248 -15.863 1.00 81.50 399 GLY A O 1
ATOM 3091 N N . PRO A 1 400 ? 36.136 -10.631 -14.317 1.00 87.56 400 PRO A N 1
ATOM 3092 C CA . PRO A 1 400 ? 35.839 -11.475 -13.161 1.00 87.56 400 PRO A CA 1
ATOM 3093 C C . PRO A 1 400 ? 34.427 -12.055 -13.222 1.00 87.56 400 PRO A C 1
ATOM 3095 O O . PRO A 1 400 ? 33.532 -11.424 -13.788 1.00 87.56 400 PRO A O 1
ATOM 3098 N N . ALA A 1 401 ? 34.214 -13.216 -12.596 1.00 92.00 401 ALA A N 1
ATOM 3099 C CA . ALA A 1 401 ? 32.902 -13.855 -12.527 1.00 92.00 401 ALA A CA 1
ATOM 3100 C C . ALA A 1 401 ? 31.815 -12.879 -12.019 1.00 92.00 401 ALA A C 1
ATOM 3102 O O . ALA A 1 401 ? 32.086 -12.078 -11.115 1.00 92.00 401 ALA A O 1
ATOM 3103 N N . PRO A 1 402 ? 30.601 -12.914 -12.601 1.00 93.81 402 PRO A N 1
ATOM 3104 C CA . PRO A 1 402 ? 29.508 -12.065 -12.153 1.00 93.81 402 PRO A CA 1
ATOM 3105 C C . PRO A 1 402 ? 29.104 -12.405 -10.714 1.00 93.81 402 PRO A C 1
ATOM 3107 O O . PRO A 1 402 ? 29.167 -13.554 -10.280 1.00 93.81 402 PRO A O 1
ATOM 3110 N N . GLN A 1 403 ? 28.680 -11.383 -9.980 1.00 96.44 403 GLN A N 1
ATOM 3111 C CA . GLN A 1 403 ? 28.184 -11.485 -8.614 1.00 96.44 403 GLN A CA 1
ATOM 3112 C C . GLN A 1 403 ? 26.659 -11.419 -8.589 1.00 96.44 403 GLN A C 1
ATOM 3114 O O . GLN A 1 403 ? 26.042 -10.751 -9.422 1.00 96.44 403 GLN A O 1
ATOM 3119 N N . ASN A 1 404 ? 26.058 -12.043 -7.575 1.00 97.50 404 ASN A N 1
ATOM 3120 C CA . ASN A 1 404 ? 24.645 -11.839 -7.281 1.00 97.50 404 ASN A CA 1
ATOM 3121 C C . ASN A 1 404 ? 24.377 -10.356 -6.950 1.00 97.50 404 ASN A C 1
ATOM 3123 O O . ASN A 1 404 ? 25.208 -9.637 -6.372 1.00 97.50 404 ASN A O 1
ATOM 3127 N N . LYS A 1 405 ? 23.198 -9.897 -7.347 1.00 97.31 405 LYS A N 1
ATOM 3128 C CA . LYS A 1 405 ? 22.696 -8.535 -7.197 1.00 97.31 405 LYS A CA 1
ATOM 3129 C C . LYS A 1 405 ? 21.803 -8.456 -5.965 1.00 97.31 405 LYS A C 1
ATOM 3131 O O . LYS A 1 405 ? 20.932 -9.299 -5.762 1.00 97.31 405 LYS A O 1
ATOM 3136 N N . ALA A 1 406 ? 21.997 -7.415 -5.164 1.00 95.94 406 ALA A N 1
ATOM 3137 C CA . ALA A 1 406 ? 21.157 -7.110 -4.013 1.00 95.94 406 ALA A CA 1
ATOM 3138 C C . ALA A 1 406 ? 19.937 -6.290 -4.465 1.00 95.94 406 ALA A C 1
ATOM 3140 O O . ALA A 1 406 ? 19.935 -5.066 -4.355 1.00 95.94 406 ALA A O 1
ATOM 3141 N N . ILE A 1 407 ? 18.934 -6.968 -5.026 1.00 97.31 407 ILE A N 1
ATOM 3142 C CA . ILE A 1 407 ? 17.740 -6.334 -5.595 1.00 97.31 407 ILE A CA 1
ATOM 3143 C C . ILE A 1 407 ? 16.606 -6.304 -4.553 1.00 97.31 407 ILE A C 1
ATOM 3145 O O . ILE A 1 407 ? 16.213 -7.370 -4.083 1.00 97.31 407 ILE A O 1
ATOM 3149 N N . PRO A 1 408 ? 16.074 -5.122 -4.182 1.00 96.94 408 PRO A N 1
ATOM 3150 C CA . PRO A 1 408 ? 14.989 -4.995 -3.210 1.00 96.94 408 PRO A CA 1
ATOM 3151 C C . PRO A 1 408 ? 13.600 -5.226 -3.823 1.00 96.94 408 PRO A C 1
ATOM 3153 O O . PRO A 1 408 ? 13.427 -5.365 -5.035 1.00 96.94 408 PRO A O 1
ATOM 3156 N N . GLY A 1 409 ? 12.586 -5.203 -2.964 1.00 95.38 409 GLY A N 1
ATOM 3157 C CA . GLY A 1 409 ? 11.175 -5.212 -3.333 1.00 95.38 409 GLY A CA 1
ATOM 3158 C C . GLY A 1 409 ? 10.491 -6.565 -3.201 1.00 95.38 409 GLY A C 1
ATOM 3159 O O . GLY A 1 409 ? 9.285 -6.618 -3.397 1.00 95.38 409 GLY A O 1
ATOM 3160 N N . ASN A 1 410 ? 11.202 -7.635 -2.843 1.00 95.38 410 ASN A N 1
ATOM 3161 C CA . ASN A 1 410 ? 10.612 -8.965 -2.726 1.00 95.38 410 ASN A CA 1
ATOM 3162 C C . ASN A 1 410 ? 9.790 -9.087 -1.438 1.00 95.38 410 ASN A C 1
ATOM 3164 O O . ASN A 1 410 ? 10.348 -9.170 -0.344 1.00 95.38 410 ASN A O 1
ATOM 3168 N N . TRP A 1 411 ? 8.465 -9.130 -1.574 1.00 92.44 411 TRP A N 1
ATOM 3169 C CA . TRP A 1 411 ? 7.541 -9.325 -0.459 1.00 92.44 411 TRP A CA 1
ATOM 3170 C C . TRP A 1 411 ? 7.755 -10.663 0.265 1.00 92.44 411 TRP A C 1
ATOM 3172 O O . TRP A 1 411 ? 7.631 -10.728 1.484 1.00 92.44 411 TRP A O 1
ATOM 3182 N N . ALA A 1 412 ? 8.120 -11.719 -0.468 1.00 90.06 412 ALA A N 1
ATOM 3183 C CA . ALA A 1 412 ? 8.346 -13.048 0.095 1.00 90.06 412 ALA A CA 1
ATOM 3184 C C . ALA A 1 412 ? 9.696 -13.176 0.827 1.00 90.06 412 ALA A C 1
ATOM 3186 O O . ALA A 1 412 ? 9.929 -14.160 1.530 1.00 90.06 412 ALA A O 1
ATOM 3187 N N . ALA A 1 413 ? 10.604 -12.206 0.673 1.00 89.81 413 ALA A N 1
ATOM 3188 C CA . ALA A 1 413 ? 11.881 -12.217 1.371 1.00 89.81 413 ALA A CA 1
ATOM 3189 C C . ALA A 1 413 ? 11.734 -11.624 2.784 1.00 89.81 413 ALA A C 1
ATOM 3191 O O . ALA A 1 413 ? 11.182 -10.529 2.936 1.00 89.81 413 ALA A O 1
ATOM 3192 N N . PRO A 1 414 ? 12.298 -12.269 3.824 1.00 85.12 414 PRO A N 1
ATOM 3193 C CA . PRO A 1 414 ? 12.242 -11.728 5.175 1.00 85.12 414 PRO A CA 1
ATOM 3194 C C . PRO A 1 414 ? 12.959 -10.380 5.212 1.00 85.12 414 PRO A C 1
ATOM 3196 O O . PRO A 1 414 ? 13.991 -10.208 4.563 1.00 85.12 414 PRO A O 1
ATOM 3199 N N . ARG A 1 415 ? 12.449 -9.419 5.985 1.00 78.69 415 ARG A N 1
ATOM 3200 C CA . ARG A 1 415 ? 13.067 -8.084 6.101 1.00 78.69 415 ARG A CA 1
ATOM 3201 C C . ARG A 1 415 ? 14.395 -8.084 6.825 1.00 78.69 415 ARG A C 1
ATOM 3203 O O . ARG A 1 415 ? 15.226 -7.226 6.545 1.00 78.69 415 ARG A O 1
ATOM 3210 N N . TYR A 1 416 ? 14.567 -8.999 7.764 1.00 81.31 416 TYR A N 1
ATOM 3211 C CA . TYR A 1 416 ? 15.786 -9.143 8.535 1.00 81.31 416 TYR A CA 1
ATOM 3212 C C . TYR A 1 416 ? 16.349 -10.541 8.297 1.00 81.31 416 TYR A C 1
ATOM 3214 O O . TYR A 1 416 ? 15.599 -11.504 8.148 1.00 81.31 416 TYR A O 1
ATOM 3222 N N . ASN A 1 417 ? 17.669 -10.650 8.204 1.00 81.88 417 ASN A N 1
ATOM 3223 C CA . ASN A 1 417 ? 18.341 -11.940 8.149 1.00 81.88 417 ASN A CA 1
ATOM 3224 C C . ASN A 1 417 ? 18.368 -12.595 9.545 1.00 81.88 417 ASN A C 1
ATOM 3226 O O . ASN A 1 417 ? 17.946 -12.001 10.538 1.00 81.88 417 ASN A O 1
ATOM 3230 N N . SER A 1 418 ? 18.906 -13.812 9.638 1.00 82.38 418 SER A N 1
ATOM 3231 C CA . SER A 1 418 ? 19.036 -14.547 10.907 1.00 82.38 418 SER A CA 1
ATOM 3232 C C . SER A 1 418 ? 19.903 -13.842 11.960 1.00 82.38 418 SER A C 1
ATOM 3234 O O . SER A 1 418 ? 19.807 -14.169 13.138 1.00 82.38 418 SER A O 1
ATOM 3236 N N . ALA A 1 419 ? 20.719 -12.862 11.561 1.00 80.62 419 ALA A N 1
ATOM 3237 C CA . ALA A 1 419 ? 21.516 -12.022 12.454 1.00 80.62 419 ALA A CA 1
ATOM 3238 C C . ALA A 1 419 ? 20.798 -10.718 12.864 1.00 80.62 419 ALA A C 1
ATOM 3240 O O . ALA A 1 419 ? 21.411 -9.847 13.479 1.00 80.62 419 ALA A O 1
ATOM 3241 N N . GLY A 1 420 ? 19.522 -10.544 12.496 1.00 78.06 420 GLY A N 1
ATOM 3242 C CA . GLY A 1 420 ? 18.734 -9.342 12.787 1.00 78.06 420 GLY A CA 1
ATOM 3243 C C . GLY A 1 420 ? 19.095 -8.120 11.933 1.00 78.06 420 GLY A C 1
ATOM 3244 O O . GLY A 1 420 ? 18.600 -7.023 12.182 1.00 78.06 420 GLY A O 1
ATOM 3245 N N . GLN A 1 421 ? 19.946 -8.274 10.916 1.00 84.56 421 GLN A N 1
ATOM 3246 C CA . GLN A 1 421 ? 20.337 -7.181 10.023 1.00 84.56 421 GLN A CA 1
ATOM 3247 C C . GLN A 1 421 ? 19.351 -7.057 8.856 1.00 84.56 421 GLN A C 1
ATOM 3249 O O . GLN A 1 421 ? 18.812 -8.075 8.418 1.00 84.56 421 GLN A O 1
ATOM 3254 N N . PRO A 1 422 ? 19.131 -5.853 8.295 1.00 85.12 422 PRO A N 1
ATOM 3255 C CA . PRO A 1 422 ? 18.262 -5.685 7.135 1.00 85.12 422 PRO A CA 1
ATOM 3256 C C . PRO A 1 422 ? 18.699 -6.571 5.963 1.00 85.12 422 PRO A C 1
ATOM 3258 O O . PRO A 1 422 ? 19.831 -6.485 5.491 1.00 85.12 422 PRO A O 1
ATOM 3261 N N . ASN A 1 423 ? 17.788 -7.408 5.480 1.00 88.75 423 ASN A N 1
ATOM 3262 C CA . ASN A 1 423 ? 17.950 -8.186 4.264 1.00 88.75 423 ASN A CA 1
ATOM 3263 C C . ASN A 1 423 ? 17.589 -7.300 3.061 1.00 88.75 423 ASN A C 1
ATOM 3265 O O . ASN A 1 423 ? 16.422 -6.914 2.940 1.00 88.75 423 ASN A O 1
ATOM 3269 N N . PRO A 1 424 ? 18.536 -7.000 2.152 1.00 91.38 424 PRO A N 1
ATOM 3270 C CA . PRO A 1 424 ? 18.283 -6.127 1.010 1.00 91.38 424 PRO A CA 1
ATOM 3271 C C . PRO A 1 424 ? 17.086 -6.550 0.158 1.00 91.38 424 PRO A C 1
ATOM 3273 O O . PRO A 1 424 ? 16.338 -5.684 -0.283 1.00 91.38 424 PRO A O 1
ATOM 3276 N N . ALA A 1 425 ? 16.864 -7.858 -0.020 1.00 92.19 425 ALA A N 1
ATOM 3277 C CA . ALA A 1 425 ? 15.772 -8.371 -0.845 1.00 92.19 425 ALA A CA 1
ATOM 3278 C C . ALA A 1 425 ? 14.382 -8.009 -0.292 1.00 92.19 425 ALA A C 1
ATOM 3280 O O . ALA A 1 425 ? 13.496 -7.644 -1.061 1.00 92.19 425 ALA A O 1
ATOM 3281 N N . GLY A 1 426 ? 14.212 -8.048 1.035 1.00 91.00 426 GLY A N 1
ATOM 3282 C CA . GLY A 1 426 ? 12.949 -7.731 1.716 1.00 91.00 426 GLY A CA 1
ATOM 3283 C C . GLY A 1 426 ? 12.705 -6.232 1.935 1.00 91.00 426 GLY A C 1
ATOM 3284 O O . GLY A 1 426 ? 11.660 -5.835 2.467 1.00 91.00 426 GLY A O 1
ATOM 3285 N N . LEU A 1 427 ? 13.659 -5.368 1.561 1.00 92.88 427 LEU A N 1
ATOM 3286 C CA . LEU A 1 427 ? 13.475 -3.919 1.642 1.00 92.88 427 LEU A CA 1
ATOM 3287 C C . LEU A 1 427 ? 12.439 -3.446 0.610 1.00 92.88 427 LEU A C 1
ATOM 3289 O O . LEU A 1 427 ? 12.406 -3.970 -0.499 1.00 92.88 427 LEU A O 1
ATOM 3293 N N . PRO A 1 428 ? 11.611 -2.437 0.930 1.00 94.94 428 PRO A N 1
ATOM 3294 C CA . PRO A 1 428 ? 10.626 -1.912 -0.009 1.00 94.94 428 PRO A CA 1
ATOM 3295 C C . PRO A 1 428 ? 11.271 -1.174 -1.179 1.00 94.94 428 PRO A C 1
ATOM 3297 O O . PRO A 1 428 ? 12.296 -0.500 -1.024 1.00 94.94 428 PRO A O 1
ATOM 3300 N N . LEU A 1 429 ? 10.563 -1.169 -2.304 1.00 97.44 429 LEU A N 1
ATOM 3301 C CA . LEU A 1 429 ? 10.743 -0.173 -3.351 1.00 97.44 429 LEU A CA 1
ATOM 3302 C C . LEU A 1 429 ? 10.153 1.162 -2.897 1.00 97.44 429 LEU A C 1
ATOM 3304 O O . LEU A 1 429 ? 9.202 1.204 -2.117 1.00 97.44 429 LEU A O 1
ATOM 3308 N N . ARG A 1 430 ? 10.711 2.268 -3.386 1.00 96.75 430 ARG A N 1
ATOM 3309 C CA . ARG A 1 430 ? 10.160 3.614 -3.213 1.00 96.75 430 ARG A CA 1
ATOM 3310 C C . ARG A 1 430 ? 9.864 4.196 -4.580 1.00 96.75 430 ARG A C 1
ATOM 3312 O O . ARG A 1 430 ? 10.771 4.300 -5.403 1.00 96.75 430 ARG A O 1
ATOM 3319 N N . ARG A 1 431 ? 8.614 4.585 -4.817 1.00 94.81 431 ARG A N 1
ATOM 3320 C CA . ARG A 1 431 ? 8.224 5.273 -6.050 1.00 94.81 431 ARG A CA 1
ATOM 3321 C C . ARG A 1 431 ? 8.953 6.619 -6.117 1.00 94.81 431 ARG A C 1
ATOM 3323 O O . ARG A 1 431 ? 8.997 7.353 -5.131 1.00 94.81 431 ARG A O 1
ATOM 3330 N N . GLY A 1 432 ? 9.587 6.889 -7.248 1.00 94.12 432 GLY A N 1
ATOM 3331 C CA . GLY A 1 432 ? 10.249 8.158 -7.521 1.00 94.12 432 GLY A CA 1
ATOM 3332 C C . GLY A 1 432 ? 9.279 9.212 -8.041 1.00 94.12 432 GLY A C 1
ATOM 3333 O O . GLY A 1 432 ? 8.084 8.949 -8.206 1.00 94.12 432 GLY A O 1
ATOM 3334 N N . GLU A 1 433 ? 9.808 10.396 -8.316 1.00 92.06 433 GLU A N 1
ATOM 3335 C CA . GLU A 1 433 ? 9.054 11.480 -8.932 1.00 92.06 433 GLU A CA 1
ATOM 3336 C C . GLU A 1 433 ? 8.637 11.064 -10.361 1.00 92.06 433 GLU A C 1
ATOM 3338 O O . GLU A 1 433 ? 9.495 10.658 -11.165 1.00 92.06 433 GLU A O 1
ATOM 3343 N N . PRO A 1 434 ? 7.330 11.096 -10.693 1.00 86.94 434 PRO A N 1
ATOM 3344 C CA . PRO A 1 434 ? 6.843 10.772 -12.032 1.00 86.94 434 PRO A CA 1
ATOM 3345 C C . PRO A 1 434 ? 7.544 11.600 -13.1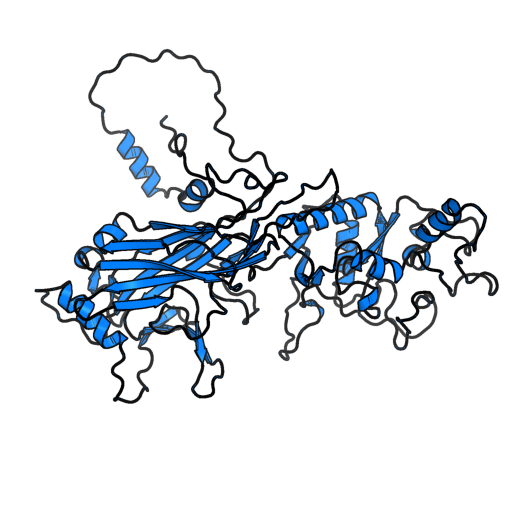20 1.00 86.94 434 PRO A C 1
ATOM 3347 O O . PRO A 1 434 ? 7.818 12.780 -12.944 1.00 86.94 434 PRO A O 1
ATOM 3350 N N . GLY A 1 435 ? 7.876 10.973 -14.252 1.00 87.00 435 GLY A N 1
ATOM 3351 C CA . GLY A 1 435 ? 8.598 11.614 -15.361 1.00 87.00 435 GLY A CA 1
ATOM 3352 C C . GLY A 1 435 ? 10.103 11.810 -15.121 1.00 87.00 435 GLY A C 1
ATOM 3353 O O . GLY A 1 435 ? 10.903 11.489 -16.001 1.00 87.00 435 GLY A O 1
ATOM 3354 N N . VAL A 1 436 ? 10.514 12.239 -13.926 1.00 93.19 436 VAL A N 1
ATOM 3355 C CA . VAL A 1 436 ? 11.924 12.512 -13.594 1.00 93.19 436 VAL A CA 1
ATOM 3356 C C . VAL A 1 436 ? 12.696 11.220 -13.332 1.00 93.19 436 VAL A C 1
ATOM 3358 O O . VAL A 1 436 ? 13.644 10.901 -14.056 1.00 93.19 436 VAL A O 1
ATOM 3361 N N . THR A 1 437 ? 12.271 10.428 -12.343 1.00 94.75 437 THR A N 1
ATOM 3362 C CA . THR A 1 437 ? 13.006 9.221 -11.929 1.00 94.75 437 THR A CA 1
ATOM 3363 C C . THR A 1 437 ? 13.042 8.166 -13.035 1.00 94.75 437 THR A C 1
ATOM 3365 O O . THR A 1 437 ? 14.083 7.553 -13.265 1.00 94.75 437 THR A O 1
ATOM 3368 N N . ASN A 1 438 ? 11.942 8.005 -13.783 1.00 92.12 438 ASN A N 1
ATOM 3369 C CA . ASN A 1 438 ? 11.895 7.096 -14.932 1.00 92.12 438 ASN A CA 1
ATOM 3370 C C . ASN A 1 438 ? 12.923 7.480 -15.999 1.00 92.12 438 ASN A C 1
ATOM 3372 O O . ASN A 1 438 ? 13.728 6.642 -16.399 1.00 92.12 438 ASN A O 1
ATOM 3376 N N . THR A 1 439 ? 12.956 8.754 -16.393 1.00 92.25 439 THR A N 1
ATOM 3377 C CA . THR A 1 439 ? 13.918 9.250 -17.383 1.00 92.25 439 THR A CA 1
ATOM 3378 C C . THR A 1 439 ? 15.356 9.044 -16.914 1.00 92.25 439 THR A C 1
ATOM 3380 O O . THR A 1 439 ? 16.208 8.621 -17.697 1.00 92.25 439 THR A O 1
ATOM 3383 N N . GLN A 1 440 ? 15.637 9.311 -15.637 1.00 94.81 440 GLN A N 1
ATOM 3384 C CA . GLN A 1 440 ? 16.973 9.146 -15.070 1.00 94.81 440 GLN A CA 1
ATOM 3385 C C . GLN A 1 440 ? 17.428 7.679 -15.068 1.00 94.81 440 GLN A C 1
ATOM 3387 O O . GLN A 1 440 ? 18.535 7.390 -15.524 1.00 94.81 440 GLN A O 1
ATOM 3392 N N . ASN A 1 441 ? 16.570 6.752 -14.632 1.00 96.25 441 ASN A N 1
ATOM 3393 C CA . ASN A 1 441 ? 16.880 5.322 -14.633 1.00 96.25 441 ASN A CA 1
ATOM 3394 C C . ASN A 1 441 ? 17.038 4.773 -16.057 1.00 96.25 441 ASN A C 1
ATOM 3396 O O . ASN A 1 441 ? 18.015 4.084 -16.349 1.00 96.25 441 ASN A O 1
ATOM 3400 N N . ARG A 1 442 ? 16.151 5.155 -16.988 1.00 92.88 442 ARG A N 1
ATOM 3401 C CA . ARG A 1 442 ? 16.235 4.732 -18.396 1.00 92.88 442 ARG A CA 1
ATOM 3402 C C . ARG A 1 442 ? 17.540 5.173 -19.057 1.00 92.88 442 ARG A C 1
ATOM 3404 O O . ARG A 1 442 ? 18.127 4.378 -19.791 1.00 92.88 442 ARG A O 1
ATOM 3411 N N . LYS A 1 443 ? 18.041 6.375 -18.747 1.00 92.19 443 LYS A N 1
ATOM 3412 C CA . LYS A 1 443 ? 19.339 6.891 -19.230 1.00 92.19 443 LYS A CA 1
ATOM 3413 C C . LYS A 1 443 ? 20.560 6.129 -18.705 1.00 92.19 443 LYS A C 1
ATOM 3415 O O . LYS A 1 443 ? 21.677 6.425 -19.108 1.00 92.19 443 LYS A O 1
ATOM 3420 N N . HIS A 1 444 ? 20.386 5.153 -17.820 1.00 93.81 444 HIS A N 1
ATOM 3421 C CA . HIS A 1 444 ? 21.491 4.340 -17.323 1.00 93.81 444 HIS A CA 1
ATOM 3422 C C . HIS A 1 444 ? 21.771 3.092 -18.175 1.00 93.81 444 HIS A C 1
ATOM 3424 O O . HIS A 1 444 ? 22.822 2.475 -18.043 1.00 93.81 444 HIS A O 1
ATOM 3430 N N . PHE A 1 445 ? 20.838 2.703 -19.045 1.00 93.38 445 PHE A N 1
ATOM 3431 C CA . PHE A 1 445 ? 20.992 1.520 -19.898 1.00 93.38 445 PHE A CA 1
ATOM 3432 C C . PHE A 1 445 ? 20.369 1.684 -21.289 1.00 93.38 445 PHE A C 1
ATOM 3434 O O . PHE A 1 445 ? 20.398 0.755 -22.095 1.00 93.38 445 PHE A O 1
ATOM 3441 N N . SER A 1 446 ? 19.764 2.833 -21.583 1.00 91.12 446 SER A N 1
ATOM 3442 C CA . SER A 1 446 ? 19.137 3.152 -22.865 1.00 91.12 446 SER A CA 1
ATOM 3443 C C . SER A 1 446 ? 19.253 4.644 -23.164 1.00 91.12 446 SER A C 1
ATOM 3445 O O . SER A 1 446 ? 19.503 5.433 -22.259 1.00 91.12 446 SER A O 1
ATOM 3447 N N . GLN A 1 447 ? 19.060 5.047 -24.423 1.00 85.31 447 GLN A N 1
ATOM 3448 C CA . GLN A 1 447 ? 19.088 6.465 -24.830 1.00 85.31 447 GLN A CA 1
ATOM 3449 C C . GLN A 1 447 ? 20.424 7.180 -24.551 1.00 85.31 447 GLN A C 1
ATOM 3451 O O . GLN A 1 447 ? 20.471 8.405 -24.371 1.00 85.31 447 GLN A O 1
ATOM 3456 N N . ILE A 1 448 ? 21.506 6.405 -24.540 1.00 85.62 448 ILE A N 1
ATOM 3457 C CA . ILE A 1 448 ? 22.887 6.846 -24.352 1.00 85.62 448 ILE A CA 1
ATOM 3458 C C . ILE A 1 448 ? 23.759 6.305 -25.475 1.00 85.62 448 ILE A C 1
ATOM 3460 O O . ILE A 1 448 ? 23.404 5.319 -26.118 1.00 85.62 448 ILE A O 1
ATOM 3464 N N . GLU A 1 449 ? 24.912 6.930 -25.679 1.00 85.81 449 GLU A N 1
ATOM 3465 C CA . GLU A 1 449 ? 25.986 6.324 -26.463 1.00 85.81 449 GLU A CA 1
ATOM 3466 C C . GLU A 1 449 ? 26.526 5.103 -25.722 1.00 85.81 449 GLU A C 1
ATOM 3468 O O . GLU A 1 449 ? 26.610 5.113 -24.492 1.00 85.81 449 GLU A O 1
ATOM 3473 N N . MET A 1 450 ? 26.897 4.059 -26.461 1.00 86.62 450 MET A N 1
ATOM 3474 C CA . MET A 1 450 ? 27.479 2.852 -25.880 1.00 86.62 450 MET A CA 1
ATOM 3475 C C . MET A 1 450 ? 28.813 2.515 -26.545 1.00 86.62 450 MET A C 1
ATOM 3477 O O . MET A 1 450 ? 28.877 2.286 -27.751 1.00 86.62 450 MET A O 1
ATOM 3481 N N . HIS A 1 451 ? 29.865 2.421 -25.738 1.00 85.94 451 HIS A N 1
ATOM 3482 C CA . HIS A 1 451 ? 31.184 1.927 -26.112 1.00 85.94 451 HIS A CA 1
ATOM 3483 C C . HIS A 1 451 ? 31.295 0.468 -25.664 1.00 85.94 451 HIS A C 1
ATOM 3485 O O . HIS A 1 451 ? 31.301 0.163 -24.473 1.00 85.94 451 HIS A O 1
ATOM 3491 N N . MET A 1 452 ? 31.324 -0.442 -26.625 1.00 81.88 452 MET A N 1
ATOM 3492 C CA . MET A 1 452 ? 31.143 -1.874 -26.419 1.00 81.88 452 MET A CA 1
ATOM 3493 C C . MET A 1 452 ? 32.408 -2.641 -26.798 1.00 81.88 452 MET A C 1
ATOM 3495 O O . MET A 1 452 ? 33.266 -2.133 -27.499 1.00 81.88 452 MET A O 1
ATOM 3499 N N . ASP A 1 453 ? 32.500 -3.896 -26.379 1.00 77.12 453 ASP A N 1
ATOM 3500 C CA . ASP A 1 453 ? 33.594 -4.827 -26.698 1.00 77.12 453 ASP A CA 1
ATOM 3501 C C . ASP A 1 453 ? 33.277 -5.754 -27.892 1.00 77.12 453 ASP A C 1
ATOM 3503 O O . ASP A 1 453 ? 33.866 -6.826 -28.027 1.00 77.12 453 ASP A O 1
ATOM 3507 N N . VAL A 1 454 ? 32.309 -5.371 -28.732 1.00 69.31 454 VAL A N 1
ATOM 3508 C CA . VAL A 1 454 ? 31.850 -6.127 -29.909 1.00 69.31 454 VAL A CA 1
ATOM 3509 C C . VAL A 1 454 ? 32.036 -5.258 -31.153 1.00 69.31 454 VAL A C 1
ATOM 3511 O O . VAL A 1 454 ? 31.607 -4.105 -31.147 1.00 69.31 454 VAL A O 1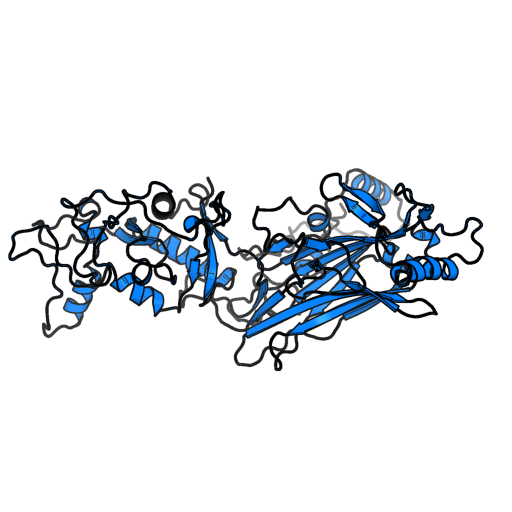
ATOM 3514 N N . GLY A 1 455 ? 32.624 -5.819 -32.215 1.00 64.31 455 GLY A N 1
ATOM 3515 C CA . GLY A 1 455 ? 32.943 -5.122 -33.471 1.00 64.31 455 GLY A CA 1
ATOM 3516 C C . GLY A 1 455 ? 34.451 -4.919 -33.680 1.00 64.31 455 GLY A C 1
ATOM 3517 O O . GLY A 1 455 ? 35.257 -5.304 -32.834 1.00 64.31 455 GLY A O 1
ATOM 3518 N N . GLN A 1 456 ? 34.851 -4.340 -34.819 1.00 59.59 456 GLN A N 1
ATOM 3519 C CA . GLN A 1 456 ? 36.243 -3.912 -35.034 1.00 59.59 456 GLN A CA 1
ATOM 3520 C C . GLN A 1 456 ? 36.576 -2.695 -34.148 1.00 59.59 456 GLN A C 1
ATOM 3522 O O . GLN A 1 456 ? 35.657 -1.962 -33.786 1.00 59.59 456 GLN A O 1
ATOM 3527 N N . PRO A 1 457 ? 37.851 -2.425 -33.799 1.00 56.38 457 PRO A N 1
ATOM 3528 C CA . PRO A 1 457 ? 38.215 -1.332 -32.888 1.00 56.38 457 PRO A CA 1
ATOM 3529 C C . PRO A 1 457 ? 37.709 0.062 -33.285 1.00 56.38 457 PRO A C 1
ATOM 3531 O O . PRO A 1 457 ? 37.384 0.859 -32.412 1.00 56.38 457 PRO A O 1
ATOM 3534 N N . GLU A 1 458 ? 37.587 0.337 -34.584 1.00 54.62 458 GLU A N 1
ATOM 3535 C CA . GLU A 1 458 ? 37.024 1.585 -35.125 1.00 54.62 458 GLU A CA 1
ATOM 3536 C C . GLU A 1 458 ? 35.477 1.637 -35.066 1.00 54.62 458 GLU A C 1
ATOM 3538 O O . GLU A 1 458 ? 34.875 2.678 -35.316 1.00 54.62 458 GLU A O 1
ATOM 3543 N N . GLU A 1 459 ? 34.828 0.518 -34.727 1.00 55.94 459 GLU A N 1
ATOM 3544 C CA . GLU A 1 459 ? 33.383 0.257 -34.833 1.00 55.94 459 GLU A CA 1
ATOM 3545 C C . GLU A 1 459 ? 32.742 -0.151 -33.488 1.00 55.94 459 GLU A C 1
ATOM 3547 O O . GLU A 1 459 ? 31.540 -0.402 -33.417 1.00 55.94 459 GLU A O 1
ATOM 3552 N N . MET A 1 460 ? 33.523 -0.173 -32.400 1.00 60.53 460 MET A N 1
ATOM 3553 C CA . MET A 1 460 ? 33.127 -0.526 -31.023 1.00 60.53 460 MET A CA 1
ATOM 3554 C C . MET A 1 460 ? 32.203 0.511 -30.348 1.00 60.53 460 MET A C 1
ATOM 3556 O O . MET A 1 460 ? 32.129 0.610 -29.118 1.00 60.53 460 MET A O 1
ATOM 3560 N N . HIS A 1 461 ? 31.502 1.332 -31.127 1.00 70.25 461 HIS A N 1
ATOM 3561 C CA . HIS A 1 461 ? 30.756 2.480 -30.632 1.00 70.25 461 HIS A CA 1
ATOM 3562 C C . HIS A 1 461 ? 29.382 2.577 -31.303 1.00 70.25 461 HIS A C 1
ATOM 3564 O O . HIS A 1 461 ? 29.259 2.911 -32.481 1.00 70.25 461 HIS A O 1
ATOM 3570 N N . TRP A 1 462 ? 28.322 2.331 -30.532 1.00 74.56 462 TRP A N 1
ATOM 3571 C CA . TRP A 1 462 ? 26.972 2.769 -30.883 1.00 74.56 462 TRP A CA 1
ATOM 3572 C C . TRP A 1 462 ? 26.838 4.237 -30.489 1.00 74.56 462 TRP A C 1
ATOM 3574 O O . TRP A 1 462 ? 26.428 4.567 -29.374 1.00 74.56 462 TRP A O 1
ATOM 3584 N N . LEU A 1 463 ? 27.268 5.101 -31.406 1.00 68.25 463 LEU A N 1
ATOM 3585 C CA . LEU A 1 463 ? 27.240 6.552 -31.258 1.00 68.25 463 LEU A CA 1
ATOM 3586 C C . LEU A 1 463 ? 25.862 7.109 -31.603 1.00 68.25 463 LEU A C 1
ATOM 3588 O O . LEU A 1 463 ? 25.142 6.562 -32.443 1.00 68.25 463 LEU A O 1
ATOM 3592 N N . ILE A 1 464 ? 25.521 8.233 -30.985 1.00 60.62 464 ILE A N 1
ATOM 3593 C CA . ILE A 1 464 ? 24.381 9.034 -31.415 1.00 60.62 464 ILE A CA 1
ATOM 3594 C C . ILE A 1 464 ? 24.896 9.911 -32.567 1.00 60.62 464 ILE A C 1
ATOM 3596 O O . ILE A 1 464 ? 25.884 10.620 -32.376 1.00 60.62 464 ILE A O 1
ATOM 3600 N N . PRO A 1 465 ? 24.320 9.831 -33.782 1.00 55.19 465 PRO A N 1
ATOM 3601 C CA . PRO A 1 465 ? 24.810 10.620 -34.907 1.00 55.19 465 PRO A CA 1
ATOM 3602 C C . PRO A 1 465 ? 24.710 12.109 -34.564 1.00 55.19 465 PRO A C 1
ATOM 3604 O O . PRO A 1 465 ? 23.627 12.596 -34.266 1.00 55.19 465 PRO A O 1
ATOM 3607 N N . GLY A 1 466 ? 25.840 12.818 -34.570 1.00 47.53 466 GLY A N 1
ATOM 3608 C CA . GLY A 1 466 ? 25.868 14.236 -34.224 1.00 47.53 466 GLY A CA 1
ATOM 3609 C C . GLY A 1 466 ? 25.257 15.105 -35.323 1.00 47.53 466 GLY A C 1
ATOM 3610 O O . GLY A 1 466 ? 25.701 15.024 -36.467 1.00 47.53 466 GLY A O 1
ATOM 3611 N N . ASN A 1 467 ? 24.282 15.944 -34.954 1.00 46.94 467 ASN A N 1
ATOM 3612 C CA . ASN A 1 467 ? 23.774 17.114 -35.681 1.00 46.94 467 ASN A CA 1
ATOM 3613 C C . ASN A 1 467 ? 23.782 16.994 -37.217 1.00 46.94 467 ASN A C 1
ATOM 3615 O O . ASN A 1 467 ? 24.416 17.787 -37.920 1.00 46.94 467 ASN A O 1
ATOM 3619 N N . THR A 1 468 ? 23.031 16.042 -37.767 1.00 48.16 468 THR A N 1
ATOM 3620 C CA . THR A 1 468 ? 22.441 16.256 -39.095 1.00 48.16 468 THR A CA 1
ATOM 3621 C C . THR A 1 468 ? 21.273 17.244 -38.960 1.00 48.16 468 THR A C 1
ATOM 3623 O O . THR A 1 468 ? 20.649 17.274 -37.902 1.00 48.16 468 THR A O 1
ATOM 3626 N N . PRO A 1 469 ? 20.920 18.038 -39.990 1.00 49.47 469 PRO A N 1
ATOM 3627 C CA . PRO A 1 469 ? 19.877 19.077 -39.902 1.00 49.47 469 PRO A CA 1
ATOM 3628 C C . PRO A 1 469 ? 18.465 18.596 -39.517 1.00 49.47 469 PRO A C 1
ATOM 3630 O O . PRO A 1 469 ? 17.552 19.409 -39.401 1.00 49.47 469 PRO A O 1
ATOM 3633 N N . GLU A 1 470 ? 18.262 17.294 -39.329 1.00 55.97 470 GLU A N 1
ATOM 3634 C CA . GLU A 1 470 ? 16.989 16.698 -38.952 1.00 55.97 470 GLU A CA 1
ATOM 3635 C C . GLU A 1 470 ? 17.082 16.086 -37.546 1.00 55.97 470 GLU A C 1
ATOM 3637 O O . GLU A 1 470 ? 17.313 14.889 -37.379 1.00 55.97 470 GLU A O 1
ATOM 3642 N N . GLU A 1 471 ? 16.818 16.904 -36.519 1.00 56.72 471 GLU A N 1
ATOM 3643 C CA . GLU A 1 471 ? 16.700 16.502 -35.100 1.00 56.72 471 GLU A CA 1
ATOM 3644 C C . GLU A 1 471 ? 15.808 15.259 -34.890 1.00 56.72 471 GLU A C 1
ATOM 3646 O O . GLU A 1 471 ? 15.924 14.544 -33.893 1.00 56.72 471 GLU A O 1
ATOM 3651 N N . LYS A 1 472 ? 14.887 14.979 -35.821 1.00 56.25 472 LYS A N 1
ATOM 3652 C CA . LYS A 1 472 ? 14.007 13.805 -35.784 1.00 56.25 472 LYS A CA 1
ATOM 3653 C C . LYS A 1 472 ? 14.748 12.484 -36.004 1.00 56.25 472 LYS A C 1
ATOM 3655 O O . LYS A 1 472 ? 14.423 11.521 -35.310 1.00 56.25 472 LYS A O 1
ATOM 3660 N N . GLU A 1 473 ? 15.715 12.414 -36.921 1.00 55.66 473 GLU A N 1
ATOM 3661 C CA . GLU A 1 473 ? 16.482 11.180 -37.163 1.00 55.66 473 GLU A CA 1
ATOM 3662 C C . GLU A 1 473 ? 17.459 10.895 -36.015 1.00 55.66 473 GLU A C 1
ATOM 3664 O O . GLU A 1 473 ? 17.564 9.754 -35.556 1.00 55.66 473 GLU A O 1
ATOM 3669 N N . GLU A 1 474 ? 18.098 11.937 -35.476 1.00 57.53 474 GLU A N 1
ATOM 3670 C CA . GLU A 1 474 ? 18.980 11.841 -34.307 1.00 57.53 474 GLU A CA 1
ATOM 3671 C C . GLU A 1 474 ? 18.222 11.352 -33.063 1.00 57.53 474 GLU A C 1
ATOM 3673 O O . GLU A 1 474 ? 18.636 10.393 -32.400 1.00 57.53 474 GLU A O 1
ATOM 3678 N N . ASN A 1 475 ? 17.055 11.943 -32.781 1.00 59.22 475 ASN A N 1
ATOM 3679 C CA . ASN A 1 475 ? 16.213 11.522 -31.664 1.00 59.22 475 ASN A CA 1
ATOM 3680 C C . ASN A 1 475 ? 15.740 10.074 -31.819 1.00 59.22 475 ASN A C 1
ATOM 3682 O O . ASN A 1 475 ? 15.804 9.310 -30.857 1.00 59.22 475 ASN A O 1
ATOM 3686 N N . GLN A 1 476 ? 15.324 9.656 -33.018 1.00 61.94 476 GLN A N 1
ATOM 3687 C CA . GLN A 1 476 ? 14.952 8.263 -33.267 1.00 61.94 476 GLN A CA 1
ATOM 3688 C C . GLN A 1 476 ? 16.122 7.309 -32.995 1.00 61.94 476 GLN A C 1
ATOM 3690 O O . GLN A 1 476 ? 15.928 6.305 -32.310 1.00 61.94 476 GLN A O 1
ATOM 3695 N N . HIS A 1 477 ? 17.338 7.634 -33.446 1.00 66.38 477 HIS A N 1
ATOM 3696 C CA . HIS A 1 477 ? 18.526 6.801 -33.232 1.00 66.38 477 HIS A CA 1
ATOM 3697 C C . HIS A 1 477 ? 18.832 6.586 -31.740 1.00 66.38 477 HIS A C 1
ATOM 3699 O O . HIS A 1 477 ? 19.107 5.455 -31.330 1.00 66.38 477 HIS A O 1
ATOM 3705 N N . ARG A 1 478 ? 18.691 7.634 -30.912 1.00 67.69 478 ARG A N 1
ATOM 3706 C CA . ARG A 1 478 ? 18.854 7.561 -29.446 1.00 67.69 478 ARG A CA 1
ATOM 3707 C C . ARG A 1 478 ? 17.943 6.510 -28.815 1.00 67.69 478 ARG A C 1
ATOM 3709 O O . ARG A 1 478 ? 18.411 5.686 -28.033 1.00 67.69 478 ARG A O 1
ATOM 3716 N N . PHE A 1 479 ? 16.659 6.491 -29.174 1.00 69.00 479 PHE A N 1
ATOM 3717 C CA . PHE A 1 479 ? 15.694 5.532 -28.613 1.00 69.00 479 PHE A CA 1
ATOM 3718 C C . PHE A 1 479 ? 16.017 4.072 -28.949 1.00 69.00 479 PHE A C 1
ATOM 3720 O O . PHE A 1 479 ? 15.568 3.159 -28.253 1.00 69.00 479 PHE A O 1
ATOM 3727 N N . TYR A 1 480 ? 16.816 3.830 -29.988 1.00 74.81 480 TYR A N 1
ATOM 3728 C CA . TYR A 1 480 ? 17.183 2.485 -30.401 1.00 74.81 480 TYR A CA 1
ATOM 3729 C C . TYR A 1 480 ? 18.407 1.917 -29.683 1.00 74.81 480 TYR A C 1
ATOM 3731 O O . TYR A 1 480 ? 18.587 0.701 -29.762 1.00 74.81 480 TYR A O 1
ATOM 3739 N N . ILE A 1 481 ? 19.221 2.717 -28.992 1.00 84.69 481 ILE A N 1
ATOM 3740 C CA . ILE A 1 481 ? 20.412 2.227 -28.283 1.00 84.69 481 ILE A CA 1
ATOM 3741 C C . ILE A 1 481 ? 20.021 1.792 -26.866 1.00 84.69 481 ILE A C 1
ATOM 3743 O O . ILE A 1 481 ? 19.468 2.584 -26.099 1.00 84.69 481 ILE A O 1
ATOM 3747 N N . ASN A 1 482 ? 20.276 0.525 -26.519 1.00 91.00 482 ASN A N 1
ATOM 3748 C CA . ASN A 1 482 ? 20.078 0.013 -25.163 1.00 91.00 482 ASN A CA 1
ATOM 3749 C C . ASN A 1 482 ? 20.882 -1.261 -24.858 1.00 91.00 482 ASN A C 1
ATOM 3751 O O . ASN A 1 482 ? 21.267 -2.018 -25.753 1.00 91.00 482 ASN A O 1
ATOM 3755 N N . TYR A 1 483 ? 21.045 -1.533 -23.563 1.00 93.94 483 TYR A N 1
ATOM 3756 C CA . TYR A 1 483 ? 21.741 -2.697 -23.025 1.00 93.94 483 TYR A CA 1
ATOM 3757 C C . TYR A 1 483 ? 21.127 -4.018 -23.473 1.00 93.94 483 TYR A C 1
ATOM 3759 O O . TYR A 1 483 ? 21.864 -4.976 -23.670 1.00 93.94 483 TYR A O 1
ATOM 3767 N N . CYS A 1 484 ? 19.810 -4.107 -23.668 1.00 93.88 484 CYS A N 1
ATOM 3768 C CA . CYS A 1 484 ? 19.205 -5.364 -24.092 1.00 93.88 484 CYS A CA 1
ATOM 3769 C C . CYS A 1 484 ? 19.616 -5.760 -25.512 1.00 93.88 484 CYS A C 1
ATOM 3771 O O . CYS A 1 484 ? 19.844 -6.937 -25.766 1.00 93.88 484 CYS A O 1
ATOM 3773 N N . LYS A 1 485 ? 19.748 -4.804 -26.436 1.00 89.69 485 LYS A N 1
ATOM 3774 C CA . LYS A 1 485 ? 20.291 -5.077 -27.776 1.00 89.69 485 LYS A CA 1
ATOM 3775 C C . LYS A 1 485 ? 21.759 -5.453 -27.740 1.00 89.69 485 LYS A C 1
ATOM 3777 O O . LYS A 1 485 ? 22.193 -6.232 -28.584 1.00 89.69 485 LYS A O 1
ATOM 3782 N N . TYR A 1 486 ? 22.498 -4.883 -26.785 1.00 90.31 486 TYR A N 1
ATOM 3783 C CA . TYR A 1 486 ? 23.824 -5.363 -26.455 1.00 90.31 486 TYR A CA 1
ATOM 3784 C C . TYR A 1 486 ? 23.668 -6.794 -25.917 1.00 90.31 486 TYR A C 1
ATOM 3786 O O . TYR A 1 486 ? 23.744 -7.707 -26.708 1.00 90.31 486 TYR A O 1
ATOM 3794 N N . TYR A 1 487 ? 23.342 -7.063 -24.661 1.00 92.12 487 TYR A N 1
ATOM 3795 C CA . TYR A 1 487 ? 23.399 -8.415 -24.081 1.00 92.12 487 TYR A CA 1
ATOM 3796 C C . TYR A 1 487 ? 22.578 -9.529 -24.764 1.00 92.12 487 TYR A C 1
ATOM 3798 O O . TYR A 1 487 ? 22.958 -10.693 -24.654 1.00 92.12 487 TYR A O 1
ATOM 3806 N N . MET A 1 488 ? 21.483 -9.214 -25.462 1.00 92.69 488 MET A N 1
ATOM 3807 C CA . MET A 1 488 ? 20.547 -10.191 -26.043 1.00 92.69 488 MET A CA 1
ATOM 3808 C C . MET A 1 488 ? 20.240 -9.890 -27.525 1.00 92.69 488 MET A C 1
ATOM 3810 O O . MET A 1 488 ? 19.072 -9.699 -27.881 1.00 92.69 488 MET A O 1
ATOM 3814 N N . PRO A 1 489 ? 21.239 -9.846 -28.428 1.00 87.38 489 PRO A N 1
ATOM 3815 C CA . PRO A 1 489 ? 21.016 -9.455 -29.822 1.00 87.38 489 PRO A CA 1
ATOM 3816 C C . PRO A 1 489 ? 20.090 -10.432 -30.564 1.00 87.38 489 PRO A C 1
ATOM 3818 O O . PRO A 1 489 ? 19.350 -10.018 -31.453 1.00 87.38 489 PRO A O 1
ATOM 3821 N N . GLN A 1 490 ? 20.059 -11.704 -30.154 1.00 88.00 490 GLN A N 1
ATOM 3822 C CA . GLN A 1 490 ? 19.187 -12.751 -30.694 1.00 88.00 490 GLN A CA 1
ATOM 3823 C C . GLN A 1 490 ? 17.693 -12.487 -30.469 1.00 88.00 490 GLN A C 1
ATOM 3825 O O . GLN A 1 490 ? 16.857 -13.034 -31.183 1.00 88.00 490 GLN A O 1
ATOM 3830 N N . ALA A 1 491 ? 17.343 -11.644 -29.492 1.00 89.56 491 ALA A N 1
ATOM 3831 C CA . ALA A 1 491 ? 15.966 -11.217 -29.265 1.00 89.56 491 ALA A CA 1
ATOM 3832 C C . ALA A 1 491 ? 15.523 -10.121 -30.255 1.00 89.56 491 ALA A C 1
ATOM 3834 O O . ALA A 1 491 ? 14.382 -9.667 -30.212 1.00 89.56 491 ALA A O 1
ATOM 3835 N N . TYR A 1 492 ? 16.406 -9.661 -31.142 1.00 87.12 492 TYR A N 1
ATOM 3836 C CA . TYR A 1 492 ? 16.147 -8.587 -32.095 1.00 87.12 492 TYR A CA 1
ATOM 3837 C C . TYR A 1 492 ? 16.400 -9.050 -33.532 1.00 87.12 492 TYR A C 1
ATOM 3839 O O . TYR A 1 492 ? 17.027 -10.079 -33.772 1.00 87.12 492 TYR A O 1
ATOM 3847 N N . ARG A 1 493 ? 15.890 -8.296 -34.518 1.00 81.19 493 ARG A N 1
ATOM 3848 C CA . ARG A 1 493 ? 16.176 -8.577 -35.931 1.00 81.19 493 ARG A CA 1
ATOM 3849 C C . ARG A 1 493 ? 17.661 -8.325 -36.144 1.00 81.19 493 ARG A C 1
ATOM 3851 O O . ARG A 1 493 ? 18.074 -7.177 -35.929 1.00 81.19 493 ARG A O 1
ATOM 3858 N N . PRO A 1 494 ? 18.438 -9.350 -36.547 1.00 72.25 494 PRO A N 1
ATOM 3859 C CA . PRO A 1 494 ? 19.852 -9.167 -36.787 1.00 72.25 494 PRO A CA 1
ATOM 3860 C C . PRO A 1 494 ? 20.014 -8.081 -37.843 1.00 72.25 494 PRO A C 1
ATOM 3862 O O . PRO A 1 494 ? 19.290 -8.023 -38.843 1.00 72.25 494 PRO A O 1
ATOM 3865 N N . SER A 1 495 ? 20.924 -7.165 -37.573 1.00 68.44 495 SER A N 1
ATOM 3866 C CA . SER A 1 495 ? 21.427 -6.259 -38.586 1.00 68.44 495 SER A CA 1
ATOM 3867 C C . SER A 1 495 ? 22.306 -7.050 -39.559 1.00 68.44 495 SER A C 1
ATOM 3869 O O . SER A 1 495 ? 22.773 -8.148 -39.265 1.00 68.44 495 SER A O 1
ATOM 3871 N N . THR A 1 496 ? 22.539 -6.506 -40.751 1.00 66.94 496 THR A N 1
ATOM 3872 C CA . THR A 1 496 ? 23.395 -7.148 -41.762 1.00 66.94 496 THR A CA 1
ATOM 3873 C C . THR A 1 496 ? 24.867 -7.244 -41.338 1.00 66.94 496 THR A C 1
ATOM 3875 O O . THR A 1 496 ? 25.652 -7.860 -42.052 1.00 66.94 496 THR A O 1
ATOM 3878 N N . ARG A 1 497 ? 25.251 -6.615 -40.215 1.00 64.56 497 ARG A N 1
ATOM 3879 C CA . ARG A 1 497 ? 26.591 -6.624 -39.617 1.00 64.56 497 ARG A CA 1
ATOM 3880 C C . ARG A 1 497 ? 26.500 -6.461 -38.093 1.00 64.56 497 ARG A C 1
ATOM 3882 O O . ARG A 1 497 ? 25.700 -5.651 -37.636 1.00 64.56 497 ARG A O 1
ATOM 3889 N N . GLU A 1 498 ? 27.337 -7.158 -37.327 1.00 59.16 498 GLU A N 1
ATOM 3890 C CA . GLU A 1 498 ? 27.289 -7.190 -35.849 1.00 59.16 498 GLU A CA 1
ATOM 3891 C C . GLU A 1 498 ? 27.490 -5.825 -35.163 1.00 59.16 498 GLU A C 1
ATOM 3893 O O . GLU A 1 498 ? 26.972 -5.607 -34.069 1.00 59.16 498 GLU A O 1
ATOM 3898 N N . ASP A 1 499 ? 28.182 -4.885 -35.812 1.00 59.66 499 ASP A N 1
ATOM 3899 C CA . ASP A 1 499 ? 28.421 -3.519 -35.324 1.00 59.66 499 ASP A CA 1
ATOM 3900 C C . ASP A 1 499 ? 27.190 -2.604 -35.444 1.00 59.66 499 ASP A C 1
ATOM 3902 O O . ASP A 1 499 ? 27.117 -1.550 -34.812 1.00 59.66 499 ASP A O 1
ATOM 3906 N N . LYS A 1 500 ? 26.182 -2.990 -36.233 1.00 67.62 500 LYS A N 1
ATOM 3907 C CA . LYS A 1 500 ? 24.978 -2.179 -36.448 1.00 67.62 500 LYS A CA 1
ATOM 3908 C C . LYS A 1 500 ? 23.895 -2.519 -35.438 1.00 67.62 500 LYS A C 1
ATOM 3910 O O . LYS A 1 500 ? 23.653 -3.689 -35.151 1.00 67.62 500 LYS A O 1
ATOM 3915 N N . LEU A 1 501 ? 23.167 -1.494 -34.986 1.00 71.50 501 LEU A N 1
ATOM 3916 C CA . LEU A 1 501 ? 22.034 -1.652 -34.076 1.00 71.50 501 LEU A CA 1
ATOM 3917 C C . LEU A 1 501 ? 21.021 -2.675 -34.616 1.00 71.50 501 LEU A C 1
ATOM 3919 O O . LEU A 1 501 ? 20.457 -2.466 -35.698 1.00 71.50 501 LEU A O 1
ATOM 3923 N N . PRO A 1 502 ? 20.719 -3.740 -33.850 1.00 74.75 502 PRO A N 1
ATOM 3924 C CA . PRO A 1 502 ? 19.632 -4.644 -34.184 1.00 74.75 502 PRO A CA 1
ATOM 3925 C C . PRO A 1 502 ? 18.306 -3.886 -34.339 1.00 74.75 502 PRO A C 1
ATOM 3927 O O . PRO A 1 502 ? 17.985 -2.980 -33.552 1.00 74.75 502 PRO A O 1
ATOM 3930 N N . LYS A 1 503 ? 17.514 -4.249 -35.355 1.00 71.69 503 LYS A N 1
ATOM 3931 C CA . LYS A 1 503 ? 16.197 -3.636 -35.597 1.00 71.69 503 LYS A CA 1
ATOM 3932 C C . LYS A 1 503 ? 15.169 -4.219 -34.621 1.00 71.69 503 LYS A C 1
ATOM 3934 O O . LYS A 1 503 ? 15.215 -5.402 -34.283 1.00 71.69 503 LYS A O 1
ATOM 3939 N N . GLY A 1 504 ? 14.230 -3.394 -34.157 1.00 68.44 504 GLY A N 1
ATOM 3940 C CA . GLY A 1 504 ? 13.185 -3.839 -33.229 1.00 68.44 504 GLY A CA 1
ATOM 3941 C C . GLY A 1 504 ? 12.322 -4.961 -33.828 1.00 68.44 504 GLY A C 1
ATOM 3942 O O . GLY A 1 504 ? 11.826 -4.819 -34.941 1.00 68.44 504 GLY A O 1
ATOM 3943 N N . MET A 1 505 ? 12.127 -6.064 -33.093 1.00 73.69 505 MET A N 1
ATOM 3944 C CA . MET A 1 505 ? 11.158 -7.135 -33.421 1.00 73.69 505 MET A CA 1
ATOM 3945 C C . MET A 1 505 ? 9.808 -6.948 -32.707 1.00 73.69 505 MET A C 1
ATOM 3947 O O . MET A 1 505 ? 9.091 -7.911 -32.469 1.00 73.69 505 MET A O 1
ATOM 3951 N N . GLY A 1 506 ? 9.483 -5.727 -32.279 1.00 83.31 506 GLY A N 1
ATOM 3952 C CA . GLY A 1 506 ? 8.408 -5.520 -31.305 1.00 83.31 506 GLY A CA 1
ATOM 3953 C C . GLY A 1 506 ? 8.798 -5.915 -29.876 1.00 83.31 506 GLY A C 1
ATOM 3954 O O . GLY A 1 506 ? 7.925 -5.972 -29.021 1.00 83.31 506 GLY A O 1
ATOM 3955 N N . ASN A 1 507 ? 10.090 -6.148 -29.610 1.00 91.44 507 ASN A N 1
ATOM 3956 C CA . ASN A 1 507 ? 10.629 -6.346 -28.265 1.00 91.44 507 ASN A CA 1
ATOM 3957 C C . ASN A 1 507 ? 11.079 -5.021 -27.636 1.00 91.44 507 ASN A C 1
ATOM 3959 O O . ASN A 1 507 ? 11.555 -4.122 -28.335 1.00 91.44 507 ASN A O 1
ATOM 3963 N N . GLN A 1 508 ? 10.945 -4.925 -26.317 1.00 92.06 508 GLN A N 1
ATOM 3964 C CA . GLN A 1 508 ? 11.345 -3.792 -25.488 1.00 92.06 508 GLN A CA 1
ATOM 3965 C C . GLN A 1 508 ? 12.365 -4.234 -24.434 1.00 92.06 508 GLN A C 1
ATOM 3967 O O . GLN A 1 508 ? 12.438 -5.408 -24.081 1.00 92.06 508 GLN A O 1
ATOM 3972 N N . CYS A 1 509 ? 13.171 -3.285 -23.955 1.00 94.44 509 CYS A N 1
ATOM 3973 C CA . CYS A 1 509 ? 14.124 -3.524 -22.878 1.00 94.44 509 CYS A CA 1
ATOM 3974 C C . CYS A 1 509 ? 13.450 -3.210 -21.541 1.00 94.44 509 CYS A C 1
ATOM 3976 O O . CYS A 1 509 ? 13.251 -2.038 -21.205 1.00 94.44 509 CYS A O 1
ATOM 3978 N N . ASP A 1 510 ? 13.044 -4.253 -20.831 1.00 97.00 510 ASP A N 1
ATOM 3979 C CA . ASP A 1 510 ? 12.454 -4.147 -19.502 1.00 97.00 510 ASP A CA 1
ATOM 3980 C C . ASP A 1 510 ? 13.534 -3.997 -18.421 1.00 97.00 510 ASP A C 1
ATOM 3982 O O . ASP A 1 510 ? 14.689 -4.352 -18.658 1.00 97.00 510 ASP A O 1
ATOM 3986 N N . GLU A 1 511 ? 13.167 -3.459 -17.258 1.00 97.38 511 GLU A N 1
ATOM 3987 C CA . GLU A 1 511 ? 14.064 -3.172 -16.138 1.00 97.38 511 GLU A CA 1
ATOM 3988 C C . GLU A 1 511 ? 13.414 -3.510 -14.790 1.00 97.38 511 GLU A C 1
ATOM 3990 O O . GLU A 1 511 ? 12.303 -3.062 -14.500 1.00 97.38 511 GLU A O 1
ATOM 3995 N N . TYR A 1 512 ? 14.162 -4.200 -13.922 1.00 98.31 512 TYR A N 1
ATOM 3996 C CA . TYR A 1 512 ? 13.811 -4.374 -12.515 1.00 98.31 512 TYR A CA 1
ATOM 3997 C C . TYR A 1 512 ? 15.015 -4.119 -11.574 1.00 98.31 512 TYR A C 1
ATOM 3999 O O . TYR A 1 512 ? 16.075 -4.701 -11.806 1.00 98.31 512 TYR A O 1
ATOM 4007 N N . PRO A 1 513 ? 14.903 -3.327 -10.485 1.00 98.25 513 PRO A N 1
ATOM 4008 C CA . PRO A 1 513 ? 13.712 -2.612 -10.021 1.00 98.25 513 PRO A CA 1
ATOM 4009 C C . PRO A 1 513 ? 13.175 -1.619 -11.046 1.00 98.25 513 PRO A C 1
ATOM 4011 O O . PRO A 1 513 ? 13.928 -1.110 -11.870 1.00 98.25 513 PRO A O 1
ATOM 4014 N N . PHE A 1 514 ? 11.867 -1.363 -11.006 1.00 98.06 514 PHE A N 1
ATOM 4015 C CA . PHE A 1 514 ? 11.210 -0.579 -12.049 1.00 98.06 514 PHE A CA 1
ATOM 4016 C C . PHE A 1 514 ? 11.860 0.796 -12.224 1.00 98.06 514 PHE A C 1
ATOM 4018 O O . PHE A 1 514 ? 12.156 1.476 -11.234 1.00 98.06 514 PHE A O 1
ATOM 4025 N N . ALA A 1 515 ? 11.952 1.259 -13.473 1.00 96.44 515 ALA A N 1
ATOM 4026 C CA . ALA A 1 515 ? 12.449 2.591 -13.829 1.00 96.44 515 ALA A CA 1
ATOM 4027 C C . ALA A 1 515 ? 11.782 3.716 -13.022 1.00 96.44 515 ALA A C 1
ATOM 4029 O O . ALA A 1 515 ? 12.363 4.766 -12.778 1.00 96.44 515 ALA A O 1
ATOM 4030 N N . SER A 1 516 ? 10.545 3.526 -12.578 1.00 95.69 516 SER A N 1
ATOM 4031 C CA . SER A 1 516 ? 9.835 4.501 -11.761 1.00 95.69 516 SER A CA 1
ATOM 4032 C C . SER A 1 516 ? 10.192 4.504 -10.273 1.00 95.69 516 SER A C 1
ATOM 4034 O O . SER A 1 516 ? 9.503 5.151 -9.487 1.00 95.69 516 SER A O 1
ATOM 4036 N N . THR A 1 517 ? 11.205 3.755 -9.846 1.00 97.81 517 THR A N 1
ATOM 4037 C CA . THR A 1 517 ? 11.588 3.636 -8.436 1.00 97.81 517 THR A CA 1
ATOM 4038 C C . THR A 1 517 ? 12.950 4.253 -8.165 1.00 97.81 517 THR A C 1
ATOM 4040 O O . THR A 1 517 ? 13.825 4.291 -9.028 1.00 97.81 517 THR A O 1
ATOM 4043 N N . MET A 1 518 ? 13.162 4.688 -6.926 1.00 97.44 518 MET A N 1
ATOM 4044 C CA . MET A 1 518 ? 14.458 5.190 -6.456 1.00 97.44 518 MET A CA 1
ATOM 4045 C C . MET A 1 518 ? 15.534 4.096 -6.385 1.00 97.44 518 MET A C 1
ATOM 4047 O O . MET A 1 518 ? 16.692 4.398 -6.127 1.00 97.44 518 MET A O 1
ATOM 4051 N N . GLN A 1 519 ? 15.157 2.829 -6.571 1.00 97.44 519 GLN A N 1
ATOM 4052 C CA . GLN A 1 519 ? 16.054 1.674 -6.620 1.00 97.44 519 GLN A CA 1
ATOM 4053 C C . GLN A 1 519 ? 16.355 1.224 -8.056 1.00 97.44 519 GLN A C 1
ATOM 4055 O O . GLN A 1 519 ? 17.032 0.215 -8.232 1.00 97.44 519 GLN A O 1
ATOM 4060 N N . GLY A 1 520 ? 15.858 1.943 -9.068 1.00 96.75 520 GLY A N 1
ATOM 4061 C CA . GLY A 1 520 ? 16.169 1.669 -10.468 1.00 96.75 520 GLY A CA 1
ATOM 4062 C C . GLY A 1 520 ? 17.643 1.914 -10.817 1.00 96.75 520 GLY A C 1
ATOM 4063 O O . GLY A 1 520 ? 18.461 2.328 -9.984 1.00 96.75 520 GLY A O 1
ATOM 4064 N N . ALA A 1 521 ? 17.991 1.647 -12.071 1.00 97.25 521 ALA A N 1
ATOM 4065 C CA . ALA A 1 521 ? 19.353 1.496 -12.562 1.00 97.25 521 ALA A CA 1
ATOM 4066 C C . ALA A 1 521 ? 20.302 2.641 -12.195 1.00 97.25 521 ALA A C 1
ATOM 4068 O O . ALA A 1 521 ? 21.443 2.368 -11.821 1.00 97.25 521 ALA A O 1
ATOM 4069 N N . SER A 1 522 ? 19.854 3.903 -12.227 1.00 95.75 522 SER A N 1
ATOM 4070 C CA . SER A 1 522 ? 20.747 5.037 -11.950 1.00 95.75 522 SER A CA 1
ATOM 4071 C C . SER A 1 522 ? 21.224 5.096 -10.500 1.00 95.75 522 SER A C 1
ATOM 4073 O O . SER A 1 522 ? 22.265 5.688 -10.224 1.00 95.75 522 SER A O 1
ATOM 4075 N N . PHE A 1 523 ? 20.487 4.476 -9.577 1.00 94.12 523 PHE A N 1
ATOM 4076 C CA . PHE A 1 523 ? 20.800 4.451 -8.146 1.00 94.12 523 PHE A CA 1
ATOM 4077 C C . PHE A 1 523 ? 21.230 3.063 -7.654 1.00 94.12 523 PHE A C 1
ATOM 4079 O O . PHE A 1 523 ? 21.744 2.930 -6.544 1.00 94.12 523 PHE A O 1
ATOM 4086 N N . ALA A 1 524 ? 21.055 2.028 -8.477 1.00 95.69 524 ALA A N 1
ATOM 4087 C CA . ALA A 1 524 ? 21.265 0.638 -8.092 1.00 95.69 524 ALA A CA 1
ATOM 4088 C C . ALA A 1 524 ? 22.739 0.206 -8.036 1.00 95.69 524 ALA A C 1
ATOM 4090 O O . ALA A 1 524 ? 23.031 -0.866 -7.504 1.00 95.69 524 ALA A O 1
ATOM 4091 N N . GLN A 1 525 ? 23.675 0.980 -8.604 1.00 95.12 525 GLN A N 1
ATOM 4092 C CA . GLN A 1 525 ? 25.104 0.619 -8.678 1.00 95.12 525 GLN A CA 1
ATOM 4093 C C . GLN A 1 525 ? 25.325 -0.805 -9.241 1.00 95.12 525 GLN A C 1
ATOM 4095 O O . GLN A 1 525 ? 26.075 -1.613 -8.687 1.00 95.12 525 GLN A O 1
ATOM 4100 N N . GLY A 1 526 ? 24.593 -1.146 -10.307 1.00 95.31 526 GLY A N 1
ATOM 4101 C CA . GLY A 1 526 ? 24.626 -2.474 -10.931 1.00 95.31 526 GLY A CA 1
ATOM 4102 C C . GLY A 1 526 ? 23.743 -3.546 -10.292 1.00 95.31 526 GLY A C 1
ATOM 4103 O O . GLY A 1 526 ? 23.731 -4.680 -10.768 1.00 95.31 526 GLY A O 1
ATOM 4104 N N . ASN A 1 527 ? 22.986 -3.220 -9.241 1.00 97.50 527 ASN A N 1
ATOM 4105 C CA . ASN A 1 527 ? 21.995 -4.116 -8.635 1.00 97.50 527 ASN A CA 1
ATOM 4106 C C . ASN A 1 527 ? 20.616 -3.970 -9.298 1.00 97.50 527 ASN A C 1
ATOM 4108 O O . ASN A 1 527 ? 19.616 -3.726 -8.631 1.00 97.50 527 ASN A O 1
ATOM 4112 N N . TYR A 1 528 ? 20.576 -4.089 -10.621 1.00 98.19 528 TYR A N 1
ATOM 4113 C CA . TYR A 1 528 ? 19.347 -4.097 -11.411 1.00 98.19 528 TYR A CA 1
ATOM 4114 C C . TYR A 1 528 ? 19.474 -5.119 -12.539 1.00 98.19 528 TYR A C 1
ATOM 4116 O O . TYR A 1 528 ? 20.580 -5.526 -12.910 1.00 98.19 528 TYR A O 1
ATOM 4124 N N . SER A 1 529 ? 18.342 -5.557 -13.065 1.00 98.44 529 SER A N 1
ATOM 4125 C CA . SER A 1 529 ? 18.224 -6.492 -14.169 1.00 98.44 529 SER A CA 1
ATOM 4126 C C . SER A 1 529 ? 17.542 -5.823 -15.356 1.00 98.44 529 SER A C 1
ATOM 4128 O O . SER A 1 529 ? 16.611 -5.043 -15.170 1.00 98.44 529 SER A O 1
ATOM 4130 N N . VAL A 1 530 ? 17.994 -6.140 -16.566 1.00 98.19 530 VAL A N 1
ATOM 4131 C CA . VAL A 1 530 ? 17.327 -5.797 -17.819 1.00 98.19 530 VAL A CA 1
ATOM 4132 C C . VAL A 1 530 ? 17.140 -7.036 -18.679 1.00 98.19 530 VAL A C 1
ATOM 4134 O O . VAL A 1 530 ? 18.030 -7.890 -18.758 1.00 98.19 530 VAL A O 1
ATOM 4137 N N . LYS A 1 531 ? 16.006 -7.113 -19.378 1.00 97.50 531 LYS A N 1
ATOM 4138 C CA . LYS A 1 531 ? 15.690 -8.232 -20.274 1.00 97.50 531 LYS A CA 1
ATOM 4139 C C . LYS A 1 531 ? 14.961 -7.751 -21.523 1.00 97.50 531 LYS A C 1
ATOM 4141 O O . LYS A 1 531 ? 14.140 -6.839 -21.473 1.00 97.50 531 LYS A O 1
ATOM 4146 N N . ALA A 1 532 ? 15.298 -8.339 -22.670 1.00 96.50 532 ALA A N 1
ATOM 4147 C CA . ALA A 1 532 ? 14.567 -8.112 -23.911 1.00 96.50 532 ALA A CA 1
ATOM 4148 C C . ALA A 1 532 ? 13.273 -8.933 -23.877 1.00 96.50 532 ALA A C 1
ATOM 4150 O O . ALA A 1 532 ? 13.336 -10.160 -23.935 1.00 96.50 532 ALA A O 1
ATOM 4151 N N . LEU A 1 533 ? 12.125 -8.267 -23.793 1.00 95.75 533 LEU A N 1
ATOM 4152 C CA . LEU A 1 533 ? 10.811 -8.901 -23.666 1.00 95.75 533 LEU A CA 1
ATOM 4153 C C . LEU A 1 533 ? 9.890 -8.489 -24.809 1.00 95.75 533 LEU A C 1
ATOM 4155 O O . LEU A 1 533 ? 10.100 -7.451 -25.439 1.00 95.75 533 LEU A O 1
ATOM 4159 N N . ASN A 1 534 ? 8.832 -9.262 -25.047 1.00 95.50 534 ASN A N 1
ATOM 4160 C CA . ASN A 1 534 ? 7.765 -8.857 -25.953 1.00 95.50 534 ASN A CA 1
ATOM 4161 C C . ASN A 1 534 ? 7.163 -7.505 -25.519 1.00 95.50 534 ASN A C 1
ATOM 4163 O O . ASN A 1 534 ? 6.680 -7.348 -24.402 1.00 95.50 534 ASN A O 1
ATOM 4167 N N . GLY A 1 535 ? 7.161 -6.521 -26.417 1.00 93.62 535 GLY A N 1
ATOM 4168 C CA . GLY A 1 535 ? 6.744 -5.151 -26.114 1.00 93.62 535 GLY A CA 1
ATOM 4169 C C . GLY A 1 535 ? 5.241 -4.965 -25.900 1.00 93.62 535 GLY A C 1
ATOM 4170 O O . GLY A 1 535 ? 4.824 -3.925 -25.400 1.00 93.62 535 GLY A O 1
ATOM 4171 N N . VAL A 1 536 ? 4.401 -5.933 -26.276 1.00 95.06 536 VAL A N 1
ATOM 4172 C CA . VAL A 1 536 ? 2.976 -5.921 -25.908 1.00 95.06 536 VAL A CA 1
ATOM 4173 C C . VAL A 1 536 ? 2.827 -6.340 -24.448 1.00 95.06 536 VAL A C 1
ATOM 4175 O O . VAL A 1 536 ? 2.191 -5.621 -23.687 1.00 95.06 536 VAL A O 1
ATOM 4178 N N . GLN A 1 537 ? 3.481 -7.434 -24.047 1.00 96.94 537 GLN A N 1
ATOM 4179 C CA . GLN A 1 537 ? 3.499 -7.895 -22.653 1.00 96.94 537 GLN A CA 1
ATOM 4180 C C . GLN A 1 537 ? 4.088 -6.837 -21.713 1.00 96.94 537 GLN A C 1
ATOM 4182 O O . GLN A 1 537 ? 3.506 -6.513 -20.685 1.00 96.94 537 GLN A O 1
ATOM 4187 N N . ASN A 1 538 ? 5.212 -6.242 -22.111 1.00 96.25 538 ASN A N 1
ATOM 4188 C CA . ASN A 1 538 ? 5.887 -5.223 -21.319 1.00 96.25 538 ASN A CA 1
ATOM 4189 C C . ASN A 1 538 ? 5.031 -3.960 -21.104 1.00 96.25 538 ASN A C 1
ATOM 4191 O O . ASN A 1 538 ? 5.051 -3.374 -20.026 1.00 96.25 538 ASN A O 1
ATOM 4195 N N . ARG A 1 539 ? 4.243 -3.551 -22.111 1.00 93.81 539 ARG A N 1
ATOM 4196 C CA . ARG A 1 539 ? 3.294 -2.434 -21.966 1.00 93.81 539 ARG A CA 1
ATOM 4197 C C . ARG A 1 539 ? 2.148 -2.779 -21.022 1.00 93.81 539 ARG A C 1
ATOM 4199 O O . ARG A 1 539 ? 1.919 -2.020 -20.095 1.00 93.81 539 ARG A O 1
ATOM 4206 N N . LYS A 1 540 ? 1.532 -3.951 -21.189 1.00 94.69 540 LYS A N 1
ATOM 4207 C CA . LYS A 1 540 ? 0.440 -4.425 -20.323 1.00 94.69 540 LYS A CA 1
ATOM 4208 C C . LYS A 1 540 ? 0.846 -4.496 -18.850 1.00 94.69 540 LYS A C 1
ATOM 4210 O O . LYS A 1 540 ? 0.096 -4.053 -17.989 1.00 94.69 540 LYS A O 1
ATOM 4215 N N . GLN A 1 541 ? 2.054 -4.984 -18.552 1.00 96.00 541 GLN A N 1
ATOM 4216 C CA . GLN A 1 541 ? 2.563 -4.958 -17.177 1.00 96.00 541 GLN A CA 1
ATOM 4217 C C . GLN A 1 541 ? 2.779 -3.522 -16.679 1.00 96.00 541 GLN A C 1
ATOM 4219 O O . GLN A 1 541 ? 2.456 -3.218 -15.532 1.00 96.00 541 GLN A O 1
ATOM 4224 N N . GLY A 1 542 ? 3.296 -2.635 -17.535 1.00 93.69 542 GLY A N 1
ATOM 4225 C CA . GLY A 1 542 ? 3.415 -1.210 -17.232 1.00 93.69 542 GLY A CA 1
ATOM 4226 C C . GLY A 1 542 ? 2.068 -0.569 -16.890 1.00 93.69 542 GLY A C 1
ATOM 4227 O O . GLY A 1 542 ? 1.986 0.166 -15.906 1.00 93.69 542 GLY A O 1
ATOM 4228 N N . ASP A 1 543 ? 1.017 -0.901 -17.640 1.00 92.25 543 ASP A N 1
ATOM 4229 C CA . ASP A 1 543 ? -0.344 -0.420 -17.399 1.00 92.25 543 ASP A CA 1
ATOM 4230 C C . ASP A 1 543 ? -0.900 -0.965 -16.076 1.00 92.25 543 ASP A C 1
ATOM 4232 O O . ASP A 1 543 ? -1.386 -0.196 -15.247 1.00 92.25 543 ASP A O 1
ATOM 4236 N N . ALA A 1 544 ? -0.720 -2.262 -15.801 1.00 93.25 544 ALA A N 1
ATOM 4237 C CA . ALA A 1 544 ? -1.100 -2.874 -14.526 1.00 93.25 544 ALA A CA 1
ATOM 4238 C C . ALA A 1 544 ? -0.380 -2.227 -13.327 1.00 93.25 544 ALA A C 1
ATOM 4240 O O . ALA A 1 544 ? -0.983 -1.975 -12.282 1.00 93.25 544 ALA A O 1
ATOM 4241 N N . LEU A 1 545 ? 0.906 -1.900 -13.475 1.00 93.94 545 LEU A N 1
ATOM 4242 C CA . LEU A 1 545 ? 1.688 -1.232 -12.437 1.00 93.94 545 LEU A CA 1
ATOM 4243 C C . LEU A 1 545 ? 1.229 0.218 -12.207 1.00 93.94 545 LEU A C 1
ATOM 4245 O O . LEU A 1 545 ? 1.191 0.686 -11.069 1.00 93.94 545 LEU A O 1
ATOM 4249 N N . LEU A 1 546 ? 0.880 0.941 -13.273 1.00 91.25 546 LEU A N 1
ATOM 4250 C CA . LEU A 1 546 ? 0.325 2.292 -13.187 1.00 91.25 546 LEU A CA 1
ATOM 4251 C C . LEU A 1 546 ? -1.063 2.287 -12.535 1.00 91.25 546 LEU A C 1
ATOM 4253 O O . LEU A 1 546 ? -1.295 3.096 -11.634 1.00 91.25 546 LEU A O 1
ATOM 4257 N N . LYS A 1 547 ? -1.925 1.329 -12.899 1.00 91.19 547 LYS A N 1
ATOM 4258 C CA . LYS A 1 547 ? -3.209 1.087 -12.229 1.00 91.19 547 LYS A CA 1
ATOM 4259 C C . LYS A 1 547 ? -3.002 0.823 -10.740 1.00 91.19 547 LYS A C 1
ATOM 4261 O O . LYS A 1 547 ? -3.611 1.503 -9.926 1.00 91.19 547 LYS A O 1
ATOM 4266 N N . PHE A 1 548 ? -2.061 -0.051 -10.368 1.00 92.75 548 PHE A N 1
ATOM 4267 C CA . PHE A 1 548 ? -1.688 -0.285 -8.966 1.00 92.75 548 PHE A CA 1
ATOM 4268 C C . PHE A 1 548 ? -1.270 1.008 -8.241 1.00 92.75 548 PHE A C 1
ATOM 4270 O O . PHE A 1 548 ? -1.630 1.224 -7.083 1.00 92.75 548 PHE A O 1
ATOM 4277 N N . TYR A 1 549 ? -0.532 1.909 -8.892 1.00 91.94 549 TYR A N 1
ATOM 4278 C CA . TYR A 1 549 ? -0.179 3.186 -8.268 1.00 91.94 549 TYR A CA 1
ATOM 4279 C C . TYR A 1 549 ? -1.379 4.110 -8.048 1.00 91.94 549 TYR A C 1
ATOM 4281 O O . TYR A 1 549 ? -1.427 4.761 -7.001 1.00 91.94 549 TYR A O 1
ATOM 4289 N N . GLY A 1 550 ? -2.329 4.133 -8.986 1.00 90.12 550 GLY A N 1
ATOM 4290 C CA . GLY A 1 550 ? -3.638 4.779 -8.846 1.00 90.12 550 GLY A CA 1
ATOM 4291 C C . GLY A 1 550 ? -4.422 4.215 -7.670 1.00 90.12 550 GLY A C 1
ATOM 4292 O O . GLY A 1 550 ? -4.675 4.891 -6.669 1.00 90.12 550 GLY A O 1
ATOM 4293 N N . ASP A 1 551 ? -4.711 2.928 -7.783 1.00 90.00 551 ASP A N 1
ATOM 4294 C CA . ASP A 1 551 ? -5.560 2.147 -6.901 1.00 90.00 551 ASP A CA 1
ATOM 4295 C C . ASP A 1 551 ? -5.046 2.068 -5.469 1.00 90.00 551 ASP A C 1
ATOM 4297 O O . ASP A 1 551 ? -5.849 2.012 -4.552 1.00 90.00 551 ASP A O 1
ATOM 4301 N N . TYR A 1 552 ? -3.734 2.113 -5.229 1.00 91.31 552 TYR A N 1
ATOM 4302 C CA . TYR A 1 552 ? -3.161 2.060 -3.876 1.00 91.31 552 TYR A CA 1
ATOM 4303 C 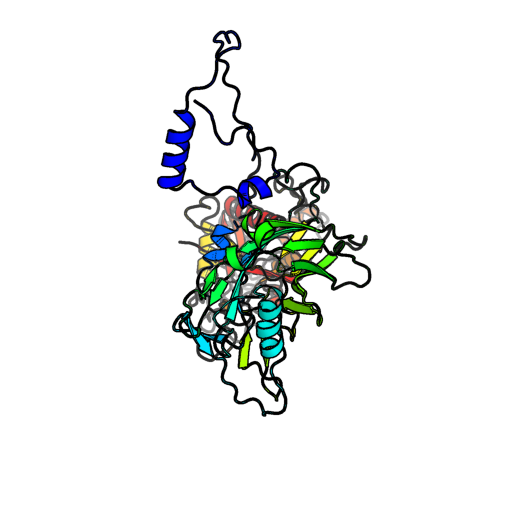C . TYR A 1 552 ? -2.490 3.374 -3.446 1.00 91.31 552 TYR A C 1
ATOM 4305 O O . TYR A 1 552 ? -1.762 3.411 -2.444 1.00 91.31 552 TYR A O 1
ATOM 4313 N N . ARG A 1 553 ? -2.736 4.461 -4.194 1.00 91.56 553 ARG A N 1
ATOM 4314 C CA . ARG A 1 553 ? -2.201 5.819 -3.974 1.00 91.56 553 ARG A CA 1
ATOM 4315 C C . ARG A 1 553 ? -0.686 5.852 -3.740 1.00 91.56 553 ARG A C 1
ATOM 4317 O O . ARG A 1 553 ? -0.192 6.543 -2.836 1.00 91.56 553 ARG A O 1
ATOM 4324 N N . VAL A 1 554 ? 0.070 5.077 -4.517 1.00 91.31 554 VAL A N 1
ATOM 4325 C CA . VAL A 1 554 ? 1.535 4.969 -4.407 1.00 91.31 554 VAL A CA 1
ATOM 4326 C C . VAL A 1 554 ? 2.187 6.116 -5.178 1.00 91.31 554 VAL A C 1
ATOM 4328 O O . VAL A 1 554 ? 2.488 6.022 -6.366 1.00 91.31 554 VAL A O 1
ATOM 4331 N N . GLY A 1 555 ? 2.425 7.216 -4.472 1.00 89.00 555 GLY A N 1
ATOM 4332 C CA . GLY A 1 555 ? 3.104 8.397 -5.000 1.00 89.00 555 GLY A CA 1
ATOM 4333 C C . GLY A 1 555 ? 4.578 8.451 -4.710 1.00 89.00 555 GLY A C 1
ATOM 4334 O O . GLY A 1 555 ? 5.145 7.554 -4.091 1.00 89.00 555 GLY A O 1
ATOM 4335 N N . GLU A 1 556 ? 5.183 9.559 -5.117 1.00 90.44 556 GLU A N 1
ATOM 4336 C CA . GLU A 1 556 ? 6.568 9.876 -4.796 1.00 90.44 556 GLU A CA 1
ATOM 4337 C C . GLU A 1 556 ? 6.882 9.623 -3.308 1.00 90.44 556 GLU A C 1
ATOM 4339 O O . GLU A 1 556 ? 6.125 9.975 -2.397 1.00 90.44 556 GLU A O 1
ATOM 4344 N N . GLY A 1 557 ? 7.997 8.934 -3.068 1.00 89.56 557 GLY A N 1
ATOM 4345 C CA . GLY A 1 557 ? 8.493 8.566 -1.747 1.00 89.56 557 GLY A CA 1
ATOM 4346 C C . GLY A 1 557 ? 7.734 7.421 -1.071 1.00 89.56 557 GLY A C 1
ATOM 4347 O O . GLY A 1 557 ? 8.215 6.889 -0.065 1.00 89.56 557 GLY A O 1
ATOM 4348 N N . ASN A 1 558 ? 6.575 7.004 -1.590 1.00 90.50 558 ASN A N 1
ATOM 4349 C CA . ASN A 1 558 ? 5.792 5.928 -0.992 1.00 90.50 558 ASN A CA 1
ATOM 4350 C C . ASN A 1 558 ? 6.432 4.568 -1.242 1.00 90.50 558 ASN A C 1
ATOM 4352 O O . ASN A 1 558 ? 6.990 4.291 -2.306 1.00 90.50 558 ASN A O 1
ATOM 4356 N N . LYS A 1 559 ? 6.336 3.724 -0.214 1.00 92.94 559 LYS A N 1
ATOM 4357 C CA . LYS A 1 559 ? 6.887 2.375 -0.205 1.00 92.94 559 LYS A CA 1
ATOM 4358 C C . LYS A 1 559 ? 5.876 1.374 -0.748 1.00 92.94 559 LYS A C 1
ATOM 4360 O O . LYS A 1 559 ? 4.693 1.473 -0.415 1.00 92.94 559 LYS A O 1
ATOM 4365 N N . PHE A 1 560 ? 6.366 0.412 -1.519 1.00 94.94 560 PHE A N 1
ATOM 4366 C CA . PHE A 1 560 ? 5.612 -0.753 -1.972 1.00 94.94 560 PHE A CA 1
ATOM 4367 C C . PHE A 1 560 ? 6.550 -1.951 -2.194 1.00 94.94 560 PHE A C 1
ATOM 4369 O O . PHE A 1 560 ? 7.776 -1.804 -2.186 1.00 94.94 560 PHE A O 1
ATOM 4376 N N . TRP A 1 561 ? 5.967 -3.131 -2.369 1.00 95.31 561 TRP A N 1
ATOM 4377 C CA . TRP A 1 561 ? 6.665 -4.385 -2.656 1.00 95.31 561 TRP A CA 1
ATOM 4378 C C . TRP A 1 561 ? 6.061 -5.064 -3.879 1.00 95.31 561 TRP A C 1
ATOM 4380 O O . TRP A 1 561 ? 5.017 -4.648 -4.373 1.00 95.31 561 TRP A O 1
ATOM 4390 N N . VAL A 1 562 ? 6.720 -6.121 -4.330 1.00 96.69 562 VAL A N 1
ATOM 4391 C CA . VAL A 1 562 ? 6.266 -7.031 -5.370 1.00 96.69 562 VAL A CA 1
ATOM 4392 C C . VAL A 1 562 ? 6.154 -8.430 -4.780 1.00 96.69 562 VAL A C 1
ATOM 4394 O O . VAL A 1 562 ? 7.050 -8.875 -4.059 1.00 96.69 562 VAL A O 1
ATOM 4397 N N . LEU A 1 563 ? 5.069 -9.122 -5.103 1.00 95.12 563 LEU A N 1
ATOM 4398 C CA . LEU A 1 563 ? 4.892 -10.540 -4.819 1.00 95.12 563 LEU A CA 1
ATOM 4399 C C . LEU A 1 563 ? 4.615 -11.267 -6.130 1.00 95.12 563 LEU A C 1
ATOM 4401 O O . LEU A 1 563 ? 3.722 -10.871 -6.871 1.00 95.12 563 LEU A O 1
ATOM 4405 N N . ILE A 1 564 ? 5.368 -12.331 -6.390 1.00 94.19 564 ILE A N 1
ATOM 4406 C CA . ILE A 1 564 ? 5.050 -13.279 -7.455 1.00 94.19 564 ILE A CA 1
ATOM 4407 C C . ILE A 1 564 ? 4.402 -14.483 -6.785 1.00 94.19 564 ILE A C 1
ATOM 4409 O O . ILE A 1 564 ? 5.047 -15.190 -6.012 1.00 94.19 564 ILE A O 1
ATOM 4413 N N . GLU A 1 565 ? 3.113 -14.656 -7.030 1.00 91.69 565 GLU A N 1
ATOM 4414 C CA . GLU A 1 565 ? 2.368 -15.828 -6.604 1.00 91.69 565 GLU A CA 1
ATOM 4415 C C . GLU A 1 565 ? 2.591 -16.991 -7.579 1.00 91.69 565 GLU A C 1
ATOM 4417 O O . GLU A 1 565 ? 2.793 -16.753 -8.778 1.00 91.69 565 GLU A O 1
ATOM 4422 N N . PRO A 1 566 ? 2.565 -18.235 -7.067 1.00 81.31 566 PRO A N 1
ATOM 4423 C CA . PRO A 1 566 ? 2.768 -19.431 -7.875 1.00 81.31 566 PRO A CA 1
ATOM 4424 C C . PRO A 1 566 ? 1.751 -19.604 -9.015 1.00 81.31 566 PRO A C 1
ATOM 4426 O O . PRO A 1 566 ? 0.639 -19.018 -8.967 1.00 81.31 566 PRO A O 1
#

Foldseek 3Di:
DDDPPLDPQAFPQCCQAVDDDDDPVSVVVVVVVVPDDDDDDDDDDDDDDDDDDRPDQDPDDFDQVFDYLVNLVVQDDDPQPVVQPWSWDAAFFKTKHKDKAWLAQWDQDPPPRFIDRNDPPDDPPDPDPSQVVQQQLCCVLVVPDPDHDDSFKIWIKMKMKMKGKFWAFLVQAAGVSGRRPDDGQQKMKMKMFIGFTAIAGNRRHGPGGLVSSFPFKKKKKKDKDKPDPPKDFAHIDIDIDTSVVCHVVRMDMDMTDIDADPQWKIKMFIWIWMWTDGPVGIAIWTRTKAFDADPVRHGPDIDNTTHRDHPDSPGTFIWMWTQDWQFDVDPVATIIGIHITGQSHAQAAEDECVVLVLQVVVLVQVVLLLDQPNCVFPPFAAPPDDLVCLLEGPAPPDDDRGDRFLADFECPDNQADPVRHGRSHPFWWAFAAPPPLLVLLCQSFALDKHQYPDDDPVLSILDQDPDDPDVPVSSVSRRQGGVQCVVPVVLAQDDPDRSDRGHHPQWDKAKPVHSRTCCGSNNRSRNMGIYTGRNSSRVVVVSSVSNSCNSSVRHGRRTHHYYYDD

Organism: NCBI:txid568844

Radius of gyration: 30.65 Å; chains: 1; bounding box: 96×47×90 Å

pLDDT: mean 75.41, std 19.69, range [22.48, 98.44]

InterPro domains:
  IPR029476 Deoxyribonuclease NucA/NucB [PF14040] (497-562)

Secondary structure (DSSP, 8-state):
---TTTT----HHHHHHH-PPPPHHHHHHHHHHHTSPPPP----PPP------------S-----PPPHHHHTTPPPP-S-TTT--SSEEETTEEEEEEEEEESSEEE-TTT--EEE----S-TT---HHHHHHHHHHHHH-TT-SSPPPTT-EEEEEEEEEEEE-BB-TTSSSBTT--TTT--TT-EEEEEEEEEEEEE-TT--EEEEGGGGTT-EEEEEEEEEESSTT-B--PPEEEEEEHHHHHHS-EEEEEE--B--TT-EEEEEEEEEEEEEETTEEEEEESS-EEEE-TTS-EEEEE-S--S----GGGS-EEEEEEEEE--S-TTS--EEEEEEESSS--EEEEETTT-TTSHHHHHHHHHHHSTT-TTSBSPB-TT--TT-TTSPPPSSSSSPPBPP----BTTS-SB-TTSSBPGGGSPEEB--TTHHHHHHHTTTBSS-EE-SSS-TTT-EEPPPP--S-HHHHHHHHHH-BHHHHH-GGGSBPPSSTTSPPBPSSEEEEEES-TTBTTSHHHHTT--EEEEEEHHHHHHHHHHHHHHHHHTT--TT-EEEEEEE-

Sequence (566 aa):
PLRIGAAMAGAIDEVHTYQRSFGADDVASLITSVTAPAPAAAPALQKGATSIRAATAQTGDFDYDRLKLEDCIVSPSETGYADYDSRIRELPYNSCWSAYLYVQDFEQDPDSGNWRKANAKRPASTTPVSKWWGKQILDEILDGVTEPFDDDDAFRFRATWIIHSYLGDETGNAVVDGAGTGLKPTDLKMFIRLDDFAVVDEDGRVKYSAGQLSGLPIQLMVDQGSSSPTTDCGDAAVTAADVSEWRTHPDATAIFHPKLPASGVAVCSILPVVNIYTDDGTLTLYLWNQKVLDEDGKTIGIRRHGSDSAYDLRWVPNFRCDRKVFGADNPDIEDRFGGCVNTRAKRVFVMSKSRDAEFVQVIDHIEEALNPNNAGTFPPRRPGHNWSTPSFPPSRYYGPAPQNKAIPGNWAAPRYNSAGQPNPAGLPLRRGEPGVTNTQNRKHFSQIEMHMDVGQPEEMHWLIPGNTPEEKEENQHRFYINYCKYYMPQAYRPSTREDKLPKGMGNQCDEYPFASTMQGASFAQGNYSVKALNGVQNRKQGDALLKFYGDYRVGEGNKFWVLIEP